Protein AF-A0A523GI78-F1 (afdb_monomer_lite)

Structure (mmCIF, N/CA/C/O backbone):
data_AF-A0A523GI78-F1
#
_entry.id   AF-A0A523GI78-F1
#
loop_
_atom_site.group_PDB
_atom_site.id
_atom_site.type_symbol
_atom_site.label_atom_id
_atom_site.label_alt_id
_atom_site.label_comp_id
_atom_site.label_asym_id
_atom_site.label_entity_id
_atom_site.label_seq_id
_atom_site.pdbx_PDB_ins_code
_atom_site.Cartn_x
_atom_site.Cartn_y
_atom_site.Cartn_z
_atom_site.occupancy
_atom_site.B_iso_or_equiv
_atom_site.auth_seq_id
_atom_site.auth_comp_id
_atom_site.auth_asym_id
_atom_site.auth_atom_id
_atom_site.pdbx_PDB_model_num
ATOM 1 N N . MET A 1 1 ? -17.997 -66.707 36.524 1.00 44.81 1 MET A N 1
ATOM 2 C CA . MET A 1 1 ? -17.685 -65.385 35.944 1.00 44.81 1 MET A CA 1
ATOM 3 C C . MET A 1 1 ? -18.972 -64.822 35.332 1.00 44.81 1 MET A C 1
ATOM 5 O O . MET A 1 1 ? -19.252 -65.157 34.199 1.00 44.81 1 MET A O 1
ATOM 9 N N . ARG A 1 2 ? -19.934 -64.128 35.955 1.00 40.59 2 ARG A N 1
ATOM 10 C CA . ARG A 1 2 ? -20.090 -63.363 37.210 1.00 40.59 2 ARG A CA 1
ATOM 11 C C . ARG A 1 2 ? -18.991 -62.325 37.454 1.00 40.59 2 ARG A C 1
ATOM 13 O O . ARG A 1 2 ? -17.869 -62.726 37.727 1.00 40.59 2 ARG A O 1
ATOM 20 N N . PHE A 1 3 ? -19.411 -61.054 37.401 1.00 43.75 3 PHE A N 1
ATOM 21 C CA . PHE A 1 3 ? -18.682 -59.789 37.583 1.00 43.75 3 PHE A CA 1
ATOM 22 C C . PHE A 1 3 ? -17.819 -59.353 36.397 1.00 43.75 3 PHE A C 1
ATOM 24 O O . PHE A 1 3 ? -16.749 -59.907 36.231 1.00 43.75 3 PHE A O 1
ATOM 31 N N . PHE A 1 4 ? -18.309 -58.393 35.592 1.00 39.00 4 PHE A N 1
ATOM 32 C CA . PHE A 1 4 ? -17.558 -57.305 34.915 1.00 39.00 4 PHE A CA 1
ATOM 33 C C . PHE A 1 4 ? -18.403 -56.637 33.804 1.00 39.00 4 PHE A C 1
ATOM 35 O O . PHE A 1 4 ? -17.992 -56.598 32.654 1.00 39.00 4 PHE A O 1
ATOM 42 N N . LEU A 1 5 ? -19.623 -56.151 34.088 1.00 38.34 5 LEU A N 1
ATOM 43 C CA . LEU A 1 5 ? -20.382 -55.399 33.064 1.00 38.34 5 LEU A CA 1
ATOM 44 C C . LEU A 1 5 ? -21.508 -54.463 33.569 1.00 38.34 5 LEU A C 1
ATOM 46 O O . LEU A 1 5 ? -22.561 -54.400 32.942 1.00 38.34 5 LEU A O 1
ATOM 50 N N . PRO A 1 6 ? -21.312 -53.694 34.665 1.00 38.44 6 PRO A N 1
ATOM 51 C CA . PRO A 1 6 ? -22.093 -52.462 34.816 1.00 38.44 6 PRO A CA 1
ATOM 52 C C . PRO A 1 6 ? -21.267 -51.260 35.318 1.00 38.44 6 PRO A C 1
ATOM 54 O O . PRO A 1 6 ? -21.732 -50.520 36.175 1.00 38.44 6 PRO A O 1
ATOM 57 N N . LEU A 1 7 ? -20.041 -51.050 34.815 1.00 36.94 7 LEU A N 1
ATOM 58 C CA . LEU A 1 7 ? -19.234 -49.857 35.160 1.00 36.94 7 LEU A CA 1
ATOM 59 C C . LEU A 1 7 ? -19.016 -48.877 33.989 1.00 36.94 7 LEU A C 1
ATOM 61 O O . LEU A 1 7 ? -18.412 -47.829 34.170 1.00 36.94 7 LEU A O 1
ATOM 65 N N . LEU A 1 8 ? -19.521 -49.189 32.791 1.00 36.12 8 LEU A N 1
ATOM 66 C CA . LEU A 1 8 ? -19.275 -48.392 31.578 1.00 36.12 8 LEU A CA 1
ATOM 67 C C . LEU A 1 8 ? -20.441 -47.472 31.181 1.00 36.12 8 LEU A C 1
ATOM 69 O O . LEU A 1 8 ? -20.324 -46.738 30.213 1.00 36.12 8 LEU A O 1
ATOM 73 N N . PHE A 1 9 ? -21.542 -47.470 31.942 1.00 38.50 9 PHE A N 1
ATOM 74 C CA . PHE A 1 9 ? -22.717 -46.632 31.651 1.00 38.50 9 PHE A CA 1
ATOM 75 C C . PHE A 1 9 ? -22.879 -45.423 32.593 1.00 38.50 9 PHE A C 1
ATOM 77 O O . PHE A 1 9 ? -23.734 -44.578 32.365 1.00 38.50 9 PHE A O 1
ATOM 84 N N . VAL A 1 10 ? -22.046 -45.310 33.638 1.00 35.81 10 VAL A N 1
ATOM 85 C CA . VAL A 1 10 ? -22.112 -44.210 34.630 1.00 35.81 10 VAL A CA 1
ATOM 86 C C . VAL A 1 10 ? -20.963 -43.198 34.467 1.00 35.81 10 VAL A C 1
ATOM 88 O O . VAL A 1 10 ? -20.995 -42.125 35.055 1.00 35.81 10 VAL A O 1
ATOM 91 N N . LEU A 1 11 ? -19.987 -43.468 33.592 1.00 35.06 11 LEU A N 1
ATOM 92 C CA . LEU A 1 11 ? -18.878 -42.546 33.290 1.00 35.06 11 LEU A CA 1
ATOM 93 C C . LEU A 1 11 ? -19.104 -41.668 32.044 1.00 35.06 11 LEU A C 1
ATOM 95 O O . LEU A 1 11 ? -18.220 -40.906 31.671 1.00 35.06 11 LEU A O 1
ATOM 99 N N . SER A 1 12 ? -20.285 -41.725 31.420 1.00 34.88 12 SER A N 1
ATOM 100 C CA . SER A 1 12 ? -20.592 -40.981 30.183 1.00 34.88 12 SER A CA 1
ATOM 101 C C . SER A 1 12 ? -21.489 -39.750 30.381 1.00 34.88 12 SER A C 1
ATOM 103 O O . SER A 1 12 ? -21.911 -39.158 29.395 1.00 34.88 12 SER A O 1
ATOM 105 N N . ILE A 1 13 ? -21.799 -39.357 31.625 1.00 40.59 13 ILE A N 1
ATOM 106 C CA . ILE A 1 13 ? -22.697 -38.216 31.920 1.00 40.59 13 ILE A CA 1
ATOM 107 C C . ILE A 1 13 ? -21.968 -37.042 32.613 1.00 40.59 13 ILE A C 1
ATOM 109 O O . ILE A 1 13 ? -22.532 -35.966 32.773 1.00 40.59 13 ILE A O 1
ATOM 113 N N . SER A 1 14 ? -20.674 -37.166 32.923 1.00 35.59 14 SER A N 1
ATOM 114 C CA . SER A 1 14 ? -19.927 -36.131 33.663 1.00 35.59 14 SER A CA 1
ATOM 115 C C . SER A 1 14 ? -18.814 -35.483 32.841 1.00 35.59 14 SER A C 1
ATOM 117 O O . SER A 1 14 ? -17.670 -35.406 33.275 1.00 35.59 14 SER A O 1
ATOM 119 N N . SER A 1 15 ? -19.141 -35.013 31.641 1.00 35.00 15 SER A N 1
ATOM 120 C CA . SER A 1 15 ? -18.298 -34.067 30.896 1.00 35.00 15 SER A CA 1
ATOM 121 C C . SER A 1 15 ? -19.130 -33.124 30.024 1.00 35.00 15 SER A C 1
ATOM 123 O O . SER A 1 15 ? -18.682 -32.662 28.979 1.00 35.00 15 SER A O 1
ATOM 125 N N . ALA A 1 16 ? -20.324 -32.750 30.495 1.00 35.12 16 ALA A N 1
ATOM 126 C CA . ALA A 1 16 ? -20.854 -31.431 30.176 1.00 35.12 16 ALA A CA 1
ATOM 127 C C . ALA A 1 16 ? -19.979 -30.421 30.928 1.00 35.12 16 ALA A C 1
ATOM 129 O O . ALA A 1 16 ? -20.274 -30.017 32.052 1.00 35.12 16 ALA A O 1
ATOM 130 N N . SER A 1 17 ? -18.829 -30.100 30.339 1.00 34.69 17 SER A N 1
ATOM 131 C CA . SER A 1 17 ? -18.061 -28.932 30.729 1.00 34.69 17 SER A CA 1
ATOM 132 C C . SER A 1 17 ? -18.999 -27.749 30.540 1.00 34.69 17 SER A C 1
ATOM 134 O O . SER A 1 17 ? -19.301 -27.335 29.423 1.00 34.69 17 SER A O 1
ATOM 136 N N . VAL A 1 18 ? -19.517 -27.241 31.655 1.00 35.16 18 VAL A N 1
ATOM 137 C CA . VAL A 1 18 ? -20.047 -25.889 31.732 1.00 35.16 18 VAL A CA 1
ATOM 138 C C . VAL A 1 18 ? -18.864 -25.001 31.360 1.00 35.16 18 VAL A C 1
ATOM 140 O O . VAL A 1 18 ? -18.043 -24.664 32.209 1.00 35.16 18 VAL A O 1
ATOM 143 N N . ARG A 1 19 ? -18.709 -24.697 30.064 1.00 38.50 19 ARG A N 1
ATOM 144 C CA . ARG A 1 19 ? -17.926 -23.545 29.627 1.00 38.50 19 ARG A CA 1
ATOM 145 C C . ARG A 1 19 ? -18.644 -22.362 30.253 1.00 38.50 19 ARG A C 1
ATOM 147 O O . ARG A 1 19 ? -19.675 -21.924 29.748 1.00 38.50 19 ARG A O 1
ATOM 154 N N . ALA A 1 20 ? -18.150 -21.924 31.411 1.00 36.72 20 ALA A N 1
ATOM 155 C CA . ALA A 1 20 ? -18.443 -20.600 31.922 1.00 36.72 20 ALA A CA 1
ATOM 156 C C . ALA A 1 20 ? -18.299 -19.647 30.734 1.00 36.72 20 ALA A C 1
ATOM 158 O O . ALA A 1 20 ? -17.332 -19.774 29.979 1.00 36.72 20 ALA A O 1
ATOM 159 N N . SER A 1 21 ? -19.301 -18.798 30.500 1.00 42.34 21 SER A N 1
ATOM 160 C CA . SER A 1 21 ? -19.266 -17.837 29.407 1.00 42.34 21 SER A CA 1
ATOM 161 C C . SER A 1 21 ? -18.081 -16.911 29.651 1.00 42.34 21 SER A C 1
ATOM 163 O O . SER A 1 21 ? -18.180 -15.943 30.400 1.00 42.34 21 SER A O 1
ATOM 165 N N . GLN A 1 22 ? -16.937 -17.267 29.077 1.00 50.84 22 GLN A N 1
ATOM 166 C CA . GLN A 1 22 ? -15.801 -16.383 28.936 1.00 50.84 22 GLN A CA 1
ATOM 167 C C . GLN A 1 22 ? -16.364 -15.158 28.224 1.00 50.84 22 GLN A C 1
ATOM 169 O O . GLN A 1 22 ? -16.941 -15.289 27.141 1.00 50.84 22 GLN A O 1
ATOM 174 N N . GLU A 1 23 ? -16.340 -14.013 28.897 1.00 57.25 23 GLU A N 1
ATOM 175 C CA . GLU A 1 23 ? -16.845 -12.766 28.344 1.00 57.25 23 GLU A CA 1
ATOM 176 C C . GLU A 1 23 ? -16.012 -12.465 27.099 1.00 57.25 23 GLU A C 1
ATOM 178 O O . GLU A 1 23 ? -14.815 -12.193 27.171 1.00 57.25 23 GLU A O 1
ATOM 183 N N . LYS A 1 24 ? -16.612 -12.681 25.926 1.00 71.06 24 LYS A N 1
ATOM 184 C CA . LYS A 1 24 ? -15.896 -12.568 24.662 1.00 71.06 24 LYS A CA 1
ATOM 185 C C . LYS A 1 24 ? -15.783 -11.086 24.325 1.00 71.06 24 LYS A C 1
ATOM 187 O O . LYS A 1 24 ? -16.755 -10.485 23.872 1.00 71.06 24 LYS A O 1
ATOM 192 N N . ASN A 1 25 ? -14.594 -10.518 24.514 1.00 87.81 25 ASN A N 1
ATOM 193 C CA . ASN A 1 25 ? -14.293 -9.107 24.260 1.00 87.81 25 ASN A CA 1
ATOM 194 C C . ASN A 1 25 ? -14.161 -8.788 22.760 1.00 87.81 25 ASN A C 1
ATOM 196 O O . ASN A 1 25 ? -13.132 -8.307 22.290 1.00 87.81 25 ASN A O 1
ATOM 200 N N . ILE A 1 26 ? -15.201 -9.094 21.983 1.00 91.94 26 ILE A N 1
ATOM 201 C CA . ILE A 1 26 ? -15.212 -8.940 20.527 1.00 91.94 26 ILE A CA 1
ATOM 202 C C . ILE A 1 26 ? -16.069 -7.738 20.152 1.00 91.94 26 ILE A C 1
ATOM 204 O O . ILE A 1 26 ? -17.243 -7.633 20.515 1.00 91.94 26 ILE A O 1
ATOM 208 N N . GLY A 1 27 ? -15.466 -6.841 19.388 1.00 95.25 27 GLY A N 1
ATOM 209 C CA . GLY A 1 27 ? -16.078 -5.643 18.864 1.00 95.25 27 GLY A CA 1
ATOM 210 C C . GLY A 1 27 ? -16.025 -5.547 17.350 1.00 95.25 27 GLY A C 1
ATOM 211 O O . GLY A 1 27 ? -15.476 -6.396 16.645 1.00 95.25 27 GLY A O 1
ATOM 212 N N . VAL A 1 28 ? -16.577 -4.452 16.845 1.00 96.25 28 VAL A N 1
ATOM 213 C CA . VAL A 1 28 ? -16.511 -4.092 15.427 1.00 96.25 28 VAL A CA 1
ATOM 214 C C . VAL A 1 28 ? -16.015 -2.664 15.260 1.00 96.25 28 VAL A C 1
ATOM 216 O O . VAL A 1 28 ? -16.305 -1.786 16.078 1.00 96.25 28 VAL A O 1
ATOM 219 N N . VAL A 1 29 ? -15.272 -2.422 14.184 1.00 95.12 29 VAL A N 1
ATOM 220 C CA . VAL A 1 29 ? -14.935 -1.065 13.757 1.00 95.12 29 VAL A CA 1
ATOM 221 C C . VAL A 1 29 ? -16.131 -0.476 13.019 1.00 95.12 29 VAL A C 1
ATOM 223 O O . VAL A 1 29 ? -16.594 -1.017 12.011 1.00 95.12 29 VAL A O 1
ATOM 226 N N . TRP A 1 30 ? -16.633 0.639 13.532 1.00 93.25 30 TRP A N 1
ATOM 227 C CA . TRP A 1 30 ? -17.797 1.341 13.011 1.00 93.25 30 TRP A CA 1
ATOM 228 C C . TRP A 1 30 ? -17.452 2.805 12.757 1.00 93.25 30 TRP A C 1
ATOM 230 O O . TRP A 1 30 ? -16.646 3.414 13.461 1.00 93.25 30 TRP A O 1
ATOM 240 N N . GLU A 1 31 ? -18.057 3.355 11.717 1.00 88.06 31 GLU A N 1
ATOM 241 C CA . GLU A 1 31 ? -17.937 4.753 11.337 1.00 88.06 31 GLU A CA 1
ATOM 242 C C . GLU A 1 31 ? -19.339 5.339 11.401 1.00 88.06 31 GLU A C 1
ATOM 244 O O . GLU A 1 31 ? -20.256 4.819 10.763 1.00 88.06 31 GLU A O 1
ATOM 249 N N . SER A 1 32 ? -19.517 6.349 12.253 1.00 86.25 32 SER A N 1
ATOM 250 C CA . SER A 1 32 ? -20.837 6.926 12.474 1.00 86.25 32 SER A CA 1
ATOM 251 C C . SER A 1 32 ? -21.282 7.664 11.216 1.00 86.25 32 SER A C 1
ATOM 253 O O . SER A 1 32 ? -20.597 8.605 10.814 1.00 86.25 32 SER A O 1
ATOM 255 N N . PRO A 1 33 ? -22.436 7.313 10.625 1.00 84.88 33 PRO A N 1
ATOM 256 C CA . PRO A 1 33 ? -22.991 8.102 9.540 1.00 84.88 33 PRO A CA 1
ATOM 257 C C . PRO A 1 33 ? -23.367 9.500 10.050 1.00 84.88 33 PRO A C 1
ATOM 259 O O . PRO A 1 33 ? -23.686 9.679 11.227 1.00 84.88 33 PRO A O 1
ATOM 262 N N . GLU A 1 34 ? -23.400 10.485 9.148 1.00 81.88 34 GLU A N 1
ATOM 263 C CA . GLU A 1 34 ? -23.801 11.864 9.481 1.00 81.88 34 GLU A CA 1
ATOM 264 C C . GLU A 1 34 ? -25.236 11.945 10.036 1.00 81.88 34 GLU A C 1
ATOM 266 O O . GLU A 1 34 ? -25.563 12.818 10.837 1.00 81.88 34 GLU A O 1
ATOM 271 N N . SER A 1 35 ? -26.110 11.022 9.622 1.00 87.31 35 SER A N 1
ATOM 272 C CA . SER A 1 35 ? -27.487 10.946 10.107 1.00 87.31 35 SER A CA 1
ATOM 273 C C . SER A 1 35 ? -27.575 10.142 11.400 1.00 87.31 35 SER A C 1
ATOM 275 O O . SER A 1 35 ? -27.384 8.924 11.391 1.00 87.31 35 SER A O 1
ATOM 277 N N . SER A 1 36 ? -27.989 10.794 12.490 1.00 85.94 36 SER A N 1
ATOM 278 C CA . SER A 1 36 ? -28.202 10.142 13.789 1.00 85.94 36 SER A CA 1
ATOM 279 C C . SER A 1 36 ? -29.201 8.983 13.724 1.00 85.94 36 SER A C 1
ATOM 281 O O . SER A 1 36 ? -29.031 7.996 14.427 1.00 85.94 36 SER A O 1
ATOM 283 N N . ILE A 1 37 ? -30.215 9.053 12.853 1.00 89.06 37 ILE A N 1
ATOM 284 C CA . ILE A 1 37 ? -31.192 7.962 12.674 1.00 89.06 37 ILE A CA 1
ATOM 285 C C . ILE A 1 37 ? -30.506 6.724 12.088 1.00 89.06 37 ILE A C 1
ATOM 287 O O . ILE A 1 37 ? -30.742 5.602 12.534 1.00 89.06 37 ILE A O 1
ATOM 291 N N . LEU A 1 38 ? -29.636 6.923 11.092 1.00 90.38 38 LEU A N 1
ATOM 292 C CA . LEU A 1 38 ? -28.863 5.825 10.516 1.00 90.38 38 LEU A CA 1
ATOM 293 C C . LEU A 1 38 ? -27.849 5.283 11.523 1.00 90.38 38 LEU A C 1
ATOM 295 O O . LEU A 1 38 ? -27.657 4.073 11.561 1.00 90.38 38 LEU A O 1
ATOM 299 N N . ALA A 1 39 ? -27.255 6.154 12.343 1.00 91.81 39 ALA A N 1
ATOM 300 C CA . ALA A 1 39 ? -26.304 5.759 13.373 1.00 91.81 39 ALA A CA 1
ATOM 301 C C . ALA A 1 39 ? -26.965 4.880 14.441 1.00 91.81 39 ALA A C 1
ATOM 303 O O . ALA A 1 39 ? -26.448 3.816 14.764 1.00 91.81 39 ALA A O 1
ATOM 304 N N . VAL A 1 40 ? -28.144 5.279 14.926 1.00 92.94 40 V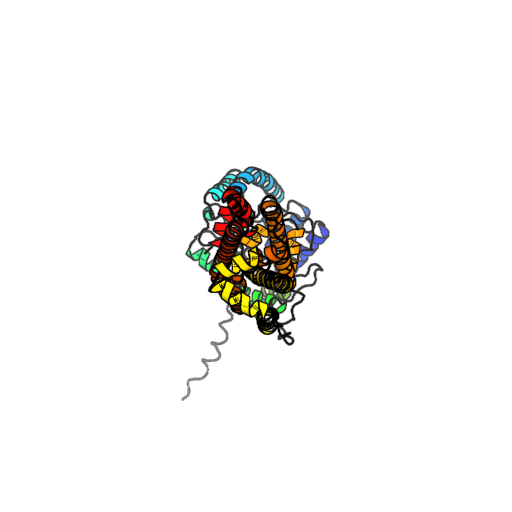AL A N 1
ATOM 305 C CA . VAL A 1 40 ? -28.948 4.492 15.872 1.00 92.94 40 VAL A CA 1
ATOM 306 C C . VAL A 1 40 ? -29.311 3.131 15.279 1.00 92.94 40 VAL A C 1
ATOM 308 O O . VAL A 1 40 ? -29.062 2.109 15.911 1.00 92.94 40 VAL A O 1
ATOM 311 N N . SER A 1 41 ? -29.820 3.101 14.044 1.00 94.19 41 SER A N 1
ATOM 312 C CA . SER A 1 41 ? -30.175 1.846 13.367 1.00 94.19 41 SER A CA 1
ATOM 313 C C . SER A 1 41 ? -28.971 0.911 13.191 1.00 94.19 41 SER A C 1
ATOM 315 O O . SER A 1 41 ? -29.105 -0.305 13.344 1.00 94.19 41 SER A O 1
ATOM 317 N N . ASP A 1 42 ? -27.789 1.461 12.898 1.00 94.69 42 ASP A N 1
ATOM 318 C CA . ASP A 1 42 ? -26.560 0.675 12.818 1.00 94.69 42 ASP A CA 1
ATOM 319 C C . ASP A 1 42 ? -26.183 0.106 14.203 1.00 94.69 42 ASP A C 1
ATOM 321 O O . ASP A 1 42 ? -25.888 -1.085 14.295 1.00 94.69 42 ASP A O 1
ATOM 325 N N . LEU A 1 43 ? -26.253 0.898 15.284 1.00 96.75 43 LEU A N 1
ATOM 326 C CA . LEU A 1 43 ? -25.958 0.440 16.654 1.00 96.75 43 LEU A CA 1
ATOM 327 C C . LEU A 1 43 ? -26.923 -0.652 17.138 1.00 96.75 43 LEU A C 1
ATOM 329 O O . LEU A 1 43 ? -26.480 -1.647 17.717 1.00 96.75 43 LEU A O 1
ATOM 333 N N . GLU A 1 44 ? -28.220 -0.514 16.862 1.00 96.62 44 GLU A N 1
ATOM 334 C CA . GLU A 1 44 ? -29.221 -1.549 17.149 1.00 96.62 44 GLU A CA 1
ATOM 335 C C . GLU A 1 44 ? -28.872 -2.859 16.434 1.00 96.62 44 GLU A C 1
ATOM 337 O O . GLU A 1 44 ? -28.885 -3.932 17.041 1.00 96.62 44 GLU A O 1
ATOM 342 N N . SER A 1 45 ? -28.494 -2.782 15.154 1.00 96.00 45 SER A N 1
ATOM 343 C CA . SER A 1 45 ? -28.120 -3.957 14.365 1.00 96.00 45 SER A CA 1
ATOM 344 C C . SER A 1 45 ? -26.792 -4.582 14.812 1.00 96.00 45 SER A C 1
ATOM 346 O O . SER A 1 45 ? -26.639 -5.809 14.755 1.00 96.00 45 SER A O 1
ATOM 348 N N . ILE A 1 46 ? -25.833 -3.768 15.265 1.00 96.69 46 ILE A N 1
ATOM 349 C CA . ILE A 1 46 ? -24.579 -4.233 15.872 1.00 96.69 46 ILE A CA 1
ATOM 350 C C . ILE A 1 46 ? -24.900 -5.019 17.144 1.00 96.69 46 ILE A C 1
ATOM 352 O O . ILE A 1 46 ? -24.485 -6.175 17.277 1.00 96.69 46 ILE A O 1
ATOM 356 N N . ARG A 1 47 ? -25.711 -4.447 18.042 1.00 96.38 47 ARG A N 1
ATOM 357 C CA . ARG A 1 47 ? -26.112 -5.110 19.288 1.00 96.38 47 ARG A CA 1
ATOM 358 C C . ARG A 1 47 ? -26.898 -6.392 19.026 1.00 96.38 47 ARG A C 1
ATOM 360 O O . ARG A 1 47 ? -26.618 -7.419 19.644 1.00 96.38 47 ARG A O 1
ATOM 367 N N . ALA A 1 48 ? -27.821 -6.368 18.065 1.00 95.50 48 ALA A N 1
ATOM 368 C CA . ALA A 1 48 ? -28.590 -7.537 17.643 1.00 95.50 48 ALA A CA 1
ATOM 369 C C . ALA A 1 48 ? -27.710 -8.663 17.076 1.00 95.50 48 ALA A C 1
ATOM 371 O O . ALA A 1 48 ? -28.126 -9.817 17.084 1.00 95.50 48 ALA A O 1
ATOM 372 N N . SER A 1 49 ? -26.486 -8.363 16.629 1.00 94.94 49 SER A N 1
ATOM 373 C CA . SER A 1 49 ? -25.499 -9.362 16.194 1.00 94.94 49 SER A CA 1
ATOM 374 C C . SER A 1 49 ? -24.705 -9.974 17.358 1.00 94.94 49 SER A C 1
ATOM 376 O O . SER A 1 49 ? -23.830 -10.801 17.125 1.00 94.94 49 SER A O 1
ATOM 378 N N . GLY A 1 50 ? -25.007 -9.604 18.608 1.00 94.06 50 GLY A N 1
ATOM 379 C CA . GLY A 1 50 ? -24.312 -10.080 19.808 1.00 94.06 50 GLY A CA 1
ATOM 380 C C . GLY A 1 50 ? -23.040 -9.301 20.153 1.00 94.06 50 GLY A C 1
ATOM 381 O O . GLY A 1 50 ? -22.345 -9.675 21.092 1.00 94.06 50 GLY A O 1
ATOM 382 N N . ILE A 1 51 ? -22.733 -8.224 19.424 1.00 95.50 51 ILE A N 1
ATOM 383 C CA . ILE A 1 51 ? -21.552 -7.387 19.661 1.00 95.50 51 ILE A CA 1
ATOM 384 C C . ILE A 1 51 ? -21.827 -6.431 20.832 1.00 95.50 51 ILE A C 1
ATOM 386 O O . ILE A 1 51 ? -22.931 -5.895 20.966 1.00 95.50 51 ILE A O 1
ATOM 390 N N . THR A 1 52 ? -20.824 -6.223 21.684 1.00 94.31 52 THR A N 1
ATOM 391 C CA . THR A 1 52 ? -20.871 -5.312 22.846 1.00 94.31 52 THR A CA 1
ATOM 392 C C . THR A 1 52 ? -19.902 -4.140 22.723 1.00 94.31 52 THR A C 1
ATOM 394 O O . THR A 1 52 ? -20.155 -3.077 23.281 1.00 94.31 52 THR A O 1
ATOM 397 N N . TYR A 1 53 ? -18.819 -4.298 21.960 1.00 96.31 53 TYR A N 1
ATOM 398 C CA . TYR A 1 53 ? -17.773 -3.289 21.817 1.00 96.31 53 TYR A CA 1
ATOM 399 C C . TYR A 1 53 ? -17.794 -2.656 20.426 1.00 96.31 53 TYR A C 1
ATOM 401 O O . TYR A 1 53 ? -17.862 -3.347 19.407 1.00 96.31 53 TYR A O 1
ATOM 409 N N . VAL A 1 54 ? -17.698 -1.330 20.360 1.00 96.94 54 VAL A N 1
ATOM 410 C CA . VAL A 1 54 ? -17.721 -0.594 19.091 1.00 96.94 54 VAL A CA 1
ATOM 411 C C . VAL A 1 54 ? -16.572 0.395 19.053 1.00 96.94 54 VAL A C 1
ATOM 413 O O . VAL A 1 54 ? -16.526 1.321 19.858 1.00 96.94 54 VAL A O 1
ATOM 416 N N . ARG A 1 55 ? -15.658 0.239 18.093 1.00 96.00 55 ARG A N 1
ATOM 417 C CA . ARG A 1 55 ? -14.560 1.189 17.899 1.00 96.00 55 ARG A CA 1
ATOM 418 C C . ARG A 1 55 ? -14.915 2.222 16.847 1.00 96.00 55 ARG A C 1
ATOM 420 O O . ARG A 1 55 ? -15.079 1.902 15.670 1.00 96.00 55 ARG A O 1
ATOM 427 N N . THR A 1 56 ? -14.988 3.478 17.260 1.00 94.00 56 THR A N 1
ATOM 428 C CA . THR A 1 56 ? -15.538 4.595 16.482 1.00 94.00 56 THR A CA 1
ATOM 429 C C . THR A 1 56 ? -14.668 5.843 16.603 1.00 94.00 56 THR A C 1
ATOM 431 O O . THR A 1 56 ? -13.784 5.896 17.458 1.00 94.00 56 THR A O 1
ATOM 434 N N . GLY A 1 57 ? -14.834 6.798 15.689 1.00 90.88 57 GLY A N 1
ATOM 435 C CA . GLY A 1 57 ? -14.125 8.074 15.763 1.00 90.88 57 GLY A CA 1
ATOM 436 C C . GLY A 1 57 ? -14.549 8.883 16.993 1.00 90.88 57 GLY A C 1
ATOM 437 O O . GLY A 1 57 ? -15.178 8.373 17.924 1.00 90.88 57 GLY A O 1
ATOM 438 N N . ALA A 1 58 ? -14.239 10.173 16.992 1.00 90.69 58 ALA A N 1
ATOM 439 C CA . ALA A 1 58 ? -14.670 11.066 18.056 1.00 90.69 58 ALA A CA 1
ATOM 440 C C . ALA A 1 58 ? -16.209 11.194 18.064 1.00 90.69 58 ALA A C 1
ATOM 442 O O . ALA A 1 58 ? -16.794 11.857 17.208 1.00 90.69 58 ALA A O 1
ATOM 443 N N . ILE A 1 59 ? -16.874 10.549 19.029 1.00 91.31 59 ILE A N 1
ATOM 444 C CA . ILE A 1 59 ? -18.316 10.694 19.271 1.00 91.31 59 ILE A CA 1
ATOM 445 C C . ILE A 1 59 ? -18.524 11.615 20.469 1.00 91.31 59 ILE A C 1
ATOM 447 O O . ILE A 1 59 ? -18.232 11.247 21.608 1.00 91.31 59 ILE A O 1
ATOM 451 N N . VAL A 1 60 ? -19.071 12.797 20.183 1.00 92.88 60 VAL A N 1
ATOM 452 C CA . VAL A 1 60 ? -19.494 13.803 21.176 1.00 92.88 60 VAL A CA 1
ATOM 453 C C . VAL A 1 60 ? -21.020 13.950 21.256 1.00 92.88 60 VAL A C 1
ATOM 455 O O . VAL A 1 60 ? -21.545 14.623 22.139 1.00 92.88 60 VAL A O 1
ATOM 458 N N . SER A 1 61 ? -21.755 13.322 20.331 1.00 92.56 61 SER A N 1
ATOM 459 C CA . SER A 1 61 ? -23.216 13.405 20.279 1.00 92.56 61 SER A CA 1
ATOM 460 C C . SER A 1 61 ? -23.852 12.656 21.450 1.00 92.56 61 SER A C 1
ATOM 462 O O . SER A 1 61 ? -23.766 11.431 21.522 1.00 92.56 61 SER A O 1
ATOM 464 N N . GLN A 1 62 ? -24.550 13.394 22.315 1.00 93.62 62 GLN A N 1
ATOM 465 C CA . GLN A 1 62 ? -25.265 12.841 23.470 1.00 93.62 62 GLN A CA 1
ATOM 466 C C . GLN A 1 62 ? -26.302 11.791 23.049 1.00 93.62 62 GLN A C 1
ATOM 468 O O . GLN A 1 62 ? -26.343 10.719 23.625 1.00 93.62 62 GLN A O 1
ATOM 473 N N . ALA A 1 63 ? -27.036 12.019 21.953 1.00 93.00 63 ALA A N 1
ATOM 474 C CA . ALA A 1 63 ? -28.037 11.066 21.466 1.00 93.00 63 ALA A CA 1
ATOM 475 C C . ALA A 1 63 ? -27.445 9.694 21.080 1.00 93.00 63 ALA A C 1
ATOM 477 O O . ALA A 1 63 ? -28.104 8.667 21.233 1.00 93.00 63 ALA A O 1
ATOM 478 N N . ILE A 1 64 ? -26.210 9.668 20.562 1.00 94.81 64 ILE A N 1
ATOM 479 C CA . ILE A 1 64 ? -25.516 8.415 20.228 1.00 94.81 64 ILE A CA 1
ATOM 480 C C . ILE A 1 64 ? -25.034 7.722 21.509 1.00 94.81 64 ILE A C 1
ATOM 482 O O . ILE A 1 64 ? -25.128 6.500 21.602 1.00 94.81 64 ILE A O 1
ATOM 486 N N . LEU A 1 65 ? -24.551 8.488 22.491 1.00 96.19 65 LEU A N 1
ATOM 487 C CA . LEU A 1 65 ? -24.118 7.968 23.791 1.00 96.19 65 LEU A CA 1
ATOM 488 C C . LEU A 1 65 ? -25.299 7.418 24.607 1.00 96.19 65 LEU A C 1
ATOM 490 O O . LEU A 1 65 ? -25.227 6.287 25.073 1.00 96.19 65 LEU A O 1
ATOM 494 N N . ASP A 1 66 ? -26.419 8.141 24.673 1.00 96.75 66 ASP A N 1
ATOM 495 C CA . ASP A 1 66 ? -27.675 7.684 25.286 1.00 96.75 66 ASP A CA 1
ATOM 496 C C . ASP A 1 66 ? -28.153 6.365 24.664 1.00 96.75 66 ASP A C 1
ATOM 498 O O . ASP A 1 66 ? -28.560 5.427 25.356 1.00 96.75 66 ASP A O 1
ATOM 502 N N . MET A 1 67 ? -28.089 6.271 23.330 1.00 96.94 67 MET A N 1
ATOM 503 C CA . MET A 1 67 ? -28.453 5.047 22.624 1.00 96.94 67 MET A CA 1
ATOM 504 C C . MET A 1 67 ? -27.494 3.905 22.971 1.00 96.94 67 MET A C 1
ATOM 506 O O . MET A 1 67 ? -27.946 2.802 23.282 1.00 96.94 67 MET A O 1
ATOM 510 N N . ALA A 1 68 ? -26.184 4.155 22.957 1.00 97.44 68 ALA A N 1
ATOM 511 C CA . ALA A 1 68 ? -25.187 3.157 23.321 1.00 97.44 68 ALA A CA 1
ATOM 512 C C . ALA A 1 68 ? -25.363 2.671 24.772 1.00 97.44 68 ALA A C 1
ATOM 514 O O . ALA A 1 68 ? -25.307 1.462 25.002 1.00 97.44 68 ALA A O 1
ATOM 515 N N . ASP A 1 69 ? -25.677 3.566 25.714 1.00 98.00 69 ASP A N 1
ATOM 516 C CA . ASP A 1 69 ? -26.016 3.219 27.099 1.00 98.00 69 ASP A CA 1
ATOM 517 C C . ASP A 1 69 ? -27.236 2.295 27.157 1.00 98.00 69 ASP A C 1
ATOM 519 O O . ASP A 1 69 ? -27.195 1.243 27.798 1.00 98.00 69 ASP A O 1
ATOM 523 N N . SER A 1 70 ? -28.309 2.648 26.441 1.00 97.75 70 SER A N 1
ATOM 524 C CA . SER A 1 70 ? -29.549 1.862 26.424 1.00 97.75 70 SER A CA 1
ATOM 525 C C . SER A 1 70 ? -29.362 0.454 25.845 1.00 97.75 70 SER A C 1
ATOM 527 O O . SER A 1 70 ? -30.027 -0.492 26.271 1.00 97.75 70 SER A O 1
ATOM 529 N N . LEU A 1 71 ? -28.428 0.302 24.902 1.00 97.44 71 LEU A N 1
ATOM 530 C CA . LEU A 1 71 ? -28.093 -0.968 24.261 1.00 97.44 71 LEU A CA 1
ATOM 531 C C . LEU A 1 71 ? -27.052 -1.781 25.049 1.00 97.44 71 LEU A C 1
ATOM 533 O O . LEU A 1 71 ? -26.841 -2.960 24.738 1.00 97.44 71 LEU A O 1
ATOM 537 N N . GLY A 1 72 ? -26.412 -1.179 26.058 1.00 96.44 72 GLY A N 1
ATOM 538 C CA . GLY A 1 72 ? -25.290 -1.771 26.785 1.00 96.44 72 GLY A CA 1
ATOM 539 C C . GLY A 1 72 ? -24.053 -1.954 25.903 1.00 96.44 72 GLY A C 1
ATOM 540 O O . GLY A 1 72 ? -23.382 -2.982 25.992 1.00 96.44 72 GLY A O 1
ATOM 541 N N . LEU A 1 73 ? -23.800 -1.004 24.999 1.00 97.00 73 LEU A N 1
ATOM 542 C CA . LEU A 1 73 ? -22.610 -0.970 24.153 1.00 97.00 73 LEU A CA 1
ATOM 543 C C . LEU A 1 73 ? -21.511 -0.138 24.817 1.00 97.00 73 LEU A C 1
ATOM 545 O O . LEU A 1 73 ? -21.785 0.899 25.411 1.00 97.00 73 LEU A O 1
ATOM 549 N N . THR A 1 74 ? -20.256 -0.541 24.642 1.00 97.00 74 THR A N 1
ATOM 550 C CA . THR A 1 74 ? -19.090 0.260 25.033 1.00 97.00 74 THR A CA 1
ATOM 551 C C . THR A 1 74 ? -18.408 0.817 23.789 1.00 97.00 74 THR A C 1
ATOM 553 O O . THR A 1 74 ? -17.939 0.071 22.924 1.00 97.00 74 THR A O 1
ATOM 556 N N . LEU A 1 75 ? -18.339 2.144 23.704 1.00 97.12 75 LEU A N 1
ATOM 557 C CA . LEU A 1 75 ? -17.738 2.876 22.598 1.00 97.12 75 LEU A CA 1
ATOM 558 C C . LEU A 1 75 ? -16.263 3.171 22.885 1.00 97.12 75 LEU A C 1
ATOM 560 O O . LEU A 1 75 ? -15.927 3.911 23.807 1.00 97.12 75 LEU A O 1
ATOM 564 N N . TYR A 1 76 ? -15.388 2.631 22.045 1.00 97.12 76 TYR A N 1
ATOM 565 C CA . TYR A 1 76 ? -13.964 2.941 22.009 1.00 97.12 76 TYR A CA 1
ATOM 566 C C . TYR A 1 76 ? -13.783 4.117 21.054 1.00 97.12 76 TYR A C 1
ATOM 568 O O . TYR A 1 76 ? -13.876 3.947 19.835 1.00 97.12 76 TYR A O 1
ATOM 576 N N . ARG A 1 77 ? -13.594 5.314 21.608 1.00 95.19 77 ARG A N 1
ATOM 577 C CA . ARG A 1 77 ? -13.637 6.585 20.866 1.00 95.19 77 ARG A CA 1
ATOM 578 C C . ARG A 1 77 ? -12.220 7.034 20.537 1.00 95.19 77 ARG A C 1
ATOM 580 O O . ARG A 1 77 ? -11.399 7.142 21.436 1.00 95.19 77 ARG A O 1
ATOM 587 N N . GLU A 1 78 ? -11.910 7.283 19.273 1.00 94.56 78 GLU A N 1
ATOM 588 C CA . GLU A 1 78 ? -10.547 7.637 18.851 1.00 94.56 78 GLU A CA 1
ATOM 589 C C . GLU A 1 78 ? -10.417 9.113 18.467 1.00 94.56 78 GLU A C 1
ATOM 591 O O . GLU A 1 78 ? -11.268 9.662 17.760 1.00 94.56 78 GLU A O 1
ATOM 596 N N . LEU A 1 79 ? -9.308 9.732 18.882 1.00 94.56 79 LEU A N 1
ATOM 597 C CA . LEU A 1 79 ? -8.863 11.015 18.352 1.00 94.56 79 LEU A CA 1
ATOM 598 C C . LEU A 1 79 ? -8.492 10.855 16.867 1.00 94.56 79 LEU A C 1
ATOM 600 O O . LEU A 1 79 ? -7.949 9.819 16.472 1.00 94.56 79 LEU A O 1
ATOM 604 N N . PRO A 1 80 ? -8.734 11.870 16.020 1.00 91.75 80 PRO A N 1
ATOM 605 C CA . PRO A 1 80 ? -8.492 11.801 14.595 1.00 91.75 80 PRO A CA 1
ATOM 606 C C . PRO A 1 80 ? -7.010 12.051 14.254 1.00 91.75 80 PRO A C 1
ATOM 608 O O . PRO A 1 80 ? -6.683 12.926 13.450 1.00 91.75 80 PRO A O 1
ATOM 611 N N . ILE A 1 81 ? -6.114 11.305 14.900 1.00 92.62 81 ILE A N 1
ATOM 612 C CA . ILE A 1 81 ? -4.659 11.409 14.781 1.00 92.62 81 ILE A CA 1
ATOM 613 C C . ILE A 1 81 ? -4.152 10.110 14.164 1.00 92.62 81 ILE A C 1
ATOM 615 O O . ILE A 1 81 ? -4.100 9.074 14.827 1.00 92.62 81 ILE A O 1
ATOM 619 N N . PHE A 1 82 ? -3.795 10.167 12.882 1.00 89.56 82 PHE A N 1
ATOM 620 C CA . PHE A 1 82 ? -3.498 8.981 12.088 1.00 89.56 82 PHE A CA 1
ATOM 621 C C . PHE A 1 82 ? -2.182 9.117 11.331 1.00 89.56 82 PHE A C 1
ATOM 623 O O . PHE A 1 82 ? -1.955 10.149 10.700 1.00 89.56 82 PHE A O 1
ATOM 630 N N . HIS A 1 83 ? -1.369 8.058 11.323 1.00 88.56 83 HIS A N 1
ATOM 631 C CA . HIS A 1 83 ? -0.175 7.951 10.473 1.00 88.56 83 HIS A CA 1
ATOM 632 C C . HIS A 1 83 ? 0.775 9.147 10.543 1.00 88.56 83 HIS A C 1
ATOM 634 O O . HIS A 1 83 ? 1.344 9.567 9.533 1.00 88.56 83 HIS A O 1
ATOM 640 N N . LEU A 1 84 ? 0.975 9.696 11.736 1.00 93.31 84 LEU A N 1
ATOM 641 C CA . LEU A 1 84 ? 1.931 10.778 11.905 1.00 93.31 84 LEU A CA 1
ATOM 642 C C . LEU A 1 84 ? 3.328 10.216 12.198 1.00 93.31 84 LEU A C 1
ATOM 644 O O . LEU A 1 84 ? 3.456 9.333 13.052 1.00 93.31 84 LEU A O 1
ATOM 648 N N . PRO A 1 85 ? 4.380 10.736 11.537 1.00 95.75 85 PRO A N 1
ATOM 649 C CA . PRO A 1 85 ? 5.747 10.594 12.024 1.00 95.75 85 PRO A CA 1
ATOM 650 C C . PRO A 1 85 ? 5.869 11.121 13.459 1.00 95.75 85 PRO A C 1
ATOM 652 O O . PRO A 1 85 ? 5.140 12.036 13.848 1.00 95.75 85 PRO A O 1
ATOM 655 N N . ALA A 1 86 ? 6.828 10.608 14.227 1.00 96.44 86 ALA A N 1
ATOM 656 C CA . ALA A 1 86 ? 6.941 10.865 15.664 1.00 96.44 86 ALA A CA 1
ATOM 657 C C . ALA A 1 86 ? 6.977 12.357 16.049 1.00 96.44 86 ALA A C 1
ATOM 659 O O . ALA A 1 86 ? 6.313 12.772 16.998 1.00 96.44 86 ALA A O 1
ATOM 660 N N . ARG A 1 87 ? 7.691 13.192 15.282 1.00 96.06 87 ARG A N 1
ATOM 661 C CA . ARG A 1 87 ? 7.735 14.648 15.515 1.00 96.06 87 ARG A CA 1
ATOM 662 C C . ARG A 1 87 ? 6.405 15.339 15.237 1.00 96.06 87 ARG A C 1
ATOM 664 O O . ARG A 1 87 ? 5.956 16.133 16.049 1.00 96.06 87 ARG A O 1
ATOM 671 N N . GLN A 1 88 ? 5.742 14.995 14.134 1.00 95.88 88 GLN A N 1
ATOM 672 C CA . GLN A 1 88 ? 4.427 15.559 13.811 1.00 95.88 88 GLN A CA 1
ATOM 673 C C . GLN A 1 88 ? 3.359 15.104 14.809 1.00 95.88 88 GLN A C 1
ATOM 675 O O . GLN A 1 88 ? 2.441 15.862 15.119 1.00 95.88 88 GLN A O 1
ATOM 680 N N . LEU A 1 89 ? 3.488 13.882 15.336 1.00 96.75 89 LEU A N 1
ATOM 681 C CA . LEU A 1 89 ? 2.657 13.407 16.434 1.00 96.75 89 LEU A CA 1
ATOM 682 C C . LEU A 1 89 ? 2.855 14.290 17.672 1.00 96.75 89 LEU A C 1
ATOM 684 O O . LEU A 1 89 ? 1.875 14.787 18.220 1.00 96.75 89 LEU A O 1
ATOM 688 N N . LEU A 1 90 ? 4.102 14.565 18.058 1.00 96.69 90 LEU A N 1
ATOM 689 C CA . LEU A 1 90 ? 4.411 15.467 19.167 1.00 96.69 90 LEU A CA 1
ATOM 690 C C . LEU A 1 90 ? 3.860 16.886 18.947 1.00 96.69 90 LEU A C 1
ATOM 692 O O . LEU A 1 90 ? 3.222 17.439 19.843 1.00 96.69 90 LEU A O 1
ATOM 696 N N . ASP A 1 91 ? 4.006 17.444 17.747 1.00 96.62 91 ASP A N 1
ATOM 697 C CA . ASP A 1 91 ? 3.467 18.766 17.400 1.00 96.62 91 ASP A CA 1
ATOM 698 C C . ASP A 1 91 ? 1.928 18.819 17.486 1.00 96.62 91 ASP A C 1
ATOM 700 O O . ASP A 1 91 ? 1.340 19.883 17.696 1.00 96.62 91 ASP A O 1
ATOM 704 N N . SER A 1 92 ? 1.256 17.666 17.383 1.00 96.12 92 SER A N 1
ATOM 705 C CA . SER A 1 92 ? -0.203 17.551 17.495 1.00 96.12 92 SER A CA 1
ATOM 706 C C . SER A 1 92 ? -0.733 17.527 18.937 1.00 96.12 92 SER A C 1
ATOM 708 O O . SER A 1 92 ? -1.949 17.518 19.130 1.00 96.12 92 SER A O 1
ATOM 710 N N . THR A 1 93 ? 0.137 17.580 19.956 1.00 97.00 93 THR A N 1
ATOM 711 C CA . THR A 1 93 ? -0.244 17.475 21.383 1.00 97.00 93 THR A CA 1
ATOM 712 C C . THR A 1 93 ? -1.335 18.470 21.781 1.00 97.00 93 THR A C 1
ATOM 714 O O . THR A 1 93 ? -2.342 18.077 22.361 1.00 97.00 93 THR A O 1
ATOM 717 N N . ALA A 1 94 ? -1.190 19.754 21.435 1.00 95.56 94 ALA A N 1
ATOM 718 C CA . ALA A 1 94 ? -2.174 20.776 21.813 1.00 95.56 94 ALA A CA 1
ATOM 719 C C . ALA A 1 94 ? -3.555 20.523 21.183 1.00 95.56 94 ALA A C 1
ATOM 721 O O . ALA A 1 94 ? -4.585 20.722 21.822 1.00 95.56 94 ALA A O 1
ATOM 722 N N . TYR A 1 95 ? -3.576 20.048 19.935 1.00 95.19 95 TYR A N 1
ATOM 723 C CA . TYR A 1 95 ? -4.809 19.657 19.258 1.00 95.19 95 TYR A CA 1
ATOM 724 C C . TYR A 1 95 ? -5.452 18.432 19.924 1.00 95.19 95 TYR A C 1
ATOM 726 O O . TYR A 1 95 ? -6.661 18.425 20.158 1.00 95.19 95 TYR A O 1
ATOM 734 N N . ALA A 1 96 ? -4.641 17.428 20.272 1.00 96.25 96 ALA A N 1
ATOM 735 C CA . ALA A 1 96 ? -5.093 16.218 20.948 1.00 96.25 96 ALA A CA 1
ATOM 736 C C . ALA A 1 96 ? -5.728 16.522 22.310 1.00 96.25 96 ALA A C 1
ATOM 738 O O . ALA A 1 96 ? -6.804 16.006 22.597 1.00 96.25 96 ALA A O 1
ATOM 739 N N . VAL A 1 97 ? -5.096 17.384 23.113 1.00 95.75 97 VAL A N 1
ATOM 740 C CA . VAL A 1 97 ? -5.588 17.783 24.442 1.00 95.75 97 VAL A CA 1
ATOM 741 C C . VAL A 1 97 ? -6.957 18.456 24.345 1.00 95.75 97 VAL A C 1
ATOM 743 O O . VAL A 1 97 ? -7.881 18.026 25.027 1.00 95.75 97 VAL A O 1
ATOM 746 N N . ASN A 1 98 ? -7.127 19.432 23.447 1.00 94.50 98 ASN A N 1
ATOM 747 C CA . ASN A 1 98 ? -8.407 20.133 23.294 1.00 94.50 98 ASN A CA 1
ATOM 748 C C . ASN A 1 98 ? -9.551 19.171 22.934 1.00 94.50 98 ASN A C 1
ATOM 750 O O . ASN A 1 98 ? -10.621 19.209 23.534 1.00 94.50 98 ASN A O 1
ATOM 754 N N . LEU A 1 99 ? -9.324 18.275 21.969 1.00 94.44 99 LEU A N 1
ATOM 755 C CA . LEU A 1 99 ? -10.356 17.324 21.559 1.00 94.44 99 LEU A CA 1
ATOM 756 C C . LEU A 1 99 ? -10.615 16.253 22.627 1.00 94.44 99 LEU A C 1
ATOM 758 O O . LEU A 1 99 ? -11.728 15.742 22.760 1.00 94.44 99 LEU A O 1
ATOM 762 N N . LEU A 1 100 ? -9.587 15.902 23.394 1.00 95.69 100 LEU A N 1
ATOM 763 C CA . LEU A 1 100 ? -9.719 14.974 24.499 1.00 95.69 100 LEU A CA 1
ATOM 764 C C . LEU A 1 100 ? -10.592 15.550 25.618 1.00 95.69 100 LEU A C 1
ATOM 766 O O . LEU A 1 100 ? -11.441 14.828 26.135 1.00 95.69 100 LEU A O 1
ATOM 770 N N . GLU A 1 101 ? -10.445 16.833 25.947 1.00 94.25 101 GLU A N 1
ATOM 771 C CA . GLU A 1 101 ? -11.332 17.521 26.893 1.00 94.25 101 GLU A CA 1
ATOM 772 C C . GLU A 1 101 ? -12.797 17.463 26.436 1.00 94.25 101 GLU A C 1
ATOM 774 O O . GLU A 1 101 ? -13.674 17.114 27.228 1.00 94.25 101 GLU A O 1
ATOM 779 N N . GLU A 1 102 ? -13.063 17.702 25.147 1.00 94.50 102 GLU A N 1
ATOM 780 C CA . GLU A 1 102 ? -14.411 17.583 24.576 1.00 94.50 102 GLU A CA 1
ATOM 781 C C . GLU A 1 102 ? -14.975 16.157 24.703 1.00 94.50 102 GLU A C 1
ATOM 783 O O . GLU A 1 102 ? -16.136 15.975 25.081 1.00 94.50 102 GLU A O 1
ATOM 788 N N . LEU A 1 103 ? -14.165 15.127 24.429 1.00 94.81 103 LEU A N 1
ATOM 789 C CA . LEU A 1 103 ? -14.584 13.726 24.555 1.00 94.81 103 LEU A CA 1
ATOM 790 C C . LEU A 1 103 ? -14.819 13.302 26.007 1.00 94.81 103 LEU A C 1
ATOM 792 O O . LEU A 1 103 ? -15.741 12.519 26.274 1.00 94.81 103 LEU A O 1
ATOM 796 N N . LEU A 1 104 ? -13.987 13.777 26.933 1.00 94.94 104 LEU A N 1
ATOM 797 C CA . LEU A 1 104 ? -14.129 13.508 28.361 1.00 94.94 104 LEU A CA 1
ATOM 798 C C . LEU A 1 104 ? -15.406 14.148 28.905 1.00 94.94 104 LEU A C 1
ATOM 800 O O . LEU A 1 104 ? -16.193 13.462 29.557 1.00 94.94 104 LEU A O 1
ATOM 804 N N . GLU A 1 105 ? -15.656 15.419 28.585 1.00 94.50 105 GLU A N 1
ATOM 805 C CA . GLU A 1 105 ? -16.866 16.111 29.035 1.00 94.50 105 GLU A CA 1
ATOM 806 C C . GLU A 1 105 ? -18.122 15.473 28.433 1.00 94.50 105 GLU A C 1
ATOM 808 O O . GLU A 1 105 ? -19.067 15.171 29.162 1.00 94.50 105 GLU A O 1
ATOM 813 N N . ALA A 1 106 ? -18.106 15.156 27.132 1.00 94.56 106 ALA A N 1
ATOM 814 C CA . ALA A 1 106 ? -19.223 14.476 26.483 1.00 94.56 106 ALA A CA 1
ATOM 815 C C . ALA A 1 106 ? -19.508 13.088 27.083 1.00 94.56 106 ALA A C 1
ATOM 817 O O . ALA A 1 106 ? -20.655 12.657 27.065 1.00 94.56 106 ALA A O 1
ATOM 818 N N . GLY A 1 107 ? -18.490 12.388 27.599 1.00 94.75 107 GLY A N 1
ATOM 819 C CA . GLY A 1 107 ? -18.611 11.034 28.150 1.00 94.75 107 GLY A CA 1
ATOM 820 C C . GLY A 1 107 ? -18.875 10.953 29.656 1.00 94.75 107 GLY A C 1
ATOM 821 O O . GLY A 1 107 ? -19.149 9.865 30.151 1.00 94.75 107 GLY A O 1
ATOM 822 N N . ARG A 1 108 ? -18.810 12.068 30.395 1.00 92.25 108 ARG A N 1
ATOM 823 C CA . ARG A 1 108 ? -18.747 12.093 31.872 1.00 92.25 108 ARG A CA 1
ATOM 824 C C . ARG A 1 108 ? -19.840 11.291 32.588 1.00 92.25 108 ARG A C 1
ATOM 826 O O . ARG A 1 108 ? -19.581 10.739 33.652 1.00 92.25 108 ARG A O 1
ATOM 833 N N . ASN A 1 109 ? -21.044 11.239 32.020 1.00 93.12 109 ASN A N 1
ATOM 834 C CA . ASN A 1 109 ? -22.207 10.576 32.618 1.00 93.12 109 ASN A CA 1
ATOM 835 C C . ASN A 1 109 ? -22.670 9.332 31.843 1.00 93.12 109 ASN A C 1
ATOM 837 O O . ASN A 1 109 ? -23.751 8.820 32.124 1.00 93.12 109 ASN A O 1
ATOM 841 N N . HIS A 1 110 ? -21.871 8.850 30.890 1.00 96.12 110 HIS A N 1
ATOM 842 C CA . HIS A 1 110 ? -22.248 7.750 30.008 1.00 96.12 110 HIS A CA 1
ATOM 843 C C . HIS A 1 110 ? -21.393 6.512 30.289 1.00 96.12 110 HIS A C 1
ATOM 845 O O . HIS A 1 110 ? -20.202 6.521 29.978 1.00 96.12 110 HIS A O 1
ATOM 851 N N . PRO A 1 111 ? -21.949 5.415 30.834 1.00 94.56 111 PRO A N 1
ATOM 852 C CA . PRO A 1 111 ? -21.206 4.162 30.989 1.00 94.56 111 PRO A CA 1
ATOM 853 C C . PRO A 1 111 ? -20.749 3.558 29.649 1.00 94.56 111 PRO A C 1
ATOM 855 O O . PRO A 1 111 ? -19.774 2.807 29.616 1.00 94.56 111 PRO A O 1
ATOM 858 N N . SER A 1 112 ? -21.411 3.892 28.538 1.00 96.19 112 SER A N 1
ATOM 859 C CA . SER A 1 112 ? -20.976 3.526 27.187 1.00 96.19 112 SER A CA 1
ATOM 860 C C . SER A 1 112 ? -19.736 4.282 26.717 1.00 96.19 112 SER A C 1
ATOM 862 O O . SER A 1 112 ? -19.098 3.841 25.758 1.00 96.19 112 SER A O 1
ATOM 864 N N . ALA A 1 113 ? -19.361 5.394 27.359 1.00 96.25 113 ALA A N 1
ATOM 865 C CA . ALA A 1 113 ? -18.161 6.155 27.035 1.00 96.25 113 ALA A CA 1
ATOM 866 C C . ALA A 1 113 ? -16.910 5.403 27.520 1.00 96.25 113 ALA A C 1
ATOM 868 O O . ALA A 1 113 ? -16.362 5.664 28.587 1.00 96.25 113 ALA A O 1
ATOM 869 N N . GLY A 1 114 ? -16.478 4.437 26.713 1.00 95.00 114 GLY A N 1
ATOM 870 C CA . GLY A 1 114 ? -15.358 3.554 27.001 1.00 95.00 114 GLY A CA 1
ATOM 871 C C . GLY A 1 114 ? -13.980 4.191 26.783 1.00 95.00 114 GLY A C 1
ATOM 872 O O . GLY A 1 114 ? -13.837 5.420 26.772 1.00 95.00 114 GLY A O 1
ATOM 873 N N . PRO A 1 115 ? -12.940 3.353 26.605 1.00 96.31 115 PRO A N 1
ATOM 874 C CA . PRO A 1 115 ? -11.563 3.798 26.406 1.00 96.31 115 PRO A CA 1
ATOM 875 C C . PRO A 1 115 ? -11.391 4.786 25.243 1.00 96.31 115 PRO A C 1
ATOM 877 O O . PRO A 1 115 ? -12.097 4.704 24.231 1.00 96.31 115 PRO A O 1
ATOM 880 N N . ILE A 1 116 ? -10.408 5.685 25.364 1.00 97.31 116 ILE A N 1
ATOM 881 C CA . ILE A 1 116 ? -10.092 6.689 24.342 1.00 97.31 116 ILE A CA 1
ATOM 882 C C . ILE A 1 116 ? -8.784 6.332 23.633 1.00 97.31 116 ILE A C 1
ATOM 884 O O . ILE A 1 116 ? -7.744 6.160 24.267 1.00 97.31 116 ILE A O 1
ATOM 888 N N . GLY A 1 117 ? -8.837 6.234 22.307 1.00 97.00 117 GLY A N 1
ATOM 889 C CA . GLY A 1 117 ? -7.658 6.014 21.476 1.00 97.00 117 GLY A CA 1
ATOM 890 C C . GLY A 1 117 ? -6.976 7.338 21.156 1.00 97.00 117 GLY A C 1
ATOM 891 O O . GLY A 1 117 ? -7.605 8.232 20.595 1.00 97.00 117 GLY A O 1
ATOM 892 N N . LEU A 1 118 ? -5.702 7.471 21.512 1.00 97.44 118 LEU A N 1
ATOM 893 C CA . LEU A 1 118 ? -4.950 8.722 21.400 1.00 97.44 118 LEU A CA 1
ATOM 894 C C . LEU A 1 118 ? -4.324 8.926 20.016 1.00 97.44 118 LEU A C 1
ATOM 896 O O . LEU A 1 118 ? -4.211 10.056 19.550 1.00 97.44 118 LEU A O 1
ATOM 900 N N . ALA A 1 119 ? -3.922 7.841 19.360 1.00 95.81 119 ALA A N 1
ATOM 901 C CA . ALA A 1 119 ? -3.364 7.859 18.015 1.00 95.81 119 ALA A CA 1
ATOM 902 C C . ALA A 1 119 ? -3.575 6.505 17.332 1.00 95.81 119 ALA A C 1
ATOM 904 O O . ALA A 1 119 ? -3.734 5.477 17.997 1.00 95.81 119 ALA A O 1
ATOM 905 N N . VAL A 1 120 ? -3.550 6.504 16.001 1.00 92.94 120 VAL A N 1
ATOM 906 C CA . VAL A 1 120 ? -3.738 5.302 15.190 1.00 92.94 120 VAL A CA 1
ATOM 907 C C . VAL A 1 120 ? -2.644 5.191 14.139 1.00 92.94 120 VAL A C 1
ATOM 909 O O . VAL A 1 120 ? -2.507 6.044 13.261 1.00 92.94 120 VAL A O 1
ATOM 912 N N . ASN A 1 121 ? -1.885 4.100 14.213 1.00 91.94 121 ASN A N 1
ATOM 913 C CA . ASN A 1 121 ? -0.790 3.752 13.317 1.00 91.94 121 ASN A CA 1
ATOM 914 C C . ASN A 1 121 ? 0.169 4.925 13.087 1.00 91.94 121 ASN A C 1
ATOM 916 O O . ASN A 1 121 ? 0.520 5.207 11.943 1.00 91.94 121 ASN A O 1
ATOM 920 N N . SER A 1 122 ? 0.520 5.653 14.144 1.00 94.69 122 SER A N 1
ATOM 921 C CA . SER A 1 122 ? 1.596 6.650 14.127 1.00 94.69 122 SER A CA 1
ATOM 922 C C . SER A 1 122 ? 2.937 5.977 14.426 1.00 94.69 122 SER A C 1
ATOM 924 O O . SER A 1 122 ? 2.967 4.821 14.854 1.00 94.69 122 SER A O 1
ATOM 926 N N . ASP A 1 123 ? 4.043 6.684 14.198 1.00 96.06 123 ASP A N 1
ATOM 927 C CA . ASP A 1 123 ? 5.387 6.151 14.432 1.00 96.06 123 ASP A CA 1
ATOM 928 C C . ASP A 1 123 ? 5.705 6.037 15.932 1.00 96.06 123 ASP A C 1
ATOM 930 O O . ASP A 1 123 ? 6.343 6.906 16.519 1.00 96.06 123 ASP A O 1
ATOM 934 N N . VAL A 1 124 ? 5.217 4.966 16.557 1.00 96.69 124 VAL A N 1
ATOM 935 C CA . VAL A 1 124 ? 5.476 4.628 17.965 1.00 96.69 124 VAL A CA 1
ATOM 936 C C . VAL A 1 124 ? 6.782 3.861 18.159 1.00 96.69 124 VAL A C 1
ATOM 938 O O . VAL A 1 124 ? 7.091 3.488 19.286 1.00 96.69 124 VAL A O 1
ATOM 941 N N . SER A 1 125 ? 7.541 3.617 17.086 1.00 96.44 125 SER A N 1
ATOM 942 C CA . SER A 1 125 ? 8.863 2.987 17.171 1.00 96.44 125 SER A CA 1
ATOM 943 C C . SER A 1 125 ? 9.969 3.975 17.555 1.00 96.44 125 SER A C 1
ATOM 945 O O . SER A 1 125 ? 10.995 3.595 18.115 1.00 96.44 125 SER A O 1
ATOM 947 N N . ASP A 1 126 ? 9.743 5.272 17.327 1.00 96.38 126 ASP A N 1
ATOM 948 C CA . ASP A 1 126 ? 10.633 6.338 17.782 1.00 96.38 126 ASP A CA 1
ATOM 949 C C . ASP A 1 126 ? 10.268 6.770 19.221 1.00 96.38 126 ASP A C 1
ATOM 951 O O . ASP A 1 126 ? 9.147 7.235 19.459 1.00 96.38 126 ASP A O 1
ATOM 955 N N . PRO A 1 127 ? 11.206 6.717 20.188 1.00 96.06 127 PRO A N 1
ATOM 956 C CA . PRO A 1 127 ? 10.966 7.145 21.570 1.00 96.06 127 PRO A CA 1
ATOM 957 C C . PRO A 1 127 ? 10.460 8.589 21.726 1.00 96.06 127 PRO A C 1
ATOM 959 O O . PRO A 1 127 ? 9.825 8.925 22.727 1.00 96.06 127 PRO A O 1
ATOM 962 N N . THR A 1 128 ? 10.712 9.463 20.748 1.00 96.31 128 THR A N 1
ATOM 963 C CA . THR A 1 128 ? 10.200 10.841 20.724 1.00 96.31 128 THR A CA 1
ATOM 964 C C . THR A 1 128 ? 8.673 10.866 20.771 1.00 96.31 128 THR A C 1
ATOM 966 O O . THR A 1 128 ? 8.097 11.699 21.478 1.00 96.31 128 THR A O 1
ATOM 969 N N . ALA A 1 129 ? 8.012 9.920 20.091 1.00 97.19 129 ALA A N 1
ATOM 970 C CA . ALA A 1 129 ? 6.556 9.795 20.071 1.00 97.19 129 ALA A CA 1
ATOM 971 C C . ALA A 1 129 ? 5.969 9.556 21.467 1.00 97.19 129 ALA A C 1
ATOM 973 O O . ALA A 1 129 ? 4.845 9.963 21.745 1.00 97.19 129 ALA A O 1
ATOM 974 N N . CYS A 1 130 ? 6.731 8.963 22.385 1.00 97.62 130 CYS A N 1
ATOM 975 C CA . CYS A 1 130 ? 6.243 8.639 23.721 1.00 97.62 130 CYS A CA 1
ATOM 976 C C . CYS A 1 130 ? 5.955 9.901 24.546 1.00 97.62 130 CYS A C 1
ATOM 978 O O . CYS A 1 130 ? 5.083 9.898 25.416 1.00 97.62 130 CYS A O 1
ATOM 980 N N . THR A 1 131 ? 6.635 11.004 24.220 1.00 97.50 131 THR A N 1
ATOM 981 C CA . THR A 1 131 ? 6.413 12.315 24.844 1.00 97.50 131 THR A CA 1
ATOM 982 C C . THR A 1 131 ? 4.995 12.821 24.583 1.00 97.50 131 THR A C 1
ATOM 984 O O . THR A 1 131 ? 4.367 13.333 25.502 1.00 97.50 131 THR A O 1
ATOM 987 N N . PHE A 1 132 ? 4.447 12.591 23.382 1.00 97.81 132 PHE A N 1
ATOM 988 C CA . PHE A 1 132 ? 3.063 12.947 23.051 1.00 97.81 132 PHE A CA 1
ATOM 989 C C . PHE A 1 132 ? 2.069 12.279 24.010 1.00 97.81 132 PHE A C 1
ATOM 991 O O . PHE A 1 132 ? 1.263 12.961 24.637 1.00 97.81 132 PHE A O 1
ATOM 998 N N . PHE A 1 133 ? 2.145 10.954 24.174 1.00 97.56 133 PHE A N 1
ATOM 999 C CA . PHE A 1 133 ? 1.204 10.220 25.027 1.00 97.56 133 PHE A CA 1
ATOM 1000 C C . PHE A 1 133 ? 1.327 10.629 26.497 1.00 97.56 133 PHE A C 1
ATOM 1002 O O . PHE A 1 133 ? 0.316 10.843 27.168 1.00 97.56 133 PHE A O 1
ATOM 1009 N N . GLN A 1 134 ? 2.561 10.804 26.979 1.00 96.44 134 GLN A N 1
ATOM 1010 C CA . GLN A 1 134 ? 2.821 11.269 28.339 1.00 96.44 134 GLN A CA 1
ATOM 1011 C C . GLN A 1 134 ? 2.265 12.675 28.579 1.00 96.44 134 GLN A C 1
ATOM 1013 O O . GLN A 1 134 ? 1.641 12.912 29.612 1.00 96.44 134 GLN A O 1
ATOM 1018 N N . ASP A 1 135 ? 2.485 13.608 27.653 1.00 96.12 135 ASP A N 1
ATOM 1019 C CA . ASP A 1 135 ? 2.026 14.988 27.796 1.00 96.12 135 ASP A CA 1
ATOM 1020 C C . ASP A 1 135 ? 0.506 15.089 27.719 1.00 96.12 135 ASP A C 1
ATOM 1022 O O . ASP A 1 135 ? -0.087 15.784 28.542 1.00 96.12 135 ASP A O 1
ATOM 1026 N N . VAL A 1 136 ? -0.137 14.341 26.817 1.00 95.44 136 VAL A N 1
ATOM 1027 C CA . VAL A 1 136 ? -1.602 14.268 26.749 1.00 95.44 136 VAL A CA 1
ATOM 1028 C C . VAL A 1 136 ? -2.179 13.737 28.064 1.00 95.44 136 VAL A C 1
ATOM 1030 O O . VAL A 1 136 ? -3.080 14.357 28.623 1.00 95.44 136 VAL A O 1
ATOM 1033 N N . GLN A 1 137 ? -1.640 12.646 28.614 1.00 92.38 137 GLN A N 1
ATOM 1034 C CA . GLN A 1 137 ? -2.139 12.084 29.875 1.00 92.38 137 GLN A CA 1
ATOM 1035 C C . GLN A 1 137 ? -1.875 12.972 31.092 1.00 92.38 137 GLN A C 1
ATOM 1037 O O . GLN A 1 137 ? -2.702 13.019 32.001 1.00 92.38 137 GLN A O 1
ATOM 1042 N N . ARG A 1 138 ? -0.755 13.709 31.127 1.00 92.69 138 ARG A N 1
ATOM 1043 C CA . ARG A 1 138 ? -0.440 14.642 32.226 1.00 92.69 138 ARG A CA 1
ATOM 1044 C C . ARG A 1 138 ? -1.476 15.752 32.384 1.00 92.69 138 ARG A C 1
ATOM 1046 O O . ARG A 1 138 ? -1.614 16.268 33.491 1.00 92.69 138 ARG A O 1
ATOM 1053 N N . GLN A 1 139 ? -2.176 16.117 31.310 1.00 90.75 139 GLN A N 1
ATOM 1054 C CA . GLN A 1 139 ? -3.220 17.145 31.340 1.00 90.75 139 GLN A CA 1
ATOM 1055 C C . GLN A 1 139 ? -4.547 16.633 31.921 1.00 90.75 139 GLN A C 1
ATOM 1057 O O . GLN A 1 139 ? -5.433 17.425 32.232 1.00 90.75 139 GLN A O 1
ATOM 1062 N N . ILE A 1 140 ? -4.696 15.319 32.098 1.00 87.25 140 ILE A N 1
ATOM 1063 C CA . ILE A 1 140 ? -5.951 14.706 32.530 1.00 87.25 140 ILE A CA 1
ATOM 1064 C C . ILE A 1 140 ? -5.938 14.551 34.056 1.00 87.25 140 ILE A C 1
ATOM 1066 O O . ILE A 1 140 ? -4.945 14.081 34.623 1.00 87.25 140 ILE A O 1
ATOM 1070 N N . PRO A 1 141 ? -7.028 14.911 34.761 1.00 83.88 141 PRO A N 1
ATOM 1071 C CA . PRO A 1 141 ? -7.115 14.704 36.200 1.00 83.88 141 PRO A CA 1
ATOM 1072 C C . PRO A 1 141 ? -6.921 13.225 36.554 1.00 83.88 141 PRO A C 1
ATOM 1074 O O . PRO A 1 141 ? -7.641 12.370 36.038 1.00 83.88 141 PRO A O 1
ATOM 1077 N N . LYS A 1 142 ? -5.988 12.935 37.472 1.00 78.06 142 LYS A N 1
ATOM 1078 C CA . LYS A 1 142 ? -5.617 11.565 37.887 1.00 78.06 142 LYS A CA 1
ATOM 1079 C C . LYS A 1 142 ? -6.780 10.726 38.424 1.00 78.06 142 LYS A C 1
ATOM 1081 O O . LYS A 1 142 ? -6.701 9.505 38.397 1.00 78.06 142 LYS A O 1
ATOM 1086 N N . ASP A 1 143 ? -7.837 11.378 38.899 1.00 79.50 143 ASP A N 1
ATOM 1087 C CA . ASP A 1 143 ? -9.020 10.720 39.461 1.00 79.50 143 ASP A CA 1
ATOM 1088 C C . ASP A 1 143 ? -10.061 10.343 38.391 1.00 79.50 143 ASP A C 1
ATOM 1090 O O . ASP A 1 143 ? -11.110 9.785 38.712 1.00 79.50 143 ASP A O 1
ATOM 1094 N N . THR A 1 144 ? -9.802 10.649 37.115 1.00 81.19 144 THR A N 1
ATOM 1095 C CA . THR A 1 144 ? -10.690 10.266 36.013 1.00 81.19 144 THR A CA 1
ATOM 1096 C C . THR A 1 144 ? -10.522 8.767 35.744 1.00 81.19 144 THR A C 1
ATOM 1098 O O . THR A 1 144 ? -9.423 8.356 35.377 1.00 81.19 144 THR A O 1
ATOM 1101 N N . PRO A 1 145 ? -11.573 7.931 35.854 1.00 85.06 145 PRO A N 1
ATOM 1102 C CA . PRO A 1 145 ? -11.487 6.482 35.630 1.00 85.06 145 PRO A CA 1
ATOM 1103 C C . PRO A 1 145 ? -11.388 6.109 34.133 1.00 85.06 145 PRO A C 1
ATOM 1105 O O . PRO A 1 145 ? -11.908 5.081 33.700 1.00 85.06 145 PRO A O 1
ATOM 1108 N N . GLN A 1 146 ? -10.758 6.961 33.323 1.00 92.81 146 GLN A N 1
ATOM 1109 C CA . GLN A 1 146 ? -10.655 6.825 31.877 1.00 92.81 146 GLN A CA 1
ATOM 1110 C C . GLN A 1 146 ? -9.411 6.018 31.504 1.00 92.81 146 GLN A C 1
ATOM 1112 O O . GLN A 1 146 ? -8.319 6.313 31.977 1.00 92.81 146 GLN A O 1
ATOM 1117 N N . GLN A 1 147 ? -9.578 5.047 30.605 1.00 94.81 147 GLN A N 1
ATOM 1118 C CA . GLN A 1 147 ? -8.462 4.319 29.998 1.00 94.81 147 GLN A CA 1
ATOM 1119 C C . GLN A 1 147 ? -8.089 4.908 28.636 1.00 94.81 147 GLN A C 1
ATOM 1121 O O . GLN A 1 147 ? -8.970 5.328 27.870 1.00 94.81 147 GLN A O 1
ATOM 1126 N N . PHE A 1 148 ? -6.800 4.856 28.322 1.00 96.56 148 PHE A N 1
ATOM 1127 C CA . PHE A 1 148 ? -6.187 5.317 27.087 1.00 96.56 148 PHE A CA 1
ATOM 1128 C C . PHE A 1 148 ? -5.470 4.185 26.365 1.00 96.56 148 PHE A C 1
ATOM 1130 O O . PHE A 1 148 ? -4.845 3.323 26.980 1.00 96.56 148 PHE A O 1
ATOM 1137 N N . TYR A 1 149 ? -5.529 4.217 25.040 1.00 97.62 149 TYR A N 1
ATOM 1138 C CA . TYR A 1 149 ? -4.791 3.294 24.186 1.00 97.62 149 TYR A CA 1
ATOM 1139 C C . TYR A 1 149 ? -4.287 4.000 22.932 1.00 97.62 149 TYR A C 1
ATOM 1141 O O . TYR A 1 149 ? -4.672 5.132 22.638 1.00 97.62 149 TYR A O 1
ATOM 1149 N N . TYR A 1 150 ? -3.452 3.322 22.158 1.00 97.69 150 TYR A N 1
ATOM 1150 C CA . TYR A 1 150 ? -3.234 3.654 20.754 1.00 97.69 150 TYR A CA 1
ATOM 1151 C C . TYR A 1 150 ? -3.348 2.397 19.901 1.00 97.69 150 TYR A C 1
ATOM 1153 O O . TYR A 1 150 ? -3.305 1.267 20.399 1.00 97.69 150 TYR A O 1
ATOM 1161 N N . VAL A 1 151 ? -3.524 2.613 18.604 1.00 96.38 151 VAL A N 1
ATOM 1162 C CA . VAL A 1 151 ? -3.448 1.554 17.603 1.00 96.38 151 VAL A CA 1
ATOM 1163 C C . VAL A 1 151 ? -2.074 1.621 16.951 1.00 96.38 151 VAL A C 1
ATOM 1165 O O . VAL A 1 151 ? -1.660 2.707 16.549 1.00 96.38 151 VAL A O 1
ATOM 1168 N N . GLY A 1 152 ? -1.360 0.503 16.856 1.00 94.06 152 GLY A N 1
ATOM 1169 C CA . GLY A 1 152 ? -0.014 0.456 16.284 1.00 94.06 152 GLY A CA 1
ATOM 1170 C C . GLY A 1 152 ? 0.223 -0.799 15.455 1.00 94.06 152 GLY A C 1
ATOM 1171 O O . GLY A 1 152 ? -0.426 -1.819 15.661 1.00 94.06 152 GLY A O 1
ATOM 1172 N N . SER A 1 153 ? 1.172 -0.724 14.525 1.00 91.50 153 SER A N 1
ATOM 1173 C CA . SER A 1 153 ? 1.589 -1.857 13.687 1.00 91.50 153 SER A CA 1
ATOM 1174 C C . SER A 1 153 ? 2.994 -2.373 14.020 1.00 91.50 153 SER A C 1
ATOM 1176 O O . SER A 1 153 ? 3.567 -3.113 13.226 1.00 91.50 153 SER A O 1
ATOM 1178 N N . PHE A 1 154 ? 3.581 -1.915 15.128 1.00 93.56 154 PHE A N 1
ATOM 1179 C CA . PHE A 1 154 ? 4.929 -2.267 15.572 1.00 93.56 154 PHE A CA 1
ATOM 1180 C C . PHE A 1 154 ? 4.818 -3.202 16.772 1.00 93.56 154 PHE A C 1
ATOM 1182 O O . PHE A 1 154 ? 4.222 -2.818 17.773 1.00 93.56 154 PHE A O 1
ATOM 1189 N N . VAL A 1 155 ? 5.362 -4.415 16.672 1.00 93.56 155 VAL A N 1
ATOM 1190 C CA . VAL A 1 155 ? 5.401 -5.368 17.795 1.00 93.56 155 VAL A CA 1
ATOM 1191 C C . VAL A 1 155 ? 6.771 -5.322 18.463 1.00 93.56 155 VAL A C 1
ATOM 1193 O O . VAL A 1 155 ? 6.882 -4.987 19.646 1.00 93.56 155 VAL A O 1
ATOM 1196 N N . GLU A 1 156 ? 7.819 -5.597 17.686 1.00 93.31 156 GLU A N 1
ATOM 1197 C CA . GLU A 1 156 ? 9.196 -5.649 18.180 1.00 93.31 156 GLU A CA 1
ATOM 1198 C C . GLU A 1 156 ? 9.719 -4.254 18.544 1.00 93.31 156 GLU A C 1
ATOM 1200 O O . GLU A 1 156 ? 10.141 -4.035 19.678 1.00 93.31 156 GLU A O 1
ATOM 1205 N N . ASP A 1 157 ? 9.595 -3.287 17.632 1.00 94.62 157 ASP A N 1
ATOM 1206 C CA . ASP A 1 157 ? 10.236 -1.967 17.748 1.00 94.62 157 ASP A CA 1
ATOM 1207 C C . ASP A 1 157 ? 9.427 -0.913 18.519 1.00 94.62 157 ASP A C 1
ATOM 1209 O O . ASP A 1 157 ? 9.833 0.242 18.598 1.00 94.62 157 ASP A O 1
ATOM 1213 N N . ASP A 1 158 ? 8.270 -1.259 19.082 1.00 96.50 158 ASP A N 1
ATOM 1214 C CA . ASP A 1 158 ? 7.435 -0.293 19.800 1.00 96.50 158 ASP A CA 1
ATOM 1215 C C . ASP A 1 158 ? 8.178 0.347 21.001 1.00 96.50 158 ASP A C 1
ATOM 1217 O O . ASP A 1 158 ? 8.769 -0.327 21.844 1.00 96.50 158 ASP A O 1
ATOM 1221 N N . ALA A 1 159 ? 8.175 1.670 21.110 1.00 96.50 159 ALA A N 1
ATOM 1222 C CA . ALA A 1 159 ? 8.860 2.385 22.187 1.00 96.50 159 ALA A CA 1
ATOM 1223 C C . ALA A 1 159 ? 7.897 2.919 23.259 1.00 96.50 159 ALA A C 1
ATOM 1225 O O . ALA A 1 159 ? 8.340 3.307 24.340 1.00 96.50 159 ALA A O 1
ATOM 1226 N N . CYS A 1 160 ? 6.591 2.966 22.973 1.00 97.25 160 CYS A N 1
ATOM 1227 C CA . CYS A 1 160 ? 5.635 3.788 23.722 1.00 97.25 160 CYS A CA 1
ATOM 1228 C C . CYS A 1 160 ? 4.523 3.011 24.429 1.00 97.25 160 CYS A C 1
ATOM 1230 O O . CYS A 1 160 ? 3.686 3.622 25.093 1.00 97.25 160 CYS A O 1
ATOM 1232 N N . SER A 1 161 ? 4.517 1.686 24.354 1.00 96.56 161 SER A N 1
ATOM 1233 C CA . SER A 1 161 ? 3.504 0.830 24.987 1.00 96.56 161 SER A CA 1
ATOM 1234 C C . SER A 1 161 ? 3.319 1.057 26.484 1.00 96.56 161 SER A C 1
ATOM 1236 O O . SER A 1 161 ? 2.201 0.945 26.969 1.00 96.56 161 SER A O 1
ATOM 1238 N N . GLU A 1 162 ? 4.360 1.424 27.229 1.00 95.88 162 GLU A N 1
ATOM 1239 C CA . GLU A 1 162 ? 4.255 1.710 28.672 1.00 95.88 162 GLU A CA 1
ATOM 1240 C C . GLU A 1 162 ? 3.613 3.072 28.987 1.00 95.88 162 GLU A C 1
ATOM 1242 O O . GLU A 1 162 ? 3.332 3.381 30.143 1.00 95.88 162 GLU A O 1
ATOM 1247 N N . THR A 1 163 ? 3.388 3.911 27.973 1.00 96.25 163 THR A N 1
ATOM 1248 C CA . THR A 1 163 ? 2.798 5.246 28.150 1.00 96.25 163 THR A CA 1
ATOM 1249 C C . THR A 1 163 ? 1.276 5.256 28.088 1.00 96.25 163 THR A C 1
ATOM 1251 O O . THR A 1 163 ? 0.689 6.323 28.201 1.00 96.25 163 THR A O 1
ATOM 1254 N N . VAL A 1 164 ? 0.624 4.107 27.902 1.00 95.94 164 VAL A N 1
ATOM 1255 C CA . VAL A 1 164 ? -0.838 3.959 27.810 1.00 95.94 164 VAL A CA 1
ATOM 1256 C C . VAL A 1 164 ? -1.312 2.733 28.594 1.00 95.94 164 VAL A C 1
ATOM 1258 O O . VAL A 1 164 ? -0.508 1.882 28.969 1.00 95.94 164 VAL A O 1
ATOM 1261 N N . ASP A 1 165 ? -2.619 2.616 28.841 1.00 95.56 165 ASP A N 1
ATOM 1262 C CA . ASP A 1 165 ? -3.177 1.504 29.624 1.00 95.56 165 ASP A CA 1
ATOM 1263 C C . ASP A 1 165 ? -3.151 0.167 28.872 1.00 95.56 165 ASP A C 1
ATOM 1265 O O . ASP A 1 165 ? -3.063 -0.902 29.488 1.00 95.56 165 ASP A O 1
ATOM 1269 N N . PHE A 1 166 ? -3.301 0.216 27.546 1.00 96.25 166 PHE A N 1
ATOM 1270 C CA . PHE A 1 166 ? -3.216 -0.938 26.655 1.00 96.25 166 PHE A CA 1
ATOM 1271 C C . PHE A 1 166 ? -2.945 -0.514 25.207 1.00 96.25 166 PHE A C 1
ATOM 1273 O O . PHE A 1 166 ? -3.125 0.646 24.838 1.00 96.25 166 PHE A O 1
ATOM 1280 N N . VAL A 1 167 ? -2.542 -1.468 24.371 1.00 97.19 167 VAL A N 1
ATOM 1281 C CA . VAL A 1 167 ? -2.271 -1.264 22.939 1.00 97.19 167 VAL A CA 1
ATOM 1282 C C . VAL A 1 167 ? -3.212 -2.125 22.106 1.00 97.19 167 VAL A C 1
ATOM 1284 O O . VAL A 1 167 ? -3.546 -3.243 22.493 1.00 97.19 167 VAL A O 1
ATOM 1287 N N . LEU A 1 168 ? -3.653 -1.625 20.953 1.00 96.94 168 LEU A N 1
ATOM 1288 C CA . LEU A 1 168 ? -4.349 -2.439 19.958 1.00 96.94 168 LEU A CA 1
ATOM 1289 C C . LEU A 1 168 ? -3.475 -2.594 18.709 1.00 96.94 168 LEU A C 1
ATOM 1291 O O . LEU A 1 168 ? -3.076 -1.604 18.101 1.00 96.94 168 LEU A O 1
ATOM 1295 N N . LEU A 1 169 ? -3.206 -3.829 18.298 1.00 95.88 169 LEU A N 1
ATOM 1296 C CA . LEU A 1 169 ? -2.371 -4.121 17.136 1.00 95.88 169 LEU A CA 1
ATOM 1297 C C . LEU A 1 169 ? -3.190 -4.101 15.850 1.00 95.88 169 LEU A C 1
ATOM 1299 O O . LEU A 1 169 ? -4.210 -4.789 15.737 1.00 95.88 169 LEU A O 1
ATOM 1303 N N . ASP A 1 170 ? -2.765 -3.293 14.885 1.00 93.81 170 ASP A N 1
ATOM 1304 C CA . ASP A 1 170 ? -3.328 -3.311 13.540 1.00 93.81 170 ASP A CA 1
ATOM 1305 C C . ASP A 1 170 ? -2.764 -4.501 12.758 1.00 93.81 170 ASP A C 1
ATOM 1307 O O . ASP A 1 170 ? -1.577 -4.548 12.441 1.00 93.81 170 ASP A O 1
ATOM 1311 N N . VAL A 1 171 ? -3.645 -5.456 12.469 1.00 92.69 171 VAL A N 1
ATOM 1312 C CA . VAL A 1 171 ? -3.356 -6.735 11.807 1.00 92.69 171 VAL A CA 1
ATOM 1313 C C . VAL A 1 171 ? -4.256 -6.915 10.579 1.00 92.69 171 VAL A C 1
ATOM 1315 O O . VAL A 1 171 ? -4.657 -8.026 10.227 1.00 92.69 171 VAL A O 1
ATOM 1318 N N . LEU A 1 172 ? -4.637 -5.802 9.943 1.00 90.50 172 LEU A N 1
ATOM 1319 C CA . LEU A 1 172 ? -5.467 -5.825 8.744 1.00 90.50 172 LEU A CA 1
ATOM 1320 C C . LEU A 1 172 ? -4.732 -6.544 7.606 1.00 90.50 172 LEU A C 1
ATOM 1322 O O . LEU A 1 172 ? -3.557 -6.278 7.371 1.00 90.50 172 LEU A O 1
ATOM 1326 N N . ASP A 1 173 ? -5.443 -7.400 6.867 1.00 86.56 173 ASP A N 1
ATOM 1327 C CA . ASP A 1 173 ? -4.895 -8.291 5.831 1.00 86.56 173 ASP A CA 1
ATOM 1328 C C . ASP A 1 173 ? -3.942 -9.396 6.346 1.00 86.56 173 ASP A C 1
ATOM 1330 O O . ASP A 1 173 ? -3.469 -10.194 5.536 1.00 86.56 173 ASP A O 1
ATOM 1334 N N . GLU A 1 174 ? -3.685 -9.514 7.656 1.00 88.62 174 GLU A N 1
ATOM 1335 C CA . GLU A 1 174 ? -2.784 -10.551 8.174 1.00 88.62 174 GLU A CA 1
ATOM 1336 C C . GLU A 1 174 ? -3.470 -11.936 8.209 1.00 88.62 174 GLU A C 1
ATOM 1338 O O . GLU A 1 174 ? -4.586 -12.078 8.725 1.00 88.62 174 GLU A O 1
ATOM 1343 N N . PRO A 1 175 ? -2.827 -13.002 7.690 1.00 86.50 175 PRO A N 1
ATOM 1344 C CA . PRO A 1 175 ? -3.428 -14.336 7.626 1.00 86.50 175 PRO A CA 1
ATOM 1345 C C . PRO A 1 175 ? -3.507 -15.021 8.996 1.00 86.50 175 PRO A C 1
ATOM 1347 O O . PRO A 1 175 ? -4.384 -15.856 9.216 1.00 86.50 175 PRO A O 1
ATOM 1350 N N . THR A 1 176 ? -2.614 -14.666 9.925 1.00 90.12 176 THR A N 1
ATOM 1351 C CA . THR A 1 176 ? -2.563 -15.217 11.288 1.00 90.12 176 THR A CA 1
ATOM 1352 C C . THR A 1 176 ? -2.536 -14.097 12.337 1.00 90.12 176 THR A C 1
ATOM 1354 O O . THR A 1 176 ? -1.505 -13.890 12.978 1.00 90.12 176 THR A O 1
ATOM 1357 N N . PRO A 1 177 ? -3.657 -13.377 12.552 1.00 92.44 177 PRO A N 1
ATOM 1358 C CA . PRO A 1 177 ? -3.716 -12.228 13.465 1.00 92.44 177 PRO A CA 1
ATOM 1359 C C . PRO A 1 177 ? -3.320 -12.563 14.907 1.00 92.44 177 PRO A C 1
ATOM 1361 O O . PRO A 1 177 ? -2.745 -11.746 15.614 1.00 92.44 177 PRO A O 1
ATOM 1364 N N . VAL A 1 178 ? -3.623 -13.787 15.340 1.00 91.75 178 VAL A N 1
ATOM 1365 C CA . VAL A 1 178 ? -3.404 -14.257 16.713 1.00 91.75 178 VAL A CA 1
ATOM 1366 C C . VAL A 1 178 ? -1.921 -14.323 17.079 1.00 91.75 178 VAL A C 1
ATOM 1368 O O . VAL A 1 178 ? -1.559 -13.996 18.205 1.00 91.75 178 VAL A O 1
ATOM 1371 N N . ARG A 1 179 ? -1.051 -14.629 16.110 1.00 92.94 179 ARG A N 1
ATOM 1372 C CA . ARG A 1 179 ? 0.400 -14.673 16.319 1.00 92.94 179 ARG A CA 1
ATOM 1373 C C . ARG A 1 179 ? 0.952 -13.337 16.836 1.00 92.94 179 ARG A C 1
ATOM 1375 O O . ARG A 1 179 ? 1.820 -13.327 17.694 1.00 92.94 179 ARG A O 1
ATOM 1382 N N . TYR A 1 180 ? 0.391 -12.212 16.391 1.00 93.19 180 TYR A N 1
ATOM 1383 C CA . TYR A 1 180 ? 0.806 -10.884 16.854 1.00 93.19 180 TYR A CA 1
ATOM 1384 C C . TYR A 1 180 ? 0.547 -10.669 18.351 1.00 93.19 180 TYR A C 1
ATOM 1386 O O . TYR A 1 180 ? 1.284 -9.936 19.006 1.00 93.19 180 TYR A O 1
ATOM 1394 N N . LEU A 1 181 ? -0.483 -11.314 18.910 1.00 92.88 181 LEU A N 1
ATOM 1395 C CA . LEU A 1 181 ? -0.744 -11.286 20.350 1.00 92.88 181 LEU A CA 1
ATOM 1396 C C . LEU A 1 181 ? 0.296 -12.107 21.114 1.00 92.88 181 LEU A C 1
ATOM 1398 O O . LEU A 1 181 ? 0.788 -11.653 22.144 1.00 92.88 181 LEU A O 1
ATOM 1402 N N . GLU A 1 182 ? 0.626 -13.299 20.611 1.00 92.19 182 GLU A N 1
ATOM 1403 C CA . GLU A 1 182 ? 1.656 -14.172 21.188 1.00 92.19 182 GLU A CA 1
ATOM 1404 C C . GLU A 1 182 ? 3.021 -13.478 21.190 1.00 92.19 182 GLU A C 1
ATOM 1406 O O . GLU A 1 182 ? 3.671 -13.388 22.236 1.00 92.19 182 GLU A O 1
ATOM 1411 N N . ASP A 1 183 ? 3.406 -12.918 20.042 1.00 93.44 183 ASP A N 1
ATOM 1412 C CA . ASP A 1 183 ? 4.662 -12.197 19.860 1.00 93.44 183 ASP A CA 1
ATOM 1413 C C . ASP A 1 183 ? 4.718 -10.987 20.811 1.00 93.44 183 ASP A C 1
ATOM 1415 O O . ASP A 1 183 ? 5.700 -10.818 21.538 1.00 93.44 183 ASP A O 1
ATOM 1419 N N . TRP A 1 184 ? 3.631 -10.213 20.928 1.00 94.06 184 TRP A N 1
ATOM 1420 C CA . TRP A 1 184 ? 3.560 -9.090 21.869 1.00 94.06 184 TRP A CA 1
ATOM 1421 C C . TRP A 1 184 ? 3.730 -9.517 23.326 1.00 94.06 184 TRP A C 1
ATOM 1423 O O . TRP A 1 184 ? 4.563 -8.951 24.030 1.00 94.06 184 TRP A O 1
ATOM 1433 N N . VAL A 1 185 ? 2.969 -10.512 23.790 1.00 92.19 185 VAL A N 1
ATOM 1434 C CA . VAL A 1 185 ? 3.025 -10.986 25.186 1.00 92.19 185 VAL A CA 1
ATOM 1435 C C . VAL A 1 185 ? 4.389 -11.601 25.516 1.00 92.19 185 VAL A C 1
ATOM 1437 O O . VAL A 1 185 ? 4.825 -11.555 26.666 1.00 92.19 185 VAL A O 1
ATOM 1440 N N . SER A 1 186 ? 5.096 -12.142 24.519 1.00 93.12 186 SER A N 1
ATOM 1441 C CA . SER A 1 186 ? 6.448 -12.676 24.706 1.00 93.12 186 SER A CA 1
ATOM 1442 C C . SER A 1 186 ? 7.509 -11.591 24.938 1.00 93.12 186 SER A C 1
ATOM 1444 O O . SER A 1 186 ? 8.520 -11.856 25.591 1.00 93.12 186 SER A O 1
ATOM 1446 N N . ILE A 1 187 ? 7.270 -10.371 24.443 1.00 94.31 187 ILE A N 1
ATOM 1447 C CA . ILE A 1 187 ? 8.227 -9.255 24.483 1.00 94.31 187 ILE A CA 1
ATOM 1448 C C . ILE A 1 187 ? 7.821 -8.205 25.531 1.00 94.31 187 ILE A C 1
ATOM 1450 O O . ILE A 1 187 ? 8.684 -7.540 26.106 1.00 94.31 187 ILE A O 1
ATOM 1454 N N . ARG A 1 188 ? 6.518 -8.039 25.799 1.00 92.94 188 ARG A N 1
ATOM 1455 C CA . ARG A 1 188 ? 5.958 -6.901 26.544 1.00 92.94 188 ARG A CA 1
ATOM 1456 C C . ARG A 1 188 ? 4.927 -7.327 27.580 1.00 92.94 188 ARG A C 1
ATOM 1458 O O . ARG A 1 188 ? 4.180 -8.282 27.404 1.00 92.94 188 ARG A O 1
ATOM 1465 N N . SER A 1 189 ? 4.851 -6.547 28.657 1.00 90.62 189 SER A N 1
ATOM 1466 C CA . SER A 1 189 ? 3.896 -6.746 29.754 1.00 90.62 189 SER A CA 1
ATOM 1467 C C . SER A 1 189 ? 2.617 -5.913 29.618 1.00 90.62 189 SER A C 1
ATOM 1469 O O . SER A 1 189 ? 1.632 -6.199 30.302 1.00 90.62 189 SER A O 1
ATOM 1471 N N . THR A 1 190 ? 2.602 -4.889 28.755 1.00 94.31 190 THR A N 1
ATOM 1472 C CA . THR A 1 190 ? 1.411 -4.061 28.539 1.00 94.31 190 THR A CA 1
ATOM 1473 C C . THR A 1 190 ? 0.290 -4.881 27.911 1.00 94.31 190 THR A C 1
ATOM 1475 O O . THR A 1 190 ? 0.510 -5.644 26.969 1.00 94.31 190 THR A O 1
ATOM 1478 N N . ARG A 1 191 ? -0.936 -4.685 28.409 1.00 94.31 191 ARG A N 1
ATOM 1479 C CA . ARG A 1 191 ? -2.147 -5.323 27.883 1.00 94.31 191 ARG A CA 1
ATOM 1480 C C . ARG A 1 191 ? -2.302 -5.020 26.391 1.00 94.31 191 ARG A C 1
ATOM 1482 O O . ARG A 1 191 ? -2.113 -3.881 25.965 1.00 94.31 191 ARG A O 1
ATOM 1489 N N . VAL A 1 192 ? -2.698 -6.029 25.622 1.00 94.88 192 VAL A N 1
ATOM 1490 C CA . VAL A 1 192 ? -2.806 -5.943 24.164 1.00 94.88 192 VAL A CA 1
ATOM 1491 C C . VAL A 1 192 ? -4.140 -6.476 23.651 1.00 94.88 192 VAL A C 1
ATOM 1493 O O . VAL A 1 192 ? -4.748 -7.369 24.246 1.00 94.88 192 VAL A O 1
ATOM 1496 N N . GLY A 1 193 ? -4.601 -5.906 22.544 1.00 95.44 193 GLY A N 1
ATOM 1497 C CA . GLY A 1 193 ? -5.741 -6.366 21.761 1.00 95.44 193 GLY A CA 1
ATOM 1498 C C . GLY A 1 193 ? -5.476 -6.256 20.262 1.00 95.44 193 GLY A C 1
ATOM 1499 O O . GLY A 1 193 ? -4.400 -5.838 19.845 1.00 95.44 193 GLY A O 1
ATOM 1500 N N . LEU A 1 194 ? -6.468 -6.599 19.443 1.00 95.81 194 LEU A N 1
ATOM 1501 C CA . LEU A 1 194 ? -6.405 -6.469 17.986 1.00 95.81 194 LEU A CA 1
ATOM 1502 C C . LEU A 1 194 ? -7.340 -5.356 17.517 1.00 95.81 194 LEU A C 1
ATOM 1504 O O . LEU A 1 194 ? -8.533 -5.345 17.820 1.00 95.81 194 LEU A O 1
ATOM 1508 N N . ALA A 1 195 ? -6.784 -4.414 16.767 1.00 94.88 195 ALA A N 1
ATOM 1509 C CA . ALA A 1 195 ? -7.447 -3.201 16.314 1.00 94.88 195 ALA A CA 1
ATOM 1510 C C . ALA A 1 195 ? -8.259 -3.396 15.030 1.00 94.88 195 ALA A C 1
ATOM 1512 O O . ALA A 1 195 ? -9.350 -2.846 14.894 1.00 94.88 195 ALA A O 1
ATOM 1513 N N . ASN A 1 196 ? -7.695 -4.114 14.063 1.00 93.31 196 ASN A N 1
ATOM 1514 C CA . ASN A 1 196 ? -8.294 -4.317 12.750 1.00 93.31 196 ASN A CA 1
ATOM 1515 C C . ASN A 1 196 ? -8.051 -5.756 12.314 1.00 93.31 196 ASN A C 1
ATOM 1517 O O . ASN A 1 196 ? -6.994 -6.070 11.784 1.00 93.31 196 ASN A O 1
ATOM 1521 N N . VAL A 1 197 ? -9.030 -6.629 12.527 1.00 94.31 197 VAL A N 1
ATOM 1522 C CA . VAL A 1 197 ? -9.013 -7.989 11.978 1.00 94.31 197 VAL A CA 1
ATOM 1523 C C . VAL A 1 197 ? -9.972 -8.036 10.800 1.00 94.31 197 VAL A C 1
ATOM 1525 O O . VAL A 1 197 ? -11.177 -7.849 10.979 1.00 94.31 197 VAL A O 1
ATOM 1528 N N . GLY A 1 198 ? -9.464 -8.266 9.594 1.00 92.44 198 GLY A N 1
ATOM 1529 C CA . GLY A 1 198 ? -10.311 -8.301 8.409 1.00 92.44 198 GLY A CA 1
ATOM 1530 C C . GLY A 1 198 ? -9.586 -8.770 7.158 1.00 92.44 198 GLY A C 1
ATOM 1531 O O . GLY A 1 198 ? -8.380 -8.586 7.016 1.00 92.44 198 GLY A O 1
ATOM 1532 N N . TRP A 1 199 ? -10.370 -9.335 6.241 1.00 91.62 199 TRP A N 1
ATOM 1533 C CA . TRP A 1 199 ? -9.933 -9.782 4.919 1.00 91.62 199 TRP A CA 1
ATOM 1534 C C . TRP A 1 199 ? -10.765 -9.092 3.849 1.00 91.62 199 TRP A C 1
ATOM 1536 O O . TRP A 1 199 ? -11.969 -8.863 4.028 1.00 91.62 199 TRP A O 1
ATOM 1546 N N . MET A 1 200 ? -10.110 -8.744 2.748 1.00 90.12 200 MET A N 1
ATOM 1547 C CA . MET A 1 200 ? -10.743 -8.061 1.630 1.00 90.12 200 MET A CA 1
ATOM 1548 C C . MET A 1 200 ? -11.718 -8.985 0.899 1.00 90.12 200 MET A C 1
ATOM 1550 O O . MET A 1 200 ? -11.462 -10.173 0.726 1.00 90.12 200 MET A O 1
ATOM 1554 N N . VAL A 1 201 ? -12.806 -8.406 0.394 1.00 90.25 201 VAL A N 1
ATOM 1555 C CA . VAL A 1 201 ? -13.658 -9.038 -0.613 1.00 90.25 201 VAL A CA 1
ATOM 1556 C C . VAL A 1 201 ? -13.597 -8.253 -1.917 1.00 90.25 201 VAL A C 1
ATOM 1558 O O . VAL A 1 201 ? -13.913 -7.062 -1.956 1.00 90.25 201 VAL A O 1
ATOM 1561 N N . ASP A 1 202 ? -13.252 -8.938 -2.998 1.00 86.56 202 ASP A N 1
ATOM 1562 C CA . ASP A 1 202 ? -13.345 -8.432 -4.358 1.00 86.56 202 ASP A CA 1
ATOM 1563 C C . ASP A 1 202 ? -14.677 -8.903 -4.974 1.00 86.56 202 ASP A C 1
ATOM 1565 O O . ASP A 1 202 ? -14.861 -10.095 -5.235 1.00 86.56 202 ASP A O 1
ATOM 1569 N N . PRO A 1 203 ? -15.632 -7.989 -5.232 1.00 81.38 203 PRO A N 1
ATOM 1570 C CA . PRO A 1 203 ? -16.939 -8.345 -5.785 1.00 81.38 203 PRO A CA 1
ATOM 1571 C C . PRO A 1 203 ? -16.861 -8.882 -7.224 1.00 81.38 203 PRO A C 1
ATOM 1573 O O . PRO A 1 203 ? -17.857 -9.394 -7.731 1.00 81.38 203 PRO A O 1
ATOM 1576 N N . THR A 1 204 ? -15.724 -8.714 -7.907 1.00 80.25 204 THR A N 1
ATOM 1577 C CA . THR A 1 204 ? -15.516 -9.164 -9.289 1.00 80.25 204 THR A CA 1
ATOM 1578 C C . THR A 1 204 ? -14.991 -10.598 -9.375 1.00 80.25 204 THR A C 1
ATOM 1580 O O . THR A 1 204 ? -15.058 -11.213 -10.446 1.00 80.25 204 THR A O 1
ATOM 1583 N N . LYS A 1 205 ? -14.486 -11.146 -8.261 1.00 77.50 205 LYS A N 1
ATOM 1584 C CA . LYS A 1 205 ? -13.980 -12.519 -8.175 1.00 77.50 205 LYS A CA 1
ATOM 1585 C C . LYS A 1 205 ? -15.121 -13.530 -8.106 1.00 77.50 205 LYS A C 1
ATOM 1587 O O . LYS A 1 205 ? -16.266 -13.215 -7.785 1.00 77.50 205 LYS A O 1
ATOM 1592 N N . ASN A 1 206 ? -14.792 -14.779 -8.431 1.00 78.75 206 ASN A N 1
ATOM 1593 C CA . ASN A 1 206 ? -15.735 -15.886 -8.316 1.00 78.75 206 ASN A CA 1
ATOM 1594 C C . ASN A 1 206 ? -16.139 -16.092 -6.846 1.00 78.75 206 ASN A C 1
ATOM 1596 O O . ASN A 1 206 ? -15.355 -15.833 -5.933 1.00 78.75 206 ASN A O 1
ATOM 1600 N N . GLN A 1 207 ? -17.346 -16.606 -6.628 1.00 83.25 207 GLN A N 1
ATOM 1601 C CA . GLN A 1 207 ? -17.816 -17.001 -5.299 1.00 83.25 207 GLN A CA 1
ATOM 1602 C C . GLN A 1 207 ? -17.272 -18.382 -4.900 1.00 83.25 207 GLN A C 1
ATOM 1604 O O . GLN A 1 207 ? -16.974 -19.226 -5.758 1.00 83.25 207 GLN A O 1
ATOM 1609 N N . GLY A 1 208 ? -17.205 -18.625 -3.592 1.00 83.19 208 GLY A N 1
ATOM 1610 C CA . GLY A 1 208 ? -16.835 -19.911 -3.006 1.00 83.19 208 GLY A CA 1
ATOM 1611 C C . GLY A 1 208 ? -15.426 -19.955 -2.412 1.00 83.19 208 GLY A C 1
ATOM 1612 O O . GLY A 1 208 ? -14.533 -19.197 -2.776 1.00 83.19 208 GLY A O 1
ATOM 1613 N N . LEU A 1 209 ? -15.226 -20.912 -1.506 1.00 83.69 209 LEU A N 1
ATOM 1614 C CA . LEU A 1 209 ? -14.140 -20.914 -0.515 1.00 83.69 209 LEU A CA 1
ATOM 1615 C C . LEU A 1 209 ? -12.699 -20.964 -1.057 1.00 83.69 209 LEU A C 1
ATOM 1617 O O . LEU A 1 209 ? -11.777 -20.558 -0.368 1.00 83.69 209 LEU A O 1
ATOM 1621 N N . GLY A 1 210 ? -12.483 -21.477 -2.265 1.00 77.69 210 GLY A N 1
ATOM 1622 C CA . GLY A 1 210 ? -11.161 -21.499 -2.914 1.00 77.69 210 GLY A CA 1
ATOM 1623 C C . GLY A 1 210 ? -10.954 -20.385 -3.945 1.00 77.69 210 GLY A C 1
ATOM 1624 O O . GLY A 1 210 ? -10.008 -20.453 -4.726 1.00 77.69 210 GLY A O 1
ATOM 1625 N N . SER A 1 211 ? -11.856 -19.403 -4.002 1.00 81.81 211 SER A N 1
ATOM 1626 C CA . SER A 1 211 ? -11.655 -18.165 -4.751 1.00 81.81 211 SER A CA 1
ATOM 1627 C C . SER A 1 211 ? -11.125 -17.106 -3.792 1.00 81.81 211 SER A C 1
ATOM 1629 O O . SER A 1 211 ? -11.820 -16.736 -2.842 1.00 81.81 211 SER A O 1
ATOM 1631 N N . SER A 1 212 ? -9.900 -16.645 -4.047 1.00 83.88 212 SER A N 1
ATOM 1632 C CA . SER A 1 212 ? -9.261 -15.623 -3.221 1.00 83.88 212 SER A CA 1
ATOM 1633 C C . SER A 1 212 ? -10.045 -14.303 -3.264 1.00 83.88 212 SER A C 1
ATOM 1635 O O . SER A 1 212 ? -10.539 -13.901 -4.323 1.00 83.88 212 SER A O 1
ATOM 1637 N 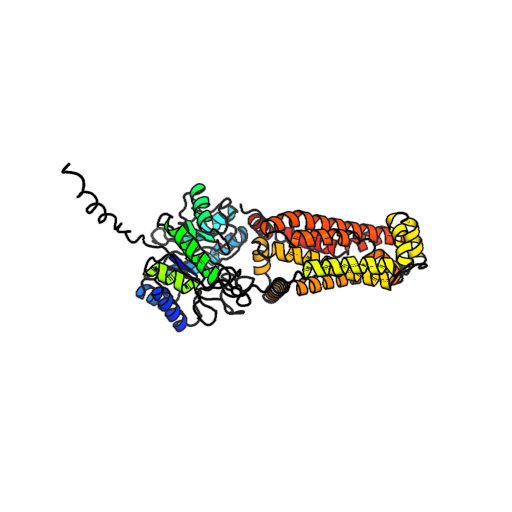N . ASN A 1 213 ? -10.143 -13.634 -2.118 1.00 87.56 213 ASN A N 1
ATOM 1638 C CA . ASN A 1 213 ? -10.933 -12.443 -1.830 1.00 87.56 213 ASN A CA 1
ATOM 1639 C C . ASN A 1 213 ? -12.438 -12.627 -2.094 1.00 87.56 213 ASN A C 1
ATOM 1641 O O . ASN A 1 213 ? -13.125 -11.684 -2.483 1.00 87.56 213 ASN A O 1
ATOM 1645 N N . SER A 1 214 ? -12.982 -13.833 -1.910 1.00 90.69 214 SER A N 1
ATOM 1646 C CA . SER A 1 214 ? -14.434 -14.066 -1.968 1.00 90.69 214 SER A CA 1
ATOM 1647 C C . SER A 1 214 ? -15.112 -13.806 -0.619 1.00 90.69 214 SER A C 1
ATOM 1649 O O . SER A 1 214 ? -14.476 -13.797 0.436 1.00 90.69 214 SER A O 1
ATOM 1651 N N . SER A 1 215 ? -16.440 -13.631 -0.625 1.00 92.12 215 SER A N 1
ATOM 1652 C CA . SER A 1 215 ? -17.197 -13.492 0.627 1.00 92.12 215 SER A CA 1
ATOM 1653 C C . SER A 1 215 ? -17.121 -14.755 1.493 1.00 92.12 215 SER A C 1
ATOM 1655 O O . SER A 1 215 ? -17.178 -14.649 2.718 1.00 92.12 215 SER A O 1
ATOM 1657 N N . GLU A 1 216 ? -17.034 -15.938 0.884 1.00 92.19 216 GLU A N 1
ATOM 1658 C CA . GLU A 1 216 ? -16.918 -17.215 1.589 1.00 92.19 216 GLU A CA 1
ATOM 1659 C C . GLU A 1 216 ? -15.523 -17.426 2.177 1.00 92.19 216 GLU A C 1
ATOM 1661 O O . GLU A 1 216 ? -15.409 -17.940 3.289 1.00 92.19 216 GLU A O 1
ATOM 1666 N N . GLU A 1 217 ? -14.466 -17.013 1.471 1.00 91.56 217 GLU A N 1
ATOM 1667 C CA . GLU A 1 217 ? -13.110 -17.032 2.023 1.00 91.56 217 GLU A CA 1
ATOM 1668 C C . GLU A 1 217 ? -12.989 -16.049 3.193 1.00 91.56 217 GLU A C 1
ATOM 1670 O O . GLU A 1 217 ? -12.511 -16.441 4.254 1.00 91.56 217 GLU A O 1
ATOM 1675 N N . GLN A 1 218 ? -13.527 -14.827 3.069 1.00 94.44 218 GLN A N 1
ATOM 1676 C CA . GLN A 1 218 ? -13.591 -13.876 4.187 1.00 94.44 218 GLN A CA 1
ATOM 1677 C C . GLN A 1 218 ? -14.277 -14.501 5.415 1.00 94.44 218 GLN A C 1
ATOM 1679 O O . GLN A 1 218 ? -13.791 -14.377 6.540 1.00 94.44 218 GLN A O 1
ATOM 1684 N N . ALA A 1 219 ? -15.406 -15.185 5.205 1.00 94.44 219 ALA A N 1
ATOM 1685 C CA . ALA A 1 219 ? -16.151 -15.848 6.270 1.00 94.44 219 ALA A CA 1
ATOM 1686 C C . ALA A 1 219 ? -15.360 -17.003 6.910 1.00 94.44 219 ALA A C 1
ATOM 1688 O O . ALA A 1 219 ? -15.351 -17.127 8.135 1.00 94.44 219 ALA A O 1
ATOM 1689 N N . ARG A 1 220 ? -14.657 -17.807 6.102 1.00 94.44 220 ARG A N 1
ATOM 1690 C CA . ARG A 1 220 ? -13.796 -18.899 6.577 1.00 94.44 220 ARG A CA 1
ATOM 1691 C C . ARG A 1 220 ? -12.586 -18.385 7.360 1.00 94.44 220 ARG A C 1
ATOM 1693 O O . ARG A 1 220 ? -12.256 -18.949 8.398 1.00 94.44 220 ARG A O 1
ATOM 1700 N N . SER A 1 221 ? -11.934 -17.325 6.895 1.00 93.94 221 SER A N 1
ATOM 1701 C CA . SER A 1 221 ? -10.796 -16.724 7.599 1.00 93.94 221 SER A CA 1
ATOM 1702 C C . SER A 1 221 ? -11.218 -16.130 8.943 1.00 93.94 221 SER A C 1
ATOM 1704 O O . SER A 1 221 ? -10.521 -16.305 9.946 1.00 93.94 221 SER A O 1
ATOM 1706 N N . LEU A 1 222 ? -12.409 -15.520 8.996 1.00 94.38 222 LEU A N 1
ATOM 1707 C CA . LEU A 1 222 ? -13.000 -15.047 10.244 1.00 94.38 222 LEU A CA 1
ATOM 1708 C C . LEU A 1 222 ? -13.326 -16.206 11.195 1.00 94.38 222 LEU A C 1
ATOM 1710 O O . LEU A 1 222 ? -12.939 -16.140 12.355 1.00 94.38 222 LEU A O 1
ATOM 1714 N N . GLU A 1 223 ? -13.971 -17.277 10.721 1.00 94.00 223 GLU A N 1
ATOM 1715 C CA . GLU A 1 223 ? -14.230 -18.499 11.506 1.00 94.00 223 GLU A CA 1
ATOM 1716 C C . GLU A 1 223 ? -12.941 -19.039 12.140 1.00 94.00 223 GLU A C 1
ATOM 1718 O O . GLU A 1 223 ? -12.876 -19.210 13.358 1.00 94.00 223 GLU A O 1
ATOM 1723 N N . ASN A 1 224 ? -11.896 -19.236 11.331 1.00 93.19 224 ASN A N 1
ATOM 1724 C CA . ASN A 1 224 ? -10.609 -19.758 11.791 1.00 93.19 224 ASN A CA 1
ATOM 1725 C C . ASN A 1 224 ? -9.970 -18.849 12.851 1.00 93.19 224 ASN A C 1
ATOM 1727 O O . ASN A 1 224 ? -9.472 -19.330 13.868 1.00 93.19 224 ASN A O 1
ATOM 1731 N N . THR A 1 225 ? -10.023 -17.534 12.637 1.00 92.56 225 THR A N 1
ATOM 1732 C CA . THR A 1 225 ? -9.479 -16.558 13.587 1.00 92.56 225 THR A CA 1
ATOM 1733 C C . THR A 1 225 ? -10.269 -16.551 14.888 1.00 92.56 225 THR A C 1
ATOM 1735 O O . THR A 1 225 ? -9.678 -16.498 15.961 1.00 92.56 225 THR A O 1
ATOM 1738 N N . MET A 1 226 ? -11.598 -16.674 14.824 1.00 90.69 226 MET A N 1
ATOM 1739 C CA . MET A 1 226 ? -12.423 -16.729 16.027 1.00 90.69 226 MET A CA 1
ATOM 1740 C C . MET A 1 226 ? -12.191 -17.993 16.851 1.00 90.69 226 MET A C 1
ATOM 1742 O O . MET A 1 226 ? -12.243 -17.927 18.080 1.00 90.69 226 MET A O 1
ATOM 1746 N N . VAL A 1 227 ? -11.930 -19.123 16.189 1.00 90.19 227 VAL A N 1
ATOM 1747 C CA . VAL A 1 227 ? -11.524 -20.368 16.851 1.00 90.19 227 VAL A CA 1
ATOM 1748 C C . VAL A 1 227 ? -10.180 -20.182 17.546 1.00 90.19 227 VAL A C 1
ATOM 1750 O O . VAL A 1 227 ? -10.088 -20.464 18.734 1.00 90.19 227 VAL A O 1
ATOM 1753 N N . ALA A 1 228 ? -9.179 -19.645 16.847 1.00 90.00 228 ALA A N 1
ATOM 1754 C CA . ALA A 1 228 ? -7.854 -19.418 17.421 1.00 90.00 228 ALA A CA 1
ATOM 1755 C C . ALA A 1 228 ? -7.889 -18.439 18.612 1.00 90.00 228 ALA A C 1
ATOM 1757 O O . ALA A 1 228 ? -7.216 -18.651 19.615 1.00 90.00 228 ALA A O 1
ATOM 1758 N N . LEU A 1 229 ? -8.727 -17.400 18.550 1.00 87.94 229 LEU A N 1
ATOM 1759 C CA . LEU A 1 229 ? -8.908 -16.449 19.650 1.00 87.94 229 LEU A CA 1
ATOM 1760 C C . LEU A 1 229 ? -9.617 -17.044 20.873 1.00 87.94 229 LEU A C 1
ATOM 1762 O O . LEU A 1 229 ? -9.443 -16.525 21.969 1.00 87.94 229 LEU A O 1
ATOM 1766 N N . ALA A 1 230 ? -10.423 -18.099 20.714 1.00 84.56 230 ALA A N 1
ATOM 1767 C CA . ALA A 1 230 ? -11.079 -18.752 21.849 1.00 84.56 230 ALA A CA 1
ATOM 1768 C C . ALA A 1 230 ? -10.091 -19.477 22.771 1.00 84.56 230 ALA A C 1
ATOM 1770 O O . ALA A 1 230 ? -10.402 -19.683 23.943 1.00 84.56 230 ALA A O 1
ATOM 1771 N N . ASP A 1 231 ? -8.930 -19.862 22.239 1.00 78.25 231 ASP A N 1
ATOM 1772 C CA . ASP A 1 231 ? -7.872 -20.533 22.991 1.00 78.25 231 ASP A CA 1
ATOM 1773 C C . ASP A 1 231 ? -6.940 -19.532 23.706 1.00 78.25 231 ASP A C 1
ATOM 1775 O O . ASP A 1 231 ? -6.151 -19.931 24.561 1.00 78.25 231 ASP A O 1
ATOM 1779 N N . HIS A 1 232 ? -7.064 -18.231 23.411 1.00 77.81 232 HIS A N 1
ATOM 1780 C CA . HIS A 1 232 ? -6.353 -17.159 24.107 1.00 77.81 232 HIS A CA 1
ATOM 1781 C C . HIS A 1 232 ? -7.087 -16.691 25.369 1.00 77.81 232 HIS A C 1
ATOM 1783 O O . HIS A 1 232 ? -8.318 -16.647 25.425 1.00 77.81 232 HIS A O 1
ATOM 1789 N N . ASP A 1 233 ? -6.317 -16.304 26.392 1.00 65.19 233 ASP A N 1
ATOM 1790 C CA . ASP A 1 233 ? -6.851 -15.803 27.660 1.00 65.19 233 ASP A CA 1
ATOM 1791 C C . ASP A 1 233 ? -7.822 -14.628 27.445 1.00 65.19 233 ASP A C 1
ATOM 1793 O O . ASP A 1 233 ? -7.549 -13.668 26.726 1.00 65.19 233 ASP A O 1
ATOM 1797 N N . GLY A 1 234 ? -8.979 -14.696 28.110 1.00 56.56 234 GLY A N 1
ATOM 1798 C CA . GLY A 1 234 ? -10.169 -13.878 27.827 1.00 56.56 234 GLY A CA 1
ATOM 1799 C C . GLY A 1 234 ? -10.073 -12.372 28.118 1.00 56.56 234 GLY A C 1
ATOM 1800 O O . GLY A 1 234 ? -11.103 -11.708 28.167 1.00 56.56 234 GLY A O 1
ATOM 1801 N N . SER A 1 235 ? -8.883 -11.810 28.334 1.00 64.31 235 SER A N 1
ATOM 1802 C CA . SER A 1 235 ? -8.682 -10.369 28.561 1.00 64.31 235 SER A CA 1
ATOM 1803 C C . SER A 1 235 ? -8.371 -9.578 27.281 1.00 64.31 235 SER A C 1
ATOM 1805 O O . SER A 1 235 ? -8.336 -8.346 27.318 1.00 64.31 235 SER A O 1
ATOM 1807 N N . THR A 1 236 ? -8.186 -10.253 26.143 1.00 84.62 236 THR A N 1
ATOM 1808 C CA . THR A 1 236 ? -7.861 -9.619 24.859 1.00 84.62 236 THR A CA 1
ATOM 1809 C C . THR A 1 236 ? -9.103 -9.057 24.169 1.00 84.62 236 THR A C 1
ATOM 1811 O O . THR A 1 236 ? -10.047 -9.786 23.872 1.00 84.62 236 THR A O 1
ATOM 1814 N N . ILE A 1 237 ? -9.081 -7.759 23.857 1.00 92.12 237 ILE A N 1
ATOM 1815 C CA . ILE A 1 237 ? -10.129 -7.093 23.070 1.00 92.12 237 ILE A CA 1
ATOM 1816 C C . ILE A 1 237 ? -9.803 -7.224 21.579 1.00 92.12 237 ILE A C 1
ATOM 1818 O O . ILE A 1 237 ? -8.679 -6.941 21.171 1.00 92.12 237 ILE A O 1
ATOM 1822 N N . VAL A 1 238 ? -10.774 -7.615 20.754 1.00 94.81 238 VAL A N 1
ATOM 1823 C CA . VAL A 1 238 ? -10.585 -7.816 19.308 1.00 94.81 238 VAL A CA 1
ATOM 1824 C C . VAL A 1 238 ? -11.644 -7.066 18.519 1.00 94.81 238 VAL A C 1
ATOM 1826 O O . VAL A 1 238 ? -12.832 -7.293 18.714 1.00 94.81 238 VAL A O 1
ATOM 1829 N N . PHE A 1 239 ? -11.227 -6.223 17.578 1.00 96.75 239 PHE A N 1
ATOM 1830 C CA . PHE A 1 239 ? -12.126 -5.489 16.693 1.00 96.75 239 PHE A CA 1
ATOM 1831 C C . PHE A 1 239 ? -12.068 -6.017 15.260 1.00 96.75 239 PHE A C 1
ATOM 1833 O O . PHE A 1 239 ? -11.030 -5.983 14.596 1.00 96.75 239 PHE A O 1
ATOM 1840 N N . ILE A 1 240 ? -13.222 -6.458 14.757 1.00 96.19 240 ILE A N 1
ATOM 1841 C CA . ILE A 1 240 ? -13.381 -6.860 13.359 1.00 96.19 240 ILE A CA 1
ATOM 1842 C C . ILE A 1 240 ? -13.516 -5.608 12.485 1.00 96.19 240 ILE A C 1
ATOM 1844 O O . ILE A 1 240 ? -14.396 -4.768 12.708 1.00 96.19 240 ILE A O 1
ATOM 1848 N N . TYR A 1 241 ? -12.654 -5.478 11.479 1.00 92.88 241 TYR A N 1
ATOM 1849 C CA . TYR A 1 241 ? -12.704 -4.412 10.483 1.00 92.88 241 TYR A CA 1
ATOM 1850 C C . TYR A 1 241 ? -13.502 -4.911 9.273 1.00 92.88 241 TYR A C 1
ATOM 1852 O O . TYR A 1 241 ? -13.057 -5.804 8.562 1.00 92.88 241 TYR A O 1
ATOM 1860 N N . ARG A 1 242 ? -14.706 -4.407 8.993 1.00 91.81 242 ARG A N 1
ATOM 1861 C CA . ARG A 1 242 ? -15.480 -3.326 9.647 1.00 91.81 242 ARG A CA 1
ATOM 1862 C C . ARG A 1 242 ? -16.982 -3.602 9.516 1.00 91.81 242 ARG A C 1
ATOM 1864 O O . ARG A 1 242 ? -17.373 -4.510 8.791 1.00 91.81 242 ARG A O 1
ATOM 1871 N N . TRP A 1 243 ? -17.851 -2.822 10.162 1.00 94.50 243 TRP A N 1
ATOM 1872 C CA . TRP A 1 243 ? -19.306 -3.063 10.127 1.00 94.50 243 TRP A CA 1
ATOM 1873 C C . TRP A 1 243 ? -19.896 -3.030 8.707 1.00 94.50 243 TRP A C 1
ATOM 1875 O O . TRP A 1 243 ? -20.699 -3.888 8.336 1.00 94.50 243 TRP A O 1
ATOM 1885 N N . LYS A 1 244 ? -19.469 -2.055 7.902 1.00 91.31 244 LYS A N 1
ATOM 1886 C CA . LYS A 1 244 ? -20.009 -1.761 6.571 1.00 91.31 244 LYS A CA 1
ATOM 1887 C C . LYS A 1 244 ? -18.924 -1.177 5.671 1.00 91.31 244 LYS A C 1
ATOM 1889 O O . LYS A 1 244 ? -18.141 -0.372 6.165 1.00 91.31 244 LYS A O 1
ATOM 1894 N N . ASP A 1 245 ? -18.883 -1.535 4.389 1.00 89.06 245 ASP A N 1
ATOM 1895 C CA . ASP A 1 245 ? -17.960 -0.919 3.419 1.00 89.06 245 ASP A CA 1
ATOM 1896 C C . ASP A 1 245 ? -18.147 0.606 3.305 1.00 89.06 245 ASP A C 1
ATOM 1898 O O . ASP A 1 245 ? -19.267 1.115 3.410 1.00 89.06 245 ASP A O 1
ATOM 1902 N N . GLN A 1 246 ? -17.050 1.321 3.031 1.00 79.06 246 GLN A N 1
ATOM 1903 C CA . GLN A 1 246 ? -17.076 2.753 2.720 1.00 79.06 246 GLN A CA 1
ATOM 1904 C C . GLN A 1 246 ? -17.711 3.026 1.354 1.00 79.06 246 GLN A C 1
ATOM 1906 O O . GLN A 1 246 ? -17.549 2.261 0.399 1.00 79.06 246 GLN A O 1
ATOM 1911 N N . ILE A 1 247 ? -18.426 4.150 1.258 1.00 71.00 247 ILE A N 1
ATOM 1912 C CA . ILE A 1 247 ? -18.920 4.663 -0.020 1.00 71.00 247 ILE A CA 1
ATOM 1913 C C . ILE A 1 247 ? -17.753 5.389 -0.708 1.00 71.00 247 ILE A C 1
ATOM 1915 O O . ILE A 1 247 ? -17.161 6.288 -0.105 1.00 71.00 247 ILE A O 1
ATOM 1919 N N . PRO A 1 248 ? -17.417 5.054 -1.969 1.00 62.50 248 PRO A N 1
ATOM 1920 C CA . PRO A 1 248 ? -16.345 5.734 -2.682 1.00 62.50 248 PRO A CA 1
ATOM 1921 C C . PRO A 1 248 ? -16.600 7.248 -2.737 1.00 62.50 248 PRO A C 1
ATOM 1923 O O . PRO A 1 248 ? -17.573 7.700 -3.335 1.00 62.50 248 PRO A O 1
ATOM 1926 N N . GLY A 1 249 ? -15.710 8.038 -2.130 1.00 54.78 249 GLY A N 1
ATOM 1927 C CA . GLY A 1 249 ? -15.777 9.502 -2.198 1.00 54.78 249 GLY A CA 1
ATOM 1928 C C . GLY A 1 249 ? -16.576 10.194 -1.091 1.00 54.78 249 GLY A C 1
ATOM 1929 O O . GLY A 1 249 ? -16.771 11.403 -1.207 1.00 54.78 249 GLY A O 1
ATOM 1930 N N . SER A 1 250 ? -16.987 9.494 -0.024 1.00 56.03 250 SER A N 1
ATOM 1931 C CA . SER A 1 250 ? -17.491 10.168 1.180 1.00 56.03 250 SER A CA 1
ATOM 1932 C C . SER A 1 250 ? -16.419 11.099 1.770 1.00 56.03 250 SER A C 1
ATOM 1934 O O . SER A 1 250 ? -15.228 10.776 1.820 1.00 56.03 250 SER A O 1
ATOM 1936 N N . SER A 1 251 ? -16.842 12.295 2.175 1.00 45.53 251 SER A N 1
ATOM 1937 C CA . SER A 1 251 ? -16.039 13.332 2.832 1.00 45.53 251 SER A CA 1
ATOM 1938 C C . SER A 1 251 ? -15.909 13.071 4.337 1.00 45.53 251 SER A C 1
ATOM 1940 O O . SER A 1 251 ? -16.092 13.975 5.146 1.00 45.53 251 SER A O 1
ATOM 1942 N N . GLU A 1 252 ? -15.647 11.823 4.720 1.00 49.66 252 GLU A N 1
ATOM 1943 C CA . GLU A 1 252 ? -15.586 11.423 6.127 1.00 49.66 252 GLU A CA 1
ATOM 1944 C C . GLU A 1 252 ? -14.231 11.779 6.771 1.00 49.66 252 GLU A C 1
ATOM 1946 O O . GLU A 1 252 ? -13.191 11.819 6.095 1.00 49.66 252 GLU A O 1
ATOM 1951 N N . PRO A 1 253 ? -14.220 12.097 8.081 1.00 46.12 253 PRO A N 1
ATOM 1952 C CA . PRO A 1 253 ? -13.029 12.558 8.778 1.00 46.12 253 PRO A CA 1
ATOM 1953 C C . PRO A 1 253 ? -11.997 11.434 8.924 1.00 46.12 253 PRO A C 1
ATOM 1955 O O . PRO A 1 253 ? -12.061 10.645 9.855 1.00 46.12 253 PRO A O 1
ATOM 1958 N N . ARG A 1 254 ? -11.022 11.422 8.005 1.00 51.84 254 ARG A N 1
ATOM 1959 C CA . ARG A 1 254 ? -9.600 11.014 8.108 1.00 51.84 254 ARG A CA 1
ATOM 1960 C C . ARG A 1 254 ? -9.168 9.788 8.939 1.00 51.84 254 ARG A C 1
ATOM 1962 O O . ARG A 1 254 ? -7.964 9.559 8.963 1.00 51.84 254 ARG A O 1
ATOM 1969 N N . ARG A 1 255 ? -10.038 8.940 9.506 1.00 55.06 255 ARG A N 1
ATOM 1970 C CA . ARG A 1 255 ? -9.694 7.526 9.752 1.00 55.06 255 ARG A CA 1
ATOM 1971 C C . ARG A 1 255 ? -9.358 6.982 8.386 1.00 55.06 255 ARG A C 1
ATOM 1973 O O . ARG A 1 255 ? -10.283 6.889 7.585 1.00 55.06 255 ARG A O 1
ATOM 1980 N N . LEU A 1 256 ? -8.066 6.818 8.081 1.00 50.16 256 LEU A N 1
ATOM 1981 C CA . LEU A 1 256 ? -7.613 6.814 6.695 1.00 50.16 256 LEU A CA 1
ATOM 1982 C C . LEU A 1 256 ? -8.554 6.016 5.826 1.00 50.16 256 LEU A C 1
ATOM 1984 O O . LEU A 1 256 ? -8.745 4.818 6.033 1.00 50.16 256 LEU A O 1
ATOM 1988 N N . LYS A 1 257 ? -9.145 6.745 4.878 1.00 53.84 257 LYS A N 1
ATOM 1989 C CA . LYS A 1 257 ? -9.736 6.171 3.692 1.00 53.84 257 LYS A CA 1
ATOM 1990 C C . LYS A 1 257 ? -8.750 5.111 3.249 1.00 53.84 257 LYS A C 1
ATOM 1992 O O . LYS A 1 257 ? -7.604 5.446 2.943 1.00 53.84 257 LYS A O 1
ATOM 1997 N N . GLU A 1 258 ? -9.168 3.857 3.359 1.00 63.94 258 GLU A N 1
ATOM 1998 C CA . GLU A 1 258 ? -8.346 2.744 2.932 1.00 63.94 258 GLU A CA 1
ATOM 1999 C C . GLU A 1 258 ? -7.880 3.119 1.513 1.00 63.94 258 GLU A C 1
ATOM 2001 O O . GLU A 1 258 ? -8.731 3.473 0.684 1.00 63.94 258 GLU A O 1
ATOM 2006 N N . PRO A 1 259 ? -6.559 3.237 1.266 1.00 59.44 259 PRO A N 1
ATOM 2007 C CA . PRO A 1 259 ? -6.045 3.971 0.105 1.00 59.44 259 PRO A CA 1
ATOM 2008 C C . PRO A 1 259 ? -6.508 3.356 -1.219 1.00 59.44 259 PRO A C 1
ATOM 2010 O O . PRO A 1 259 ? -6.498 4.017 -2.261 1.00 59.44 259 PRO A O 1
ATOM 2013 N N . TYR A 1 260 ? -6.973 2.111 -1.158 1.00 67.19 260 TYR A N 1
ATOM 2014 C CA . TYR A 1 260 ? -7.446 1.324 -2.272 1.00 67.19 260 TYR A CA 1
ATOM 2015 C C . TYR A 1 260 ? -8.974 1.193 -2.348 1.00 67.19 260 TYR A C 1
ATOM 2017 O O . TYR A 1 260 ? -9.494 0.562 -3.266 1.00 67.19 260 TYR A O 1
ATOM 2025 N N . ASN A 1 261 ? -9.713 1.815 -1.424 1.00 71.69 261 ASN A N 1
ATOM 2026 C CA . ASN A 1 261 ? -11.158 1.663 -1.266 1.00 71.69 261 ASN A CA 1
ATOM 2027 C C . ASN A 1 261 ? -11.599 0.180 -1.259 1.00 71.69 261 ASN A C 1
ATOM 2029 O O . ASN A 1 261 ? -12.629 -0.202 -1.830 1.00 71.69 261 ASN A O 1
ATOM 2033 N N . ARG A 1 262 ? -10.781 -0.667 -0.634 1.00 79.06 262 ARG A N 1
ATOM 2034 C CA . ARG A 1 262 ? -11.005 -2.102 -0.475 1.00 79.06 262 ARG A CA 1
ATOM 2035 C C . ARG A 1 262 ? -12.189 -2.376 0.436 1.00 79.06 262 ARG A C 1
ATOM 2037 O O . ARG A 1 262 ? -12.534 -1.600 1.328 1.00 79.06 262 ARG A O 1
ATOM 2044 N N . ARG A 1 263 ? -12.823 -3.523 0.202 1.00 89.38 263 ARG A N 1
ATOM 2045 C CA . ARG A 1 263 ? -14.111 -3.851 0.809 1.00 89.38 263 ARG A CA 1
ATOM 2046 C C . ARG A 1 263 ? -13.985 -4.915 1.891 1.00 89.38 263 ARG A C 1
ATOM 2048 O O . ARG A 1 263 ? -14.034 -6.110 1.604 1.00 89.38 263 ARG A O 1
ATOM 2055 N N . TYR A 1 264 ? -13.883 -4.476 3.136 1.00 91.31 264 TYR A N 1
ATOM 2056 C CA . TYR A 1 264 ? -13.729 -5.336 4.316 1.00 91.31 264 TYR A CA 1
ATOM 2057 C C . TYR A 1 264 ? -15.025 -5.567 5.096 1.00 91.31 264 TYR A C 1
ATOM 2059 O O . TYR A 1 264 ? -15.070 -6.396 6.000 1.00 91.31 264 TYR A O 1
ATOM 2067 N N . GLY A 1 265 ? -16.081 -4.827 4.771 1.00 93.19 265 GLY A N 1
ATOM 2068 C CA . GLY A 1 265 ? -17.310 -4.776 5.540 1.00 93.19 265 GLY A CA 1
ATOM 2069 C C . GLY A 1 265 ? -17.952 -6.143 5.760 1.00 93.19 265 GLY A C 1
ATOM 2070 O O . GLY A 1 265 ? -18.034 -6.956 4.841 1.00 93.19 265 GLY A O 1
ATOM 2071 N N . LEU A 1 266 ? -18.487 -6.358 6.962 1.00 95.69 266 LEU A N 1
ATOM 2072 C CA . LEU A 1 266 ? -19.479 -7.402 7.237 1.00 95.69 266 LEU A CA 1
ATOM 2073 C C . LEU A 1 266 ? -20.764 -7.166 6.424 1.00 95.69 266 LEU A C 1
ATOM 2075 O O . LEU A 1 266 ? -21.491 -8.105 6.104 1.00 95.69 266 LEU A O 1
ATOM 2079 N N . HIS A 1 267 ? -21.007 -5.907 6.053 1.00 94.44 267 HIS A N 1
ATOM 2080 C CA . HIS A 1 267 ? -22.019 -5.489 5.094 1.00 94.44 267 HIS A CA 1
ATOM 2081 C C . HIS A 1 267 ? -21.388 -4.755 3.912 1.00 94.44 267 HIS A C 1
ATOM 2083 O O . HIS A 1 267 ? -20.397 -4.035 4.058 1.00 94.44 267 HIS A O 1
ATOM 2089 N N . THR A 1 268 ? -22.027 -4.861 2.750 1.00 92.12 268 THR A N 1
ATOM 2090 C CA . THR A 1 268 ? -21.729 -3.987 1.611 1.00 92.12 268 THR A CA 1
ATOM 2091 C C . THR A 1 268 ? -22.099 -2.530 1.910 1.00 92.12 268 THR A C 1
ATOM 2093 O O . THR A 1 268 ? -22.834 -2.229 2.857 1.00 92.12 268 THR A O 1
ATOM 2096 N N . SER A 1 269 ? -21.664 -1.602 1.054 1.00 87.94 269 SER A N 1
ATOM 2097 C CA . SER A 1 269 ? -22.059 -0.185 1.114 1.00 87.94 269 SER A CA 1
ATOM 2098 C C . SER A 1 269 ? -23.582 0.025 1.049 1.00 87.94 269 SER A C 1
ATOM 2100 O O . SER A 1 269 ? -24.090 1.030 1.546 1.00 87.94 269 SER A O 1
ATOM 2102 N N . ASP A 1 270 ? -24.321 -0.951 0.519 1.00 89.00 270 ASP A N 1
ATOM 2103 C CA . ASP A 1 270 ? -25.786 -0.949 0.411 1.00 89.00 270 ASP A CA 1
ATOM 2104 C C . ASP A 1 270 ? -26.474 -1.674 1.579 1.00 89.00 270 ASP A C 1
ATOM 2106 O O . ASP A 1 270 ? -27.672 -1.938 1.529 1.00 89.00 270 ASP A O 1
ATOM 2110 N N . ARG A 1 271 ? -25.726 -1.987 2.650 1.00 88.94 271 ARG A N 1
ATOM 2111 C CA . ARG A 1 271 ? -26.201 -2.704 3.850 1.00 88.94 271 ARG A CA 1
ATOM 2112 C C . ARG A 1 271 ? -26.635 -4.149 3.590 1.00 88.94 271 ARG A C 1
ATOM 2114 O O . ARG A 1 271 ? -27.377 -4.721 4.382 1.00 88.94 271 ARG A O 1
ATOM 2121 N N . ILE A 1 272 ? -26.150 -4.764 2.516 1.00 92.88 272 ILE A N 1
ATOM 2122 C CA . ILE A 1 272 ? -26.391 -6.187 2.268 1.00 92.88 272 ILE A CA 1
ATOM 2123 C C . ILE A 1 272 ? -25.404 -6.982 3.135 1.00 92.88 272 ILE A C 1
ATOM 2125 O O . ILE A 1 272 ? -24.197 -6.748 3.011 1.00 92.88 272 ILE A O 1
ATOM 2129 N N . PRO A 1 273 ? -25.871 -7.883 4.020 1.00 93.94 273 PRO A N 1
ATOM 2130 C CA . PRO A 1 273 ? -24.986 -8.683 4.859 1.00 93.94 273 PRO A CA 1
ATOM 2131 C C . PRO A 1 273 ? -24.186 -9.680 4.017 1.00 93.94 273 PRO A C 1
ATOM 2133 O O . PRO A 1 273 ? -24.690 -10.242 3.043 1.00 93.94 273 PRO A O 1
ATOM 2136 N N . ARG A 1 274 ? -22.934 -9.908 4.410 1.00 93.81 274 ARG A N 1
ATOM 2137 C CA . ARG A 1 274 ? -22.065 -10.953 3.861 1.00 93.81 274 ARG A CA 1
ATOM 2138 C C . ARG A 1 274 ? -22.081 -12.192 4.748 1.00 93.81 274 ARG A C 1
ATOM 2140 O O . ARG A 1 274 ? -22.430 -12.114 5.924 1.00 93.81 274 ARG A O 1
ATOM 2147 N N . ALA A 1 275 ? -21.604 -13.318 4.216 1.00 93.44 275 ALA A N 1
ATOM 2148 C CA . ALA A 1 275 ? -21.500 -14.573 4.968 1.00 93.44 275 ALA A CA 1
ATOM 2149 C C . ALA A 1 275 ? -20.698 -14.424 6.281 1.00 93.44 275 ALA A C 1
ATOM 2151 O O . ALA A 1 275 ? -21.019 -15.052 7.287 1.00 93.44 275 ALA A O 1
ATOM 2152 N N . SER A 1 276 ? -19.698 -13.538 6.303 1.00 94.94 276 SER A N 1
ATOM 2153 C CA . SER A 1 276 ? -18.889 -13.222 7.488 1.00 94.94 276 SER A CA 1
ATOM 2154 C C . SER A 1 276 ? -19.707 -12.632 8.645 1.00 94.94 276 SER A C 1
ATOM 2156 O O . SER A 1 276 ? -19.425 -12.931 9.807 1.00 94.94 276 SER A O 1
ATOM 2158 N N . LYS A 1 277 ? -20.764 -11.858 8.363 1.00 95.94 277 LYS A N 1
ATOM 2159 C CA . LYS A 1 277 ? -21.675 -11.333 9.394 1.00 95.94 277 LYS A CA 1
ATOM 2160 C C . LYS A 1 277 ? -22.432 -12.460 10.096 1.00 95.94 277 LYS A C 1
ATOM 2162 O O . LYS A 1 277 ? -22.609 -12.427 11.316 1.00 95.94 277 LYS A O 1
ATOM 2167 N N . ASP A 1 278 ? -22.886 -13.453 9.339 1.00 94.25 278 ASP A N 1
ATOM 2168 C CA . ASP A 1 278 ? -23.638 -14.578 9.895 1.00 94.25 278 ASP A CA 1
ATOM 2169 C C . ASP A 1 278 ? -22.728 -15.506 10.704 1.00 94.25 278 ASP A C 1
ATOM 2171 O O . ASP A 1 278 ? -23.118 -15.926 11.793 1.00 94.25 278 ASP A O 1
ATOM 2175 N N . VAL A 1 279 ? -21.485 -15.722 10.258 1.00 95.06 279 VAL A N 1
ATOM 2176 C CA . VAL A 1 279 ? -20.449 -16.414 11.046 1.00 95.06 279 VAL A CA 1
ATOM 2177 C C . VAL A 1 279 ? -20.229 -15.721 12.389 1.00 95.06 279 VAL A C 1
ATOM 2179 O O . VAL A 1 279 ? -20.348 -16.359 13.435 1.00 95.06 279 VAL A O 1
ATOM 2182 N N . LEU A 1 280 ? -19.960 -14.411 12.373 1.00 95.00 280 LEU A N 1
ATOM 2183 C CA . LEU A 1 280 ? -19.674 -13.652 13.591 1.00 95.00 280 LEU A CA 1
ATOM 2184 C C . LEU A 1 280 ? -20.862 -13.658 14.557 1.00 95.00 280 LEU A C 1
ATOM 2186 O O . LEU A 1 280 ? -20.704 -13.984 15.731 1.00 95.00 280 LEU A O 1
ATOM 2190 N N . SER A 1 281 ? -22.056 -13.328 14.062 1.00 94.81 281 SER A N 1
ATOM 2191 C CA . SER A 1 281 ? -23.255 -13.259 14.905 1.00 94.81 281 SER A CA 1
ATOM 2192 C C . SER A 1 281 ? -23.625 -14.617 15.498 1.00 94.81 281 SER A C 1
ATOM 2194 O O . SER A 1 281 ? -23.896 -14.713 16.695 1.00 94.81 281 SER A O 1
ATOM 2196 N N . THR A 1 282 ? -23.545 -15.689 14.707 1.00 93.94 282 THR A N 1
ATOM 2197 C CA . THR A 1 282 ? -23.816 -17.048 15.191 1.00 93.94 282 THR A CA 1
ATOM 2198 C C . THR A 1 282 ? -22.776 -17.477 16.229 1.00 93.94 282 THR A C 1
ATOM 2200 O O . THR A 1 282 ? -23.144 -18.033 17.266 1.00 93.94 282 THR A O 1
ATOM 2203 N N . TYR A 1 283 ? -21.493 -17.169 16.014 1.00 93.12 283 TYR A N 1
ATOM 2204 C CA . TYR A 1 283 ? -20.421 -17.463 16.970 1.00 93.12 283 TYR A CA 1
ATOM 2205 C C . TYR A 1 283 ? -20.602 -16.742 18.316 1.00 93.12 283 TYR A C 1
ATOM 2207 O O . TYR A 1 283 ? -20.375 -17.335 19.378 1.00 93.12 283 TYR A O 1
ATOM 2215 N N . LEU A 1 284 ? -21.019 -15.473 18.288 1.00 92.19 284 LEU A N 1
ATOM 2216 C CA . LEU A 1 284 ? -21.251 -14.674 19.494 1.00 92.19 284 LEU A CA 1
ATOM 2217 C C . LEU A 1 284 ? -22.496 -15.131 20.261 1.00 92.19 284 LEU A C 1
ATOM 2219 O O . LEU A 1 284 ? -22.451 -15.233 21.482 1.00 92.19 284 LEU A O 1
ATOM 2223 N N . GLN A 1 285 ? -23.585 -15.444 19.558 1.00 91.00 285 GLN A N 1
ATOM 2224 C CA . GLN A 1 285 ? -24.866 -15.780 20.188 1.00 91.00 285 GLN A CA 1
ATOM 2225 C C . GLN A 1 285 ? -24.968 -17.240 20.634 1.00 91.00 285 GLN A C 1
ATOM 2227 O O . GLN A 1 285 ? -25.541 -17.527 21.681 1.00 91.00 285 GLN A O 1
ATOM 2232 N N . THR A 1 286 ? -24.447 -18.169 19.831 1.00 90.25 286 THR A N 1
ATOM 2233 C CA . THR A 1 286 ? -24.643 -19.616 20.043 1.00 90.25 286 THR A CA 1
ATOM 2234 C C . THR A 1 286 ? -23.361 -20.347 20.428 1.00 90.25 286 THR A C 1
ATOM 2236 O O . THR A 1 286 ? -23.417 -21.469 20.925 1.00 90.25 286 THR A O 1
ATOM 2239 N N . GLY A 1 287 ? -22.195 -19.741 20.184 1.00 86.81 287 GLY A N 1
ATOM 2240 C CA . GLY A 1 287 ? -20.903 -20.405 20.344 1.00 86.81 287 GLY A CA 1
ATOM 2241 C C . GLY A 1 287 ? -20.559 -21.404 19.234 1.00 86.81 287 GLY A C 1
ATOM 2242 O O . GLY A 1 287 ? -19.509 -22.040 19.326 1.00 86.81 287 GLY A O 1
ATOM 2243 N N . GLN A 1 288 ? -21.389 -21.546 18.193 1.00 89.88 288 GLN A N 1
ATOM 2244 C CA . GLN A 1 288 ? -21.062 -22.366 17.027 1.00 89.88 288 GLN A CA 1
ATOM 2245 C C . GLN A 1 288 ? -19.811 -21.825 16.331 1.00 89.88 288 GLN A C 1
ATOM 2247 O O . GLN A 1 288 ? -19.712 -20.637 16.030 1.00 89.88 288 GLN A O 1
ATOM 2252 N N . ASN A 1 289 ? -18.870 -22.719 16.052 1.00 88.69 289 ASN A N 1
ATOM 2253 C CA . ASN A 1 289 ? -17.554 -22.390 15.513 1.00 88.69 289 ASN A CA 1
ATOM 2254 C C . ASN A 1 289 ? -17.206 -23.165 14.232 1.00 88.69 289 ASN A C 1
ATOM 2256 O O . ASN A 1 289 ? -16.062 -23.121 13.800 1.00 88.69 289 ASN A O 1
ATOM 2260 N N . VAL A 1 290 ? -18.174 -23.882 13.650 1.00 89.56 290 VAL A N 1
ATOM 2261 C CA . VAL A 1 290 ? -18.006 -24.631 12.399 1.00 89.56 290 VAL A CA 1
ATOM 2262 C C . VAL A 1 290 ? -19.113 -24.254 11.424 1.00 89.56 290 VAL A C 1
ATOM 2264 O O . VAL A 1 290 ? -20.297 -24.376 11.756 1.00 89.56 290 VAL A O 1
ATOM 2267 N N . PHE A 1 291 ? -18.732 -23.835 10.217 1.00 91.44 291 PHE A N 1
ATOM 2268 C CA . PHE A 1 291 ? -19.660 -23.405 9.167 1.00 91.44 291 PHE A CA 1
ATOM 2269 C C . PHE A 1 291 ? -19.415 -24.140 7.842 1.00 91.44 291 PHE A C 1
ATOM 2271 O O . PHE A 1 291 ? -18.298 -24.555 7.518 1.00 91.44 291 PHE A O 1
ATOM 2278 N N . ALA A 1 292 ? -20.482 -24.313 7.059 1.00 89.19 292 ALA A N 1
ATOM 2279 C CA . ALA A 1 292 ? -20.423 -24.884 5.718 1.00 89.19 292 ALA A CA 1
ATOM 2280 C C . ALA A 1 292 ? -20.541 -23.766 4.676 1.00 89.19 292 ALA A C 1
ATOM 2282 O O . ALA A 1 292 ? -21.466 -22.958 4.738 1.00 89.19 292 ALA A O 1
ATOM 2283 N N . PHE A 1 293 ? -19.631 -23.750 3.703 1.00 88.38 293 PHE A N 1
ATOM 2284 C CA . PHE A 1 293 ? -19.636 -22.786 2.601 1.00 88.38 293 PHE A CA 1
ATOM 2285 C C . PHE A 1 293 ? -19.690 -23.517 1.261 1.00 88.38 293 PHE A C 1
ATOM 2287 O O . PHE A 1 293 ? -19.183 -24.641 1.160 1.00 88.38 293 PHE A O 1
ATOM 2294 N N . PRO A 1 294 ? -20.286 -22.905 0.225 1.00 82.38 294 PRO A N 1
ATOM 2295 C CA . PRO A 1 294 ? -20.301 -23.497 -1.100 1.00 82.38 294 PRO A CA 1
ATOM 2296 C C . PRO A 1 294 ? -18.866 -23.686 -1.634 1.00 82.38 294 PRO A C 1
ATOM 2298 O O . PRO A 1 294 ? -17.999 -22.825 -1.427 1.00 82.38 294 PRO A O 1
ATOM 2301 N N . PRO A 1 295 ? -18.593 -24.807 -2.328 1.00 78.19 295 PRO A N 1
ATOM 2302 C CA . PRO A 1 295 ? -17.319 -25.009 -3.006 1.00 78.19 295 PRO A CA 1
ATOM 2303 C C . PRO A 1 295 ? -17.150 -24.005 -4.156 1.00 78.19 295 PRO A C 1
ATOM 2305 O O . PRO A 1 295 ? -18.120 -23.411 -4.628 1.00 78.19 295 PRO A O 1
ATOM 2308 N N . VAL A 1 296 ? -15.909 -23.834 -4.625 1.00 75.44 296 VAL A N 1
ATOM 2309 C CA . VAL A 1 296 ? -15.570 -22.923 -5.734 1.00 75.44 296 VAL A CA 1
ATOM 2310 C C . VAL A 1 296 ? -16.418 -23.224 -6.961 1.00 75.44 296 VAL A C 1
ATOM 2312 O O . VAL A 1 296 ? -16.377 -24.335 -7.496 1.00 75.44 296 VAL A O 1
ATOM 2315 N N . GLN A 1 297 ? -17.130 -22.215 -7.460 1.00 67.38 297 GLN A N 1
ATOM 2316 C CA . GLN A 1 297 ? -17.671 -22.277 -8.813 1.00 67.38 297 GLN A CA 1
ATOM 2317 C C . GLN A 1 297 ? -16.504 -22.128 -9.797 1.00 67.38 297 GLN A C 1
ATOM 2319 O O . GLN A 1 297 ? -15.744 -21.165 -9.700 1.00 67.38 297 GLN A O 1
ATOM 2324 N N . SER A 1 298 ? -16.346 -23.126 -10.680 1.00 58.34 298 SER A N 1
ATOM 2325 C CA . SER A 1 298 ? -15.264 -23.316 -11.666 1.00 58.34 298 SER A CA 1
ATOM 2326 C C . SER A 1 298 ? -14.380 -22.085 -11.897 1.00 58.34 298 SER A C 1
ATOM 2328 O O . SER A 1 298 ? -14.856 -21.060 -12.399 1.00 58.34 298 SER A O 1
ATOM 2330 N N . SER A 1 299 ? -13.095 -22.197 -11.551 1.00 57.78 299 SER A N 1
ATOM 2331 C CA . SER A 1 299 ? -12.117 -21.125 -11.728 1.00 57.78 299 SER A CA 1
ATOM 2332 C C . SER A 1 299 ? -12.095 -20.657 -13.184 1.00 57.78 299 SER A C 1
ATOM 2334 O O . SER A 1 299 ? -11.958 -21.450 -14.119 1.00 57.78 299 SER A O 1
ATOM 2336 N N . ARG A 1 300 ? -12.228 -19.343 -13.400 1.00 56.00 300 ARG A N 1
ATOM 2337 C CA . ARG A 1 300 ? -11.760 -18.763 -14.660 1.00 56.00 300 ARG A CA 1
ATOM 2338 C C . ARG A 1 300 ? -10.249 -18.976 -14.671 1.00 56.00 300 ARG A C 1
ATOM 2340 O O . ARG A 1 300 ? -9.580 -18.581 -13.726 1.00 56.00 300 ARG A O 1
ATOM 2347 N N . PHE A 1 301 ? -9.729 -19.652 -15.692 1.00 59.25 301 PHE A N 1
ATOM 2348 C CA . PHE A 1 301 ? -8.286 -19.752 -15.896 1.00 59.25 301 PHE A CA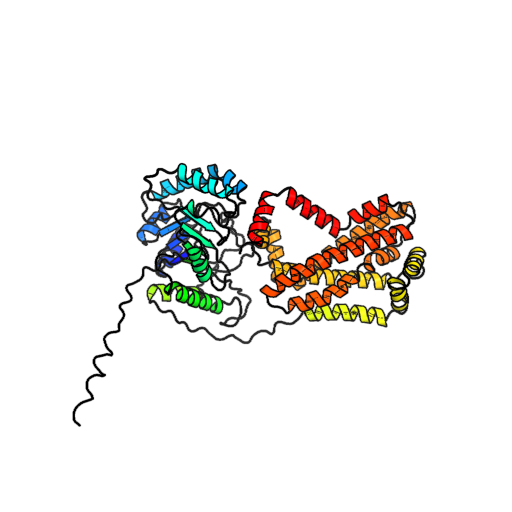 1
ATOM 2349 C C . PHE A 1 301 ? -7.696 -18.338 -15.949 1.00 59.25 301 PHE A C 1
ATOM 2351 O O . PHE A 1 301 ? -8.100 -17.545 -16.803 1.00 59.25 301 PHE A O 1
ATOM 2358 N N . ASP A 1 302 ? -6.738 -18.038 -15.071 1.00 70.88 302 ASP A N 1
ATOM 2359 C CA . ASP A 1 302 ? -5.965 -16.804 -15.162 1.00 70.88 302 ASP A CA 1
ATOM 2360 C C . ASP A 1 302 ? -5.116 -16.867 -16.437 1.00 70.88 302 ASP A C 1
ATOM 2362 O O . ASP A 1 302 ? -4.179 -17.658 -16.569 1.00 70.88 302 ASP A O 1
ATOM 2366 N N . PHE A 1 303 ? -5.500 -16.077 -17.438 1.00 82.19 303 PHE A N 1
ATOM 2367 C CA . PHE A 1 303 ? -4.805 -16.026 -18.718 1.00 82.19 303 PHE A CA 1
ATOM 2368 C C . PHE A 1 303 ? -3.383 -15.468 -18.499 1.00 82.19 303 PHE A C 1
ATOM 2370 O O . PHE A 1 303 ? -3.262 -14.350 -17.992 1.00 82.19 303 PHE A O 1
ATOM 2377 N N . PRO A 1 304 ? -2.301 -16.183 -18.889 1.00 89.00 304 PRO A N 1
ATOM 2378 C CA . PRO A 1 304 ? -0.912 -15.816 -18.578 1.00 89.00 304 PRO A CA 1
ATOM 2379 C C . PRO A 1 304 ? -0.393 -14.681 -19.481 1.00 89.00 304 PRO A C 1
ATOM 2381 O O . PRO A 1 304 ? 0.641 -14.790 -20.147 1.00 89.00 304 PRO A O 1
ATOM 2384 N N . TRP A 1 305 ? -1.131 -13.573 -19.529 1.00 90.94 305 TRP A N 1
ATOM 2385 C CA . TRP A 1 305 ? -0.913 -12.453 -20.440 1.00 90.94 305 TRP A CA 1
ATOM 2386 C C . TRP A 1 305 ? 0.481 -11.838 -20.286 1.00 90.94 305 TRP A C 1
ATOM 2388 O O . TRP A 1 305 ? 1.088 -11.476 -21.291 1.00 90.94 305 TRP A O 1
ATOM 2398 N N . PHE A 1 306 ? 1.011 -11.756 -19.058 1.00 92.94 306 PHE A N 1
ATOM 2399 C CA . PHE A 1 306 ? 2.307 -11.131 -18.779 1.00 92.94 306 PHE A CA 1
ATOM 2400 C C . PHE A 1 306 ? 3.447 -11.908 -19.447 1.00 92.94 306 PHE A C 1
ATOM 2402 O O . PHE A 1 306 ? 4.282 -11.342 -20.152 1.00 92.94 306 PHE A O 1
ATOM 2409 N N . VAL A 1 307 ? 3.437 -13.235 -19.295 1.00 93.62 307 VAL A N 1
ATOM 2410 C CA . VAL A 1 307 ? 4.434 -14.129 -19.898 1.00 93.62 307 VAL A CA 1
ATOM 2411 C C . VAL A 1 307 ? 4.303 -14.136 -21.423 1.00 93.62 307 VAL A C 1
ATOM 2413 O O . VAL A 1 307 ? 5.308 -14.055 -22.131 1.00 93.62 307 VAL A O 1
ATOM 2416 N N . LEU A 1 308 ? 3.073 -14.171 -21.946 1.00 95.19 308 LEU A N 1
ATOM 2417 C CA . LEU A 1 308 ? 2.819 -14.124 -23.389 1.00 95.19 308 LEU A CA 1
ATOM 2418 C C . LEU A 1 308 ? 3.282 -12.804 -24.018 1.00 95.19 308 LEU A C 1
ATOM 2420 O O . LEU A 1 308 ? 3.904 -12.820 -25.081 1.00 95.19 308 LEU A O 1
ATOM 2424 N N . LEU A 1 309 ? 3.038 -11.672 -23.352 1.00 96.00 309 LEU A N 1
ATOM 2425 C CA . LEU A 1 309 ? 3.503 -10.362 -23.802 1.00 96.00 309 LEU A CA 1
ATOM 2426 C C . LEU A 1 309 ? 5.036 -10.303 -23.837 1.00 96.00 309 LEU A C 1
ATOM 2428 O O . LEU A 1 309 ? 5.609 -9.825 -24.815 1.00 96.00 309 LEU A O 1
ATOM 2432 N N . GLY A 1 310 ? 5.709 -10.851 -22.823 1.00 95.62 310 GLY A N 1
ATOM 2433 C CA . GLY A 1 310 ? 7.169 -10.925 -22.796 1.00 95.62 310 GLY A CA 1
ATOM 2434 C C . GLY A 1 310 ? 7.745 -11.741 -23.959 1.00 95.62 310 GLY A C 1
ATOM 2435 O O . GLY A 1 310 ? 8.641 -11.275 -24.668 1.00 95.62 310 GLY A O 1
ATOM 2436 N N . TRP A 1 311 ? 7.174 -12.917 -24.235 1.00 96.81 311 TRP A N 1
ATOM 2437 C CA . TRP A 1 311 ? 7.558 -13.731 -25.394 1.00 96.81 311 TRP A CA 1
ATOM 2438 C C . TRP A 1 311 ? 7.266 -13.051 -26.731 1.00 96.81 311 TRP A C 1
ATOM 2440 O O . TRP A 1 311 ? 8.074 -13.168 -27.657 1.00 96.81 311 TRP A O 1
ATOM 2450 N N . LEU A 1 312 ? 6.161 -12.309 -26.837 1.00 97.38 312 LEU A N 1
ATOM 2451 C CA . LEU A 1 312 ? 5.844 -11.516 -28.023 1.00 97.38 312 LEU A CA 1
ATOM 2452 C C . LEU A 1 312 ? 6.936 -10.471 -28.296 1.00 97.38 312 LEU A C 1
ATOM 2454 O O . LEU A 1 312 ? 7.395 -10.358 -29.434 1.00 97.38 312 LEU A O 1
ATOM 2458 N N . LEU A 1 313 ? 7.404 -9.756 -27.266 1.00 97.06 313 LEU A N 1
ATOM 2459 C CA . LEU A 1 313 ? 8.484 -8.771 -27.398 1.00 97.06 313 LEU A CA 1
ATOM 2460 C C . LEU A 1 313 ? 9.805 -9.415 -27.839 1.00 97.06 313 LEU A C 1
ATOM 2462 O O . LEU A 1 313 ? 10.446 -8.918 -28.767 1.00 97.06 313 LEU A O 1
ATOM 2466 N N . ILE A 1 314 ? 10.196 -10.536 -27.225 1.00 95.69 314 ILE A N 1
ATOM 2467 C CA . ILE A 1 314 ? 11.413 -11.283 -27.595 1.00 95.69 314 ILE A CA 1
ATOM 2468 C C . ILE A 1 314 ? 11.322 -1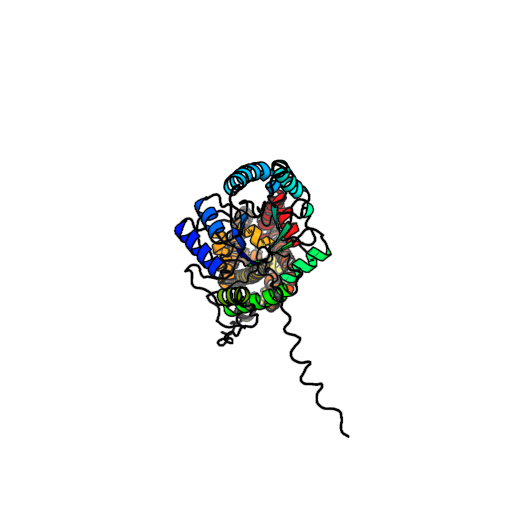1.769 -29.048 1.00 95.69 314 ILE A C 1
ATOM 2470 O O . ILE A 1 314 ? 12.262 -11.603 -29.831 1.00 95.69 314 ILE A O 1
ATOM 2474 N N . THR A 1 315 ? 10.165 -12.309 -29.435 1.00 97.38 315 THR A N 1
ATOM 2475 C CA . THR A 1 315 ? 9.903 -12.776 -30.802 1.00 97.38 315 THR A CA 1
ATOM 2476 C C . THR A 1 315 ? 9.981 -11.625 -31.799 1.00 97.38 315 THR A C 1
ATOM 2478 O O . THR A 1 315 ? 10.585 -11.776 -32.859 1.00 97.38 315 THR A O 1
ATOM 2481 N N . LEU A 1 316 ? 9.451 -10.446 -31.461 1.00 97.38 316 LEU A N 1
ATOM 2482 C CA . LEU A 1 316 ? 9.523 -9.271 -32.327 1.00 97.38 316 LEU A CA 1
ATOM 2483 C C . LEU A 1 316 ? 10.976 -8.832 -32.572 1.00 97.38 316 LEU A C 1
ATOM 2485 O O . LEU A 1 316 ? 11.332 -8.520 -33.708 1.00 97.38 316 LEU A O 1
ATOM 2489 N N . VAL A 1 317 ? 11.844 -8.878 -31.555 1.00 96.06 317 VAL A N 1
ATOM 2490 C CA . VAL A 1 317 ? 13.288 -8.617 -31.724 1.00 96.06 317 VAL A CA 1
ATOM 2491 C C . VAL A 1 317 ? 13.931 -9.650 -32.655 1.00 96.06 317 VAL A C 1
ATOM 2493 O O . VAL A 1 317 ? 14.690 -9.275 -33.554 1.00 96.06 317 VAL A O 1
ATOM 2496 N N . ALA A 1 318 ? 13.602 -10.934 -32.492 1.00 96.31 318 ALA A N 1
ATOM 2497 C CA . ALA A 1 318 ? 14.102 -12.000 -33.359 1.00 96.31 318 ALA A CA 1
ATOM 2498 C C . ALA A 1 318 ? 13.634 -11.829 -34.817 1.00 96.31 318 ALA A C 1
ATOM 2500 O O . ALA A 1 318 ? 14.432 -11.977 -35.744 1.00 96.31 318 ALA A O 1
ATOM 2501 N N . VAL A 1 319 ? 12.375 -11.438 -35.034 1.00 97.44 319 VAL A N 1
ATOM 2502 C CA . VAL A 1 319 ? 11.824 -11.134 -36.364 1.00 97.44 319 VAL A CA 1
ATOM 2503 C C . VAL A 1 319 ? 12.511 -9.915 -36.978 1.00 97.44 319 VAL A C 1
ATOM 2505 O O . VAL A 1 319 ? 12.879 -9.960 -38.153 1.00 97.44 319 VAL A O 1
ATOM 2508 N N . LEU A 1 320 ? 12.754 -8.843 -36.215 1.00 95.69 320 LEU A N 1
ATOM 2509 C CA . LEU A 1 320 ? 13.521 -7.684 -36.691 1.00 95.69 320 LEU A CA 1
ATOM 2510 C C . LEU A 1 320 ? 14.939 -8.091 -37.114 1.00 95.69 320 LEU A C 1
ATOM 2512 O O . LEU A 1 320 ? 15.424 -7.640 -38.154 1.00 95.69 320 LEU A O 1
ATOM 2516 N N . TYR A 1 321 ? 15.591 -8.968 -36.344 1.00 95.50 321 TYR A N 1
ATOM 2517 C CA . TYR A 1 321 ? 16.900 -9.531 -36.681 1.00 95.50 321 TYR A CA 1
ATOM 2518 C C . TYR A 1 321 ? 16.856 -10.364 -37.965 1.00 95.50 321 TYR A C 1
ATOM 2520 O O . TYR A 1 321 ? 17.658 -10.136 -38.867 1.00 95.50 321 TYR A O 1
ATOM 2528 N N . ALA A 1 322 ? 15.901 -11.282 -38.098 1.00 96.50 322 ALA A N 1
ATOM 2529 C CA . ALA A 1 322 ? 15.785 -12.133 -39.279 1.00 96.50 322 ALA A CA 1
ATOM 2530 C C . ALA A 1 322 ? 15.434 -11.338 -40.553 1.00 96.50 322 ALA A C 1
ATOM 2532 O O . ALA A 1 322 ? 16.010 -11.580 -41.616 1.00 96.50 322 ALA A O 1
ATOM 2533 N N . SER A 1 323 ? 14.526 -10.364 -40.443 1.00 95.25 323 SER A N 1
ATOM 2534 C CA . SER A 1 323 ? 13.972 -9.618 -41.582 1.00 95.25 323 SER A CA 1
ATOM 2535 C C . SER A 1 323 ? 14.856 -8.475 -42.088 1.00 95.25 323 SER A C 1
ATOM 2537 O O . SER A 1 323 ? 14.736 -8.093 -43.250 1.00 95.25 323 SER A O 1
ATOM 2539 N N . SER A 1 324 ? 15.760 -7.929 -41.265 1.00 95.56 324 SER A N 1
ATOM 2540 C CA . SER A 1 324 ? 16.573 -6.762 -41.631 1.00 95.56 324 SER A CA 1
ATOM 2541 C C . SER A 1 324 ? 18.059 -7.115 -41.786 1.00 95.56 324 SER A C 1
ATOM 2543 O O . SER A 1 324 ? 18.789 -7.192 -40.794 1.00 95.56 324 SER A O 1
ATOM 2545 N N . PRO A 1 325 ? 18.579 -7.266 -43.026 1.00 93.38 325 PRO A N 1
ATOM 2546 C CA . PRO A 1 325 ? 20.008 -7.475 -43.272 1.00 93.38 325 PRO A CA 1
ATOM 2547 C C . PRO A 1 325 ? 20.884 -6.398 -42.629 1.00 93.38 325 PRO A C 1
ATOM 2549 O O . PRO A 1 325 ? 21.920 -6.710 -42.053 1.00 93.38 325 PRO A O 1
ATOM 2552 N N . ARG A 1 326 ? 20.433 -5.138 -42.660 1.00 91.31 326 ARG A N 1
ATOM 2553 C CA . ARG A 1 326 ? 21.166 -4.016 -42.062 1.00 91.31 326 ARG A CA 1
ATOM 2554 C C . ARG A 1 326 ? 21.217 -4.092 -40.536 1.00 91.31 326 ARG A C 1
ATOM 2556 O O . ARG A 1 326 ? 22.213 -3.699 -39.939 1.00 91.31 326 ARG A O 1
ATOM 2563 N N . PHE A 1 327 ? 20.168 -4.604 -39.890 1.00 93.25 327 PHE A N 1
ATOM 2564 C CA . PHE A 1 327 ? 20.201 -4.824 -38.445 1.00 93.25 327 PHE A CA 1
ATOM 2565 C C . PHE A 1 327 ? 21.190 -5.940 -38.086 1.00 93.25 327 PHE A C 1
ATOM 2567 O O . PHE A 1 327 ? 21.998 -5.765 -37.174 1.00 93.25 327 PHE A O 1
ATOM 2574 N N . ARG A 1 328 ? 21.227 -7.026 -38.875 1.00 93.69 328 ARG A N 1
ATOM 2575 C CA . ARG A 1 328 ? 22.216 -8.110 -38.721 1.00 93.69 328 ARG A CA 1
ATOM 2576 C C . ARG A 1 328 ? 23.657 -7.640 -38.890 1.00 93.69 328 ARG A C 1
ATOM 2578 O O . ARG A 1 328 ? 24.523 -8.143 -38.187 1.00 93.69 328 ARG A O 1
ATOM 2585 N N . THR A 1 329 ? 23.928 -6.682 -39.777 1.00 92.00 329 THR A N 1
ATOM 2586 C CA . THR A 1 329 ? 25.281 -6.120 -39.942 1.00 92.00 329 THR A CA 1
ATOM 2587 C C . THR A 1 329 ? 25.635 -5.110 -38.855 1.00 92.00 329 THR A C 1
ATOM 2589 O O . THR A 1 329 ? 26.795 -5.030 -38.450 1.00 92.00 329 THR A O 1
ATOM 2592 N N . MET A 1 330 ? 24.659 -4.348 -38.357 1.00 93.06 330 MET A N 1
ATOM 2593 C CA . MET A 1 330 ? 24.892 -3.355 -37.309 1.00 93.06 330 MET A CA 1
ATOM 2594 C C . MET A 1 330 ? 25.048 -3.962 -35.912 1.00 93.06 330 MET A C 1
ATOM 2596 O O . MET A 1 330 ? 25.806 -3.422 -35.109 1.00 93.06 330 MET A O 1
ATOM 2600 N N . LEU A 1 331 ? 24.400 -5.091 -35.612 1.00 93.00 331 LEU A N 1
ATOM 2601 C CA . LEU A 1 331 ? 24.459 -5.714 -34.286 1.00 93.00 331 LEU A CA 1
ATOM 2602 C C . LEU A 1 331 ? 25.897 -6.121 -33.876 1.00 93.00 331 LEU A C 1
ATOM 2604 O O . LEU A 1 331 ? 26.352 -5.670 -32.822 1.00 93.00 331 LEU A O 1
ATOM 2608 N N . PRO A 1 332 ? 26.687 -6.849 -34.697 1.00 94.00 332 PRO A N 1
ATOM 2609 C CA . PRO A 1 332 ? 28.086 -7.140 -34.379 1.00 94.00 332 PRO A CA 1
ATOM 2610 C C . PRO A 1 332 ? 28.945 -5.877 -34.303 1.00 94.00 332 PRO A C 1
ATOM 2612 O O . PRO A 1 332 ? 29.839 -5.794 -33.467 1.00 94.00 332 PRO A O 1
ATOM 2615 N N . ARG A 1 333 ? 28.666 -4.856 -35.128 1.00 93.38 333 ARG A N 1
ATOM 2616 C CA . ARG A 1 333 ? 29.377 -3.571 -35.045 1.00 93.38 333 ARG A CA 1
ATOM 2617 C C . ARG A 1 333 ? 29.107 -2.875 -33.720 1.00 93.38 333 ARG A C 1
ATOM 2619 O O . ARG A 1 333 ? 30.023 -2.313 -33.138 1.00 93.38 333 ARG A O 1
ATOM 2626 N N . TYR A 1 334 ? 27.881 -2.934 -33.217 1.00 93.44 334 TYR A N 1
ATOM 2627 C CA . TYR A 1 334 ? 27.542 -2.337 -31.936 1.00 93.44 334 TYR A CA 1
ATOM 2628 C C . TYR A 1 334 ? 28.270 -3.017 -30.764 1.00 93.44 334 TYR A C 1
ATOM 2630 O O . TYR A 1 334 ? 28.844 -2.316 -29.926 1.00 93.44 334 TYR A O 1
ATOM 2638 N N . PHE A 1 335 ? 28.276 -4.355 -30.723 1.00 93.56 335 PHE A N 1
ATOM 2639 C CA . PHE A 1 335 ? 28.837 -5.127 -29.607 1.00 93.56 335 PHE A CA 1
ATOM 2640 C C . PHE A 1 335 ? 30.347 -5.362 -29.696 1.00 93.56 335 PHE A C 1
ATOM 2642 O O . PHE A 1 335 ? 31.037 -5.216 -28.694 1.00 93.56 335 PHE A O 1
ATOM 2649 N N . MET A 1 336 ? 30.858 -5.694 -30.881 1.00 94.69 336 MET A N 1
ATOM 2650 C CA . MET A 1 336 ? 32.244 -6.140 -31.076 1.00 94.69 336 MET A CA 1
ATOM 2651 C C . MET A 1 336 ? 33.134 -5.065 -31.705 1.00 94.69 336 MET A C 1
ATOM 2653 O O . MET A 1 336 ? 34.335 -5.043 -31.465 1.00 94.69 336 MET A O 1
ATOM 2657 N N . ALA A 1 337 ? 32.566 -4.154 -32.502 1.00 93.75 337 ALA A N 1
ATOM 2658 C CA . ALA A 1 337 ? 33.334 -3.192 -33.296 1.00 93.75 337 ALA A CA 1
ATOM 2659 C C . ALA A 1 337 ? 32.819 -1.751 -33.114 1.00 93.75 337 ALA A C 1
ATOM 2661 O O . ALA A 1 337 ? 32.562 -1.026 -34.077 1.00 93.75 337 ALA A O 1
ATOM 2662 N N . HIS A 1 338 ? 32.644 -1.335 -31.855 1.00 92.81 338 HIS A N 1
ATOM 2663 C CA . HIS A 1 338 ? 31.831 -0.169 -31.486 1.00 92.81 338 HIS A CA 1
ATOM 2664 C C . HIS A 1 338 ? 32.292 1.169 -32.108 1.00 92.81 338 HIS A C 1
ATOM 2666 O O . HIS A 1 338 ? 31.481 2.065 -32.341 1.00 92.81 338 HIS A O 1
ATOM 2672 N N . GLY A 1 339 ? 33.578 1.306 -32.455 1.00 92.25 339 GLY A N 1
ATOM 2673 C CA . GLY A 1 339 ? 34.079 2.453 -33.224 1.00 92.25 339 GLY A CA 1
ATOM 2674 C C . GLY A 1 339 ? 33.465 2.558 -34.628 1.00 92.25 339 GLY A C 1
ATOM 2675 O O . GLY A 1 339 ? 33.073 3.646 -35.046 1.00 92.25 339 GLY A O 1
ATOM 2676 N N . PHE A 1 340 ? 33.295 1.430 -35.326 1.00 92.62 340 PHE A N 1
ATOM 2677 C CA . PHE A 1 340 ? 32.634 1.389 -36.635 1.00 92.62 340 PHE A CA 1
ATOM 2678 C C . PHE A 1 340 ? 31.149 1.727 -36.535 1.00 92.62 340 PHE A C 1
ATOM 2680 O O . PHE A 1 340 ? 30.633 2.423 -37.405 1.00 92.62 340 PHE A O 1
ATOM 2687 N N . TYR A 1 341 ? 30.477 1.301 -35.459 1.00 93.38 341 TYR A N 1
ATOM 2688 C CA . TYR A 1 341 ? 29.105 1.725 -35.173 1.00 93.38 341 TYR A CA 1
ATOM 2689 C C . TYR A 1 341 ? 29.011 3.254 -35.066 1.00 93.38 341 TYR A C 1
ATOM 2691 O O . TYR A 1 341 ? 28.206 3.872 -35.761 1.00 93.38 341 TYR A O 1
ATOM 2699 N N . ARG A 1 342 ? 29.884 3.887 -34.269 1.00 92.12 342 ARG A N 1
ATOM 2700 C CA . ARG A 1 342 ? 29.893 5.353 -34.114 1.00 92.12 342 ARG A CA 1
ATOM 2701 C C . ARG A 1 342 ? 30.158 6.079 -35.426 1.00 92.12 342 ARG A C 1
ATOM 2703 O O . ARG A 1 342 ? 29.478 7.059 -35.707 1.00 92.12 342 ARG A O 1
ATOM 2710 N N . ASN A 1 343 ? 31.100 5.597 -36.235 1.00 91.88 343 ASN A N 1
ATOM 2711 C CA . ASN A 1 343 ? 31.392 6.193 -37.539 1.00 91.88 343 ASN A CA 1
ATOM 2712 C C . ASN A 1 343 ? 30.201 6.061 -38.497 1.00 91.88 343 ASN A C 1
ATOM 2714 O O . ASN A 1 343 ? 29.806 7.044 -39.119 1.00 91.88 343 ASN A O 1
ATOM 2718 N N . ALA A 1 344 ? 29.571 4.884 -38.551 1.00 90.81 344 ALA A N 1
ATOM 2719 C CA . ALA A 1 344 ? 28.400 4.649 -39.389 1.00 90.81 344 ALA A CA 1
ATOM 2720 C C . ALA A 1 344 ? 27.206 5.528 -38.983 1.00 90.81 344 ALA A C 1
ATOM 2722 O O . ALA A 1 344 ? 26.502 6.050 -39.852 1.00 90.81 344 ALA A O 1
ATOM 2723 N N . VAL A 1 345 ? 27.005 5.739 -37.674 1.00 91.12 345 VAL A N 1
ATOM 2724 C CA . VAL A 1 345 ? 25.999 6.682 -37.177 1.00 91.12 345 VAL A CA 1
ATOM 2725 C C . VAL A 1 345 ? 26.396 8.114 -37.517 1.00 91.12 345 VAL A C 1
ATOM 2727 O O . VAL A 1 345 ? 25.575 8.817 -38.089 1.00 91.12 345 VAL A O 1
ATOM 2730 N N . ARG A 1 346 ? 27.637 8.544 -37.253 1.00 89.81 346 ARG A N 1
ATOM 2731 C CA . ARG A 1 346 ? 28.130 9.908 -37.531 1.00 89.81 346 ARG A CA 1
ATOM 2732 C C . ARG A 1 346 ? 27.959 10.318 -38.992 1.00 89.81 346 ARG A C 1
ATOM 2734 O O . ARG A 1 346 ? 27.527 11.432 -39.260 1.00 89.81 346 ARG A O 1
ATOM 2741 N N . GLU A 1 347 ? 28.270 9.419 -39.919 1.00 89.38 347 GLU A N 1
ATOM 2742 C CA . GLU A 1 347 ? 28.186 9.667 -41.364 1.00 89.38 347 GLU A CA 1
ATOM 2743 C C . GLU A 1 347 ? 26.786 9.412 -41.946 1.00 89.38 347 GLU A C 1
ATOM 2745 O O . GLU A 1 347 ? 26.590 9.548 -43.150 1.00 89.38 347 GLU A O 1
ATOM 2750 N N . ALA A 1 348 ? 25.820 9.004 -41.116 1.00 86.44 348 ALA A N 1
ATOM 2751 C CA . ALA A 1 348 ? 24.456 8.646 -41.511 1.00 86.44 348 ALA A CA 1
ATOM 2752 C C . ALA A 1 348 ? 24.352 7.550 -42.599 1.00 86.44 348 ALA A C 1
ATOM 2754 O O . ALA A 1 348 ? 23.298 7.389 -43.214 1.00 86.44 348 ALA A O 1
ATOM 2755 N N . ARG A 1 349 ? 25.414 6.762 -42.832 1.00 81.56 349 ARG A N 1
ATOM 2756 C CA . ARG A 1 349 ? 25.492 5.784 -43.939 1.00 81.56 349 ARG A CA 1
ATOM 2757 C C . ARG A 1 349 ? 24.616 4.548 -43.728 1.00 81.56 349 ARG A C 1
ATOM 2759 O O . ARG A 1 349 ? 24.185 3.926 -44.693 1.00 81.56 349 ARG A O 1
ATOM 2766 N N . GLU A 1 350 ? 24.328 4.202 -42.475 1.00 82.31 350 GLU A N 1
ATOM 2767 C CA . GLU A 1 350 ? 23.573 2.995 -42.108 1.00 82.31 350 GLU A CA 1
ATOM 2768 C C . GLU A 1 350 ? 22.559 3.267 -40.987 1.00 82.31 350 GLU A C 1
ATOM 2770 O O . GLU A 1 350 ? 22.392 2.476 -40.058 1.00 82.31 350 GLU A O 1
ATOM 2775 N N . VAL A 1 351 ? 21.873 4.412 -41.058 1.00 84.81 351 VAL A N 1
ATOM 2776 C CA . VAL A 1 351 ? 20.827 4.740 -40.085 1.00 84.81 351 VAL A CA 1
ATOM 2777 C C . VAL A 1 351 ? 19.584 3.874 -40.276 1.00 84.81 351 VAL A C 1
ATOM 2779 O O . VAL A 1 351 ? 19.112 3.654 -41.393 1.00 84.81 351 VAL A O 1
ATOM 2782 N N . LEU A 1 352 ? 19.032 3.385 -39.165 1.00 91.19 352 LEU A N 1
ATOM 2783 C CA . LEU A 1 352 ? 17.905 2.453 -39.140 1.00 91.19 352 LEU A CA 1
ATOM 2784 C C . LEU A 1 352 ? 16.720 3.064 -38.381 1.00 91.19 352 LEU A C 1
ATOM 2786 O O . LEU A 1 352 ? 16.441 2.632 -37.262 1.00 91.19 352 LEU A O 1
ATOM 2790 N N . PRO A 1 353 ? 16.016 4.065 -38.946 1.00 91.69 353 PRO A N 1
ATOM 2791 C CA . PRO A 1 353 ? 14.941 4.757 -38.236 1.00 91.69 353 PRO A CA 1
ATOM 2792 C C . PRO A 1 353 ? 13.797 3.813 -37.849 1.00 91.69 353 PRO A C 1
ATOM 2794 O O . PRO A 1 353 ? 13.372 3.824 -36.698 1.00 91.69 353 PRO A O 1
ATOM 2797 N N . ILE A 1 354 ? 13.357 2.942 -38.764 1.00 94.19 354 ILE A N 1
ATOM 2798 C CA . ILE A 1 354 ? 12.254 1.998 -38.513 1.00 94.19 354 ILE A CA 1
ATOM 2799 C C . ILE A 1 354 ? 12.639 0.993 -37.421 1.00 94.19 354 ILE A C 1
ATOM 2801 O O . ILE A 1 354 ? 11.923 0.854 -36.436 1.00 94.19 354 ILE A O 1
ATOM 2805 N N . VAL A 1 355 ? 13.805 0.343 -37.548 1.00 94.75 355 VAL A N 1
ATOM 2806 C CA . VAL A 1 355 ? 14.273 -0.641 -36.553 1.00 94.75 355 VAL A CA 1
ATOM 2807 C C . VAL A 1 355 ? 14.503 0.023 -35.197 1.00 94.75 355 VAL A C 1
ATOM 2809 O O . VAL A 1 355 ? 14.119 -0.534 -34.180 1.00 94.75 355 VAL A O 1
ATOM 2812 N N . SER A 1 356 ? 15.079 1.226 -35.161 1.00 94.94 356 SER A N 1
ATOM 2813 C CA . SER A 1 356 ? 15.340 1.929 -33.896 1.00 94.94 356 SER A CA 1
ATOM 2814 C C . SER A 1 356 ? 14.053 2.407 -33.228 1.00 94.94 356 SER A C 1
ATOM 2816 O O . SER A 1 356 ? 13.953 2.345 -32.010 1.00 94.94 356 SER A O 1
ATOM 2818 N N . THR A 1 357 ? 13.044 2.815 -34.004 1.00 96.06 357 THR A N 1
ATOM 2819 C CA . THR A 1 357 ? 11.708 3.145 -33.476 1.00 96.06 357 THR A CA 1
ATOM 2820 C C . THR A 1 357 ? 11.009 1.898 -32.928 1.00 96.06 357 THR A C 1
ATOM 2822 O O . THR A 1 357 ? 10.417 1.940 -31.849 1.00 96.06 357 THR A O 1
ATOM 2825 N N . ALA A 1 358 ? 11.128 0.761 -33.620 1.00 96.25 358 ALA A N 1
ATOM 2826 C CA . ALA A 1 358 ? 10.604 -0.512 -33.135 1.00 96.25 358 ALA A CA 1
ATOM 2827 C C . ALA A 1 358 ? 11.309 -0.950 -31.840 1.00 96.25 358 ALA A C 1
ATOM 2829 O O . ALA A 1 358 ? 10.641 -1.259 -30.858 1.00 96.25 358 ALA A O 1
ATOM 2830 N N . LEU A 1 359 ? 12.644 -0.891 -31.788 1.00 95.50 359 LEU A N 1
ATOM 2831 C CA . LEU A 1 359 ? 13.420 -1.194 -30.582 1.00 95.50 359 LEU A CA 1
ATOM 2832 C C . LEU A 1 359 ? 13.111 -0.230 -29.431 1.00 95.50 359 LEU A C 1
ATOM 2834 O O . LEU A 1 359 ? 13.064 -0.669 -28.286 1.00 95.50 359 LEU A O 1
ATOM 2838 N N . LEU A 1 360 ? 12.861 1.053 -29.711 1.00 95.50 360 LEU A N 1
ATOM 2839 C CA . LEU A 1 360 ? 12.426 2.018 -28.702 1.00 95.50 360 LEU A CA 1
ATOM 2840 C C . LEU A 1 360 ? 11.094 1.574 -28.100 1.00 95.50 360 LEU A C 1
ATOM 2842 O O . LEU A 1 360 ? 10.987 1.480 -26.883 1.00 95.50 360 LEU A O 1
ATOM 2846 N N . THR A 1 361 ? 10.125 1.237 -28.953 1.00 96.75 361 THR A N 1
ATOM 2847 C CA . THR A 1 361 ? 8.790 0.776 -28.544 1.00 96.75 361 THR A CA 1
ATOM 2848 C C . THR A 1 361 ? 8.874 -0.501 -27.712 1.00 96.75 361 THR A C 1
ATOM 2850 O O . THR A 1 361 ? 8.331 -0.540 -26.613 1.00 96.75 361 THR A O 1
ATOM 2853 N N . ILE A 1 362 ? 9.618 -1.512 -28.176 1.00 97.06 362 ILE A N 1
ATOM 2854 C CA . ILE A 1 362 ? 9.845 -2.771 -27.443 1.00 97.06 362 ILE A CA 1
ATOM 2855 C C . ILE A 1 362 ? 10.460 -2.486 -26.072 1.00 97.06 362 ILE A C 1
ATOM 2857 O O . ILE A 1 362 ? 10.012 -3.029 -25.066 1.00 97.06 362 ILE A O 1
ATOM 2861 N N . THR A 1 363 ? 11.460 -1.605 -26.025 1.00 95.38 363 THR A N 1
ATOM 2862 C CA . THR A 1 363 ? 12.124 -1.206 -24.778 1.00 95.38 363 THR A CA 1
ATOM 2863 C C . THR A 1 363 ? 11.160 -0.477 -23.841 1.00 95.38 363 THR A C 1
ATOM 2865 O O . THR A 1 363 ? 11.173 -0.726 -22.641 1.00 95.38 363 THR A O 1
ATOM 2868 N N . GLY A 1 364 ? 10.295 0.387 -24.377 1.00 96.38 364 GLY A N 1
ATOM 2869 C CA . GLY A 1 364 ? 9.245 1.074 -23.628 1.00 96.38 364 GLY A CA 1
ATOM 2870 C C . GLY A 1 364 ? 8.250 0.108 -22.997 1.00 96.38 364 GLY A C 1
ATOM 2871 O O . GLY A 1 364 ? 7.989 0.200 -21.802 1.00 96.38 364 GLY A O 1
ATOM 2872 N N . VAL A 1 365 ? 7.752 -0.866 -23.765 1.00 97.31 365 VAL A N 1
ATOM 2873 C CA . VAL A 1 365 ? 6.855 -1.907 -23.235 1.00 97.31 365 VAL A CA 1
ATOM 2874 C C . VAL A 1 365 ? 7.581 -2.779 -22.208 1.00 97.31 365 VAL A C 1
ATOM 2876 O O . VAL A 1 365 ? 7.010 -3.064 -21.162 1.00 97.31 365 VAL A O 1
ATOM 2879 N N . ALA A 1 366 ? 8.849 -3.138 -22.435 1.00 97.06 366 ALA A N 1
ATOM 2880 C CA . ALA A 1 366 ? 9.646 -3.890 -21.461 1.00 97.06 366 ALA A CA 1
ATOM 2881 C C . ALA A 1 366 ? 9.826 -3.120 -20.139 1.00 97.06 366 ALA A C 1
ATOM 2883 O O . ALA A 1 366 ? 9.664 -3.698 -19.068 1.00 97.06 366 ALA A O 1
ATOM 2884 N N . VAL A 1 367 ? 10.091 -1.809 -20.200 1.00 96.75 367 VAL A N 1
ATOM 2885 C CA . VAL A 1 367 ? 10.103 -0.931 -19.016 1.00 96.75 367 VAL A CA 1
ATOM 2886 C C . VAL A 1 367 ? 8.734 -0.898 -18.345 1.00 96.75 367 VAL A C 1
ATOM 2888 O O . VAL A 1 367 ? 8.663 -0.992 -17.125 1.00 96.75 367 VAL A O 1
ATOM 2891 N N . GLY A 1 368 ? 7.654 -0.820 -19.124 1.00 97.31 368 GLY A N 1
ATOM 2892 C CA . GLY A 1 368 ? 6.288 -0.908 -18.614 1.00 97.31 368 GLY A CA 1
ATOM 2893 C C . GLY A 1 368 ? 6.025 -2.210 -17.857 1.00 97.31 368 GLY A C 1
ATOM 2894 O O . GLY A 1 368 ? 5.475 -2.177 -16.761 1.00 97.31 368 GLY A O 1
ATOM 2895 N N . MET A 1 369 ? 6.469 -3.348 -18.397 1.00 97.31 369 MET A N 1
ATOM 2896 C CA . MET A 1 369 ? 6.351 -4.663 -17.760 1.00 97.31 369 MET A CA 1
ATOM 2897 C C . MET A 1 369 ? 7.153 -4.753 -16.462 1.00 97.31 369 MET A C 1
ATOM 2899 O O . MET A 1 369 ? 6.599 -5.144 -15.438 1.00 97.31 369 MET A O 1
ATOM 2903 N N . ILE A 1 370 ? 8.426 -4.347 -16.481 1.00 96.38 370 ILE A N 1
ATOM 2904 C CA . ILE A 1 370 ? 9.285 -4.342 -15.287 1.00 96.38 370 ILE A CA 1
ATOM 2905 C C . ILE A 1 370 ? 8.698 -3.410 -14.220 1.00 96.38 370 ILE A C 1
ATOM 2907 O O . ILE A 1 370 ? 8.526 -3.819 -13.077 1.00 96.38 370 ILE A O 1
ATOM 2911 N N . GLY A 1 371 ? 8.334 -2.182 -14.595 1.00 95.50 371 GLY A N 1
ATOM 2912 C CA . GLY A 1 371 ? 7.763 -1.201 -13.676 1.00 95.50 371 GLY A CA 1
ATOM 2913 C C . GLY A 1 371 ? 6.412 -1.629 -13.103 1.00 95.50 371 GLY A C 1
ATOM 2914 O O . GLY A 1 371 ? 6.168 -1.414 -11.922 1.00 95.50 371 GLY A O 1
ATOM 2915 N N . THR A 1 372 ? 5.565 -2.293 -13.895 1.00 95.56 372 THR A N 1
ATOM 2916 C CA . THR A 1 372 ? 4.301 -2.870 -13.404 1.00 95.56 372 THR A CA 1
ATOM 2917 C C . THR A 1 372 ? 4.562 -3.968 -12.386 1.00 95.56 372 THR A C 1
ATOM 2919 O O . THR A 1 372 ? 3.902 -4.007 -11.357 1.00 95.56 372 THR A O 1
ATOM 2922 N N . GLN A 1 373 ? 5.545 -4.836 -12.631 1.00 93.75 373 GLN A N 1
ATOM 2923 C CA . GLN A 1 373 ? 5.883 -5.893 -11.684 1.00 93.75 373 GLN A CA 1
ATOM 2924 C C . GLN A 1 373 ? 6.412 -5.323 -10.360 1.00 93.75 373 GLN A C 1
ATOM 2926 O O . GLN A 1 373 ? 6.021 -5.791 -9.294 1.00 93.75 373 GLN A O 1
ATOM 2931 N N . VAL A 1 374 ? 7.252 -4.284 -10.424 1.00 93.38 374 VAL A N 1
ATOM 2932 C CA . VAL A 1 374 ? 7.713 -3.555 -9.233 1.00 93.38 374 VAL A CA 1
ATOM 2933 C C . VAL A 1 374 ? 6.526 -2.937 -8.499 1.00 93.38 374 VAL A C 1
ATOM 2935 O O . VAL A 1 374 ? 6.413 -3.108 -7.291 1.00 93.38 374 VAL A O 1
ATOM 2938 N N . PHE A 1 375 ? 5.624 -2.270 -9.225 1.00 93.25 375 PHE A N 1
ATOM 2939 C CA . PHE A 1 375 ? 4.418 -1.668 -8.662 1.00 93.25 375 PHE A CA 1
ATOM 2940 C C . PHE A 1 375 ? 3.550 -2.702 -7.938 1.00 93.25 375 PHE A C 1
ATOM 2942 O O . PHE A 1 375 ? 3.235 -2.501 -6.772 1.00 93.25 375 PHE A O 1
ATOM 2949 N N . LEU A 1 376 ? 3.230 -3.828 -8.581 1.00 89.94 376 LEU A N 1
ATOM 2950 C CA . LEU A 1 376 ? 2.427 -4.895 -7.976 1.00 89.94 376 LEU A CA 1
ATOM 2951 C C . LEU A 1 376 ? 3.091 -5.489 -6.729 1.00 89.94 376 LEU A C 1
ATOM 2953 O O . LEU A 1 376 ? 2.399 -5.805 -5.769 1.00 89.94 376 LEU A O 1
ATOM 2957 N N . ALA A 1 377 ? 4.420 -5.607 -6.717 1.00 89.62 377 ALA A N 1
ATOM 2958 C CA . ALA A 1 377 ? 5.138 -6.152 -5.572 1.00 89.62 377 ALA A CA 1
ATOM 2959 C C . ALA A 1 377 ? 5.154 -5.218 -4.357 1.00 89.62 377 ALA A C 1
ATOM 2961 O O . ALA A 1 377 ? 5.077 -5.692 -3.227 1.00 89.62 377 ALA A O 1
ATOM 2962 N N . ILE A 1 378 ? 5.254 -3.904 -4.575 1.00 89.75 378 ILE A N 1
ATOM 2963 C CA . ILE A 1 378 ? 5.285 -2.928 -3.477 1.00 89.75 378 ILE A CA 1
ATOM 2964 C C . ILE A 1 378 ? 3.890 -2.458 -3.060 1.00 89.75 378 ILE A C 1
ATOM 2966 O O . ILE A 1 378 ? 3.752 -1.925 -1.963 1.00 89.75 378 ILE A O 1
ATOM 2970 N N . HIS A 1 379 ? 2.872 -2.648 -3.904 1.00 87.56 379 HIS A N 1
ATOM 2971 C CA . HIS A 1 379 ? 1.521 -2.123 -3.709 1.00 87.56 379 HIS A CA 1
ATOM 2972 C C . HIS A 1 379 ? 0.944 -2.449 -2.325 1.00 87.56 379 HIS A C 1
ATOM 2974 O O . HIS A 1 379 ? 0.400 -1.583 -1.646 1.00 87.56 379 HIS A O 1
ATOM 2980 N N . ASP A 1 380 ? 1.109 -3.681 -1.854 1.00 83.19 380 ASP A N 1
ATOM 2981 C CA . ASP A 1 380 ? 0.496 -4.107 -0.591 1.00 83.19 380 ASP A CA 1
ATOM 2982 C C . ASP A 1 380 ? 1.359 -3.823 0.642 1.00 83.19 380 ASP A C 1
ATOM 2984 O O . ASP A 1 380 ? 0.922 -4.057 1.767 1.00 83.19 380 ASP A O 1
ATOM 2988 N N . THR A 1 381 ? 2.558 -3.268 0.452 1.00 86.62 381 THR A N 1
ATOM 2989 C CA . THR A 1 381 ? 3.480 -2.965 1.550 1.00 86.62 381 THR A CA 1
ATOM 2990 C C . THR A 1 381 ? 3.032 -1.732 2.340 1.00 86.62 381 THR A C 1
ATOM 2992 O O . THR A 1 381 ? 2.542 -0.749 1.774 1.00 86.62 381 THR A O 1
ATOM 2995 N N . SER A 1 382 ? 3.246 -1.745 3.658 1.00 86.62 382 SER A N 1
ATOM 2996 C CA . SER A 1 382 ? 2.903 -0.620 4.542 1.00 86.62 382 SER A CA 1
ATOM 2997 C C . SER A 1 382 ? 3.547 0.714 4.143 1.00 86.62 382 SER A C 1
ATOM 2999 O O . SER A 1 382 ? 2.827 1.716 4.125 1.00 86.62 382 SER A O 1
ATOM 3001 N N . PRO A 1 383 ? 4.835 0.775 3.739 1.00 89.62 383 PRO A N 1
ATOM 3002 C CA . PRO A 1 383 ? 5.439 2.018 3.256 1.00 89.62 383 PRO A CA 1
ATOM 3003 C C . PRO A 1 383 ? 4.720 2.602 2.033 1.00 89.62 383 PRO A C 1
ATOM 3005 O O . PRO A 1 383 ? 4.527 3.814 1.932 1.00 89.62 383 PRO A O 1
ATOM 3008 N N . PHE A 1 384 ? 4.288 1.754 1.097 1.00 89.44 384 PHE A N 1
ATOM 3009 C CA . PHE A 1 384 ? 3.595 2.220 -0.100 1.00 89.44 384 PHE A CA 1
ATOM 3010 C C . PHE A 1 384 ? 2.159 2.671 0.212 1.00 89.44 384 PHE A C 1
ATOM 3012 O O . PHE A 1 384 ? 1.762 3.754 -0.225 1.00 89.44 384 PHE A O 1
ATOM 3019 N N . LYS A 1 385 ? 1.418 1.913 1.038 1.00 86.38 385 LYS A N 1
ATOM 3020 C CA . LYS A 1 385 ? 0.094 2.312 1.559 1.00 86.38 385 LYS A CA 1
ATOM 3021 C C . LYS A 1 385 ? 0.160 3.682 2.247 1.00 86.38 385 LYS A C 1
ATOM 3023 O O . LYS A 1 385 ? -0.671 4.549 1.980 1.00 86.38 385 LYS A O 1
ATOM 3028 N N . TYR A 1 386 ? 1.192 3.905 3.062 1.00 88.06 386 TYR A N 1
ATOM 3029 C CA . TYR A 1 386 ? 1.458 5.184 3.715 1.00 88.06 386 TYR A CA 1
ATOM 3030 C C . TYR A 1 386 ? 1.662 6.327 2.712 1.00 88.06 386 TYR A C 1
ATOM 3032 O O . TYR A 1 386 ? 0.976 7.351 2.791 1.00 88.06 386 TYR A O 1
ATOM 3040 N N . LEU A 1 387 ? 2.568 6.154 1.740 1.00 88.44 387 LEU A N 1
ATOM 3041 C CA . LEU A 1 387 ? 2.842 7.163 0.709 1.00 88.44 387 LEU A CA 1
ATOM 3042 C C . LEU A 1 387 ? 1.590 7.518 -0.086 1.00 88.44 387 LEU A C 1
ATOM 3044 O O . LEU A 1 387 ? 1.345 8.697 -0.353 1.00 88.44 387 LEU A O 1
ATOM 3048 N N . LEU A 1 388 ? 0.811 6.503 -0.459 1.00 86.62 388 LEU A N 1
ATOM 3049 C CA . LEU A 1 388 ? -0.390 6.661 -1.262 1.00 86.62 388 LEU A CA 1
ATOM 3050 C C . LEU A 1 388 ? -1.531 7.325 -0.478 1.00 86.62 388 LEU A C 1
ATOM 3052 O O . LEU A 1 388 ? -2.254 8.158 -1.033 1.00 86.62 388 LEU A O 1
ATOM 3056 N N . GLY A 1 389 ? -1.649 7.031 0.819 1.00 82.00 389 GLY A N 1
ATOM 3057 C CA . GLY A 1 389 ? -2.601 7.679 1.725 1.00 82.00 389 GLY A CA 1
ATOM 3058 C C . GLY A 1 389 ? -2.413 9.199 1.820 1.00 82.00 389 GLY A C 1
ATOM 3059 O O . GLY A 1 389 ? -3.384 9.923 2.022 1.00 82.00 389 GLY A O 1
ATOM 3060 N N . HIS A 1 390 ? -1.193 9.692 1.585 1.00 83.81 390 HIS A N 1
ATOM 3061 C CA . HIS A 1 390 ? -0.870 11.124 1.562 1.00 83.81 390 HIS A CA 1
ATOM 3062 C C . HIS A 1 390 ? -1.096 11.797 0.196 1.00 83.81 390 HIS A C 1
ATOM 3064 O O . HIS A 1 390 ? -0.959 13.016 0.085 1.00 83.81 390 HIS A O 1
ATOM 3070 N N . GLN A 1 391 ? -1.430 11.037 -0.853 1.00 86.19 391 GLN A N 1
ATOM 3071 C CA . GLN A 1 391 ? -1.688 11.590 -2.186 1.00 86.19 391 GLN A CA 1
ATOM 3072 C C . GLN A 1 391 ? -3.146 12.028 -2.364 1.00 86.19 391 GLN A C 1
ATOM 3074 O O . GLN A 1 391 ? -4.029 11.698 -1.574 1.00 86.19 391 GLN A O 1
ATOM 3079 N N . SER A 1 392 ? -3.422 12.768 -3.443 1.00 85.50 392 SER A N 1
ATOM 3080 C CA . SER A 1 392 ? -4.795 13.143 -3.784 1.00 85.50 392 SER A CA 1
ATOM 3081 C C . SER A 1 392 ? -5.642 11.921 -4.163 1.00 85.50 392 SER A C 1
ATOM 3083 O O . SER A 1 392 ? -5.136 10.910 -4.656 1.00 85.50 392 SER A O 1
ATOM 3085 N N . ALA A 1 393 ? -6.966 12.047 -4.029 1.00 81.06 393 ALA A N 1
ATOM 3086 C CA . ALA A 1 393 ? -7.909 11.001 -4.430 1.00 81.06 393 ALA A CA 1
ATOM 3087 C C . ALA A 1 393 ? -7.764 10.589 -5.911 1.00 81.06 393 ALA A C 1
ATOM 3089 O O . ALA A 1 393 ? -8.043 9.443 -6.257 1.00 81.06 393 ALA A O 1
ATOM 3090 N N . GLN A 1 394 ? -7.299 11.492 -6.789 1.00 85.38 394 GLN A N 1
ATOM 3091 C CA . GLN A 1 394 ? -7.032 11.143 -8.189 1.00 85.38 394 GLN A CA 1
ATOM 3092 C C . GLN A 1 394 ? -5.849 10.180 -8.316 1.00 85.38 394 GLN A C 1
ATOM 3094 O O . GLN A 1 394 ? -5.929 9.215 -9.069 1.00 85.38 394 GLN A O 1
ATOM 3099 N N . VAL A 1 395 ? -4.766 10.414 -7.570 1.00 87.56 395 VAL A N 1
ATOM 3100 C CA . VAL A 1 395 ? -3.581 9.545 -7.593 1.00 87.56 395 VAL A CA 1
ATOM 3101 C C . VAL A 1 395 ? -3.910 8.173 -7.004 1.00 87.56 395 VAL A C 1
ATOM 3103 O O . VAL A 1 395 ? -3.546 7.164 -7.601 1.00 87.56 395 VAL A O 1
ATOM 3106 N N . GLN A 1 396 ? -4.669 8.132 -5.905 1.00 85.50 396 GLN A N 1
ATOM 3107 C CA . GLN A 1 396 ? -5.195 6.888 -5.324 1.00 85.50 396 GLN A CA 1
ATOM 3108 C C . GLN A 1 396 ? -6.027 6.100 -6.344 1.00 85.50 396 GLN A C 1
ATOM 3110 O O . GLN A 1 396 ? -5.785 4.918 -6.570 1.00 85.50 396 GLN A O 1
ATOM 3115 N N . SER A 1 397 ? -6.947 6.769 -7.048 1.00 84.75 397 SER A N 1
ATOM 3116 C CA . SER A 1 397 ? -7.756 6.132 -8.092 1.00 84.75 397 SER A CA 1
ATOM 3117 C C . SER A 1 397 ? -6.923 5.602 -9.262 1.00 84.75 397 SER A C 1
ATOM 3119 O O . SER A 1 397 ? -7.263 4.554 -9.807 1.00 84.75 397 SER A O 1
ATOM 3121 N N . ILE A 1 398 ? -5.859 6.305 -9.667 1.00 88.69 398 ILE A N 1
ATOM 3122 C CA . ILE A 1 398 ? -4.955 5.839 -10.729 1.00 88.69 398 ILE A CA 1
ATOM 3123 C C . ILE A 1 398 ? -4.186 4.602 -10.261 1.00 88.69 398 ILE A C 1
ATOM 3125 O O . ILE A 1 398 ? -4.105 3.635 -11.013 1.00 88.69 398 ILE A O 1
ATOM 3129 N N . ALA A 1 399 ? -3.667 4.605 -9.029 1.00 89.19 399 ALA A N 1
ATOM 3130 C CA . ALA A 1 399 ? -2.984 3.448 -8.452 1.00 89.19 399 ALA A CA 1
ATOM 3131 C C . ALA A 1 399 ? -3.910 2.219 -8.386 1.00 89.19 399 ALA A C 1
ATOM 3133 O O . ALA A 1 399 ? -3.511 1.134 -8.802 1.00 89.19 399 ALA A O 1
ATOM 3134 N N . ASN A 1 400 ? -5.173 2.405 -7.991 1.00 85.12 400 ASN A N 1
ATOM 3135 C CA . ASN A 1 400 ? -6.178 1.335 -7.999 1.00 85.12 400 ASN A CA 1
ATOM 3136 C C . ASN A 1 400 ? -6.430 0.783 -9.396 1.00 85.12 400 ASN A C 1
ATOM 3138 O O . ASN A 1 400 ? -6.321 -0.420 -9.614 1.00 85.12 400 ASN A O 1
ATOM 3142 N N . ALA A 1 401 ? -6.682 1.661 -10.370 1.00 87.12 401 ALA A N 1
ATOM 3143 C CA . ALA A 1 401 ? -6.893 1.246 -11.755 1.00 87.12 401 ALA A CA 1
ATOM 3144 C C . ALA A 1 401 ? -5.669 0.511 -12.333 1.00 87.12 401 ALA A C 1
ATOM 3146 O O . ALA A 1 401 ? -5.805 -0.407 -13.140 1.00 87.12 401 ALA A O 1
ATOM 3147 N N . MET A 1 402 ? -4.465 0.902 -11.910 1.00 90.38 402 MET A N 1
ATOM 3148 C CA . MET A 1 402 ? -3.210 0.245 -12.267 1.00 90.38 402 MET A CA 1
ATOM 3149 C C . MET A 1 402 ? -3.071 -1.156 -11.650 1.00 90.38 402 MET A C 1
ATOM 3151 O O . MET A 1 402 ? -2.560 -2.067 -12.309 1.00 90.38 402 MET A O 1
ATOM 3155 N N . HIS A 1 403 ? -3.522 -1.339 -10.410 1.00 88.19 403 HIS A N 1
ATOM 3156 C CA . HIS A 1 403 ? -3.509 -2.629 -9.722 1.00 88.19 403 HIS A CA 1
ATOM 3157 C C . HIS A 1 403 ? -4.560 -3.588 -10.298 1.00 88.19 403 HIS A C 1
ATOM 3159 O O . HIS A 1 403 ? -4.234 -4.725 -10.633 1.00 88.19 403 HIS A O 1
ATOM 3165 N N . GLU A 1 404 ? -5.791 -3.107 -10.497 1.00 85.00 404 GLU A N 1
ATOM 3166 C CA . GLU A 1 404 ? -6.895 -3.875 -11.092 1.00 85.00 404 GLU A CA 1
ATOM 3167 C C . GLU A 1 404 ? -6.635 -4.222 -12.567 1.00 85.00 404 GLU A C 1
ATOM 3169 O O . GLU A 1 404 ? -7.021 -5.289 -13.048 1.00 85.00 404 GLU A O 1
ATOM 3174 N N . GLY A 1 405 ? -5.949 -3.335 -13.295 1.00 89.38 405 GLY A N 1
ATOM 3175 C CA . GLY A 1 405 ? -5.587 -3.508 -14.697 1.00 89.38 405 GLY A CA 1
ATOM 3176 C C . GLY A 1 405 ? -4.076 -3.502 -14.931 1.00 89.38 405 GLY A C 1
ATOM 3177 O O . GLY A 1 405 ? -3.561 -2.535 -15.494 1.00 89.38 405 GLY A O 1
ATOM 3178 N N . PRO A 1 406 ? -3.338 -4.585 -14.632 1.00 90.94 406 PRO A N 1
ATOM 3179 C CA . PRO A 1 406 ? -1.889 -4.634 -14.840 1.00 90.94 406 PRO A CA 1
ATOM 3180 C C . PRO A 1 406 ? -1.439 -4.307 -16.275 1.00 90.94 406 PRO A C 1
ATOM 3182 O O . PRO A 1 406 ? -0.395 -3.695 -16.481 1.00 90.94 406 PRO A O 1
ATOM 3185 N N . LEU A 1 407 ? -2.238 -4.645 -17.295 1.00 93.19 407 LEU A N 1
ATOM 3186 C CA . LEU A 1 407 ? -1.945 -4.259 -18.680 1.00 93.19 407 LEU A CA 1
ATOM 3187 C C . LEU A 1 407 ? -1.984 -2.732 -18.881 1.00 93.19 407 LEU A C 1
ATOM 3189 O O . LEU A 1 407 ? -1.156 -2.188 -19.613 1.00 93.19 407 LEU A O 1
ATOM 3193 N N . LEU A 1 408 ? -2.916 -2.037 -18.220 1.00 93.06 408 LEU A N 1
ATOM 3194 C CA . LEU A 1 408 ? -2.986 -0.575 -18.230 1.00 93.06 408 LEU A CA 1
ATOM 3195 C C . LEU A 1 408 ? -1.720 0.023 -17.609 1.00 93.06 408 LEU A C 1
ATOM 3197 O O . LEU A 1 408 ? -1.159 0.959 -18.175 1.00 93.06 408 LEU A O 1
ATOM 3201 N N . SER A 1 409 ? -1.223 -0.561 -16.517 1.00 94.75 409 SER A N 1
ATOM 3202 C CA . SER A 1 409 ? 0.052 -0.173 -15.899 1.00 94.75 409 SER A CA 1
ATOM 3203 C C . SER A 1 409 ? 1.226 -0.311 -16.859 1.00 94.75 409 SER A C 1
ATOM 3205 O O . SER A 1 409 ? 2.022 0.623 -16.985 1.00 94.75 409 SER A O 1
ATOM 3207 N N . VAL A 1 410 ? 1.297 -1.417 -17.610 1.00 96.81 410 VAL A N 1
ATOM 3208 C CA . VAL A 1 410 ? 2.347 -1.626 -18.620 1.00 96.81 410 VAL A CA 1
ATOM 3209 C C . VAL A 1 410 ? 2.302 -0.526 -19.675 1.00 96.81 410 VAL A C 1
ATOM 3211 O O . VAL A 1 410 ? 3.338 0.052 -20.013 1.00 96.81 410 VAL A O 1
ATOM 3214 N N . ILE A 1 411 ? 1.107 -0.207 -20.174 1.00 96.19 411 ILE A N 1
ATOM 3215 C CA . ILE A 1 411 ? 0.914 0.831 -21.190 1.00 96.19 411 ILE A CA 1
ATOM 3216 C C . ILE A 1 411 ? 1.274 2.208 -20.630 1.00 96.19 411 ILE A C 1
ATOM 3218 O O . ILE A 1 411 ? 2.000 2.951 -21.290 1.00 96.19 411 ILE A O 1
ATOM 3222 N N . LEU A 1 412 ? 0.804 2.556 -19.431 1.00 95.62 412 LEU A N 1
ATOM 3223 C CA . LEU A 1 412 ? 1.012 3.871 -18.829 1.00 95.62 412 LEU A CA 1
ATOM 3224 C C . LEU A 1 412 ? 2.489 4.108 -18.497 1.00 95.62 412 LEU A C 1
ATOM 3226 O O . LEU A 1 412 ? 3.078 5.075 -18.983 1.00 95.62 412 LEU A O 1
ATOM 3230 N N . ILE A 1 413 ? 3.106 3.199 -17.734 1.00 96.25 413 ILE A N 1
ATOM 3231 C CA . ILE A 1 413 ? 4.523 3.285 -17.352 1.00 96.25 413 ILE A CA 1
ATOM 3232 C C . ILE A 1 413 ? 5.401 3.262 -18.608 1.00 96.25 413 ILE A C 1
ATOM 3234 O O . ILE A 1 413 ? 6.309 4.085 -18.748 1.00 96.25 413 ILE A O 1
ATOM 3238 N N . GLY A 1 414 ? 5.102 2.369 -19.556 1.00 96.62 414 GLY A N 1
ATOM 3239 C CA . GLY A 1 414 ? 5.827 2.283 -20.819 1.00 96.62 414 GLY A CA 1
ATOM 3240 C C . GLY A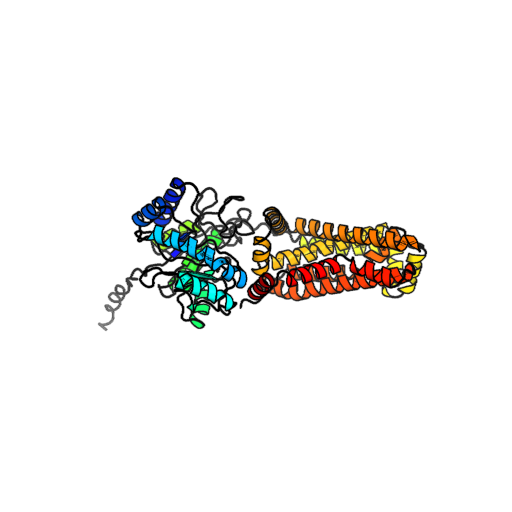 1 414 ? 5.711 3.559 -21.655 1.00 96.62 414 GLY A C 1
ATOM 3241 O O . GLY A 1 414 ? 6.715 4.048 -22.169 1.00 96.62 414 GLY A O 1
ATOM 3242 N N . SER A 1 415 ? 4.520 4.156 -21.743 1.00 97.06 415 SER A N 1
ATOM 3243 C CA . SER A 1 415 ? 4.286 5.404 -22.485 1.00 97.06 415 SER A CA 1
ATOM 3244 C C . SER A 1 415 ? 4.995 6.597 -21.849 1.00 97.06 415 SER A C 1
ATOM 3246 O O . SER A 1 415 ? 5.611 7.388 -22.564 1.00 97.06 415 SER A O 1
ATOM 3248 N N . ILE A 1 416 ? 4.977 6.707 -20.516 1.00 95.94 416 ILE A N 1
ATOM 3249 C CA . ILE A 1 416 ? 5.725 7.739 -19.783 1.00 95.94 416 ILE A CA 1
ATOM 3250 C C . ILE A 1 416 ? 7.226 7.579 -20.043 1.00 95.94 416 ILE A C 1
ATOM 3252 O O . ILE A 1 416 ? 7.899 8.557 -20.371 1.00 95.94 416 ILE A O 1
ATOM 3256 N N . ALA A 1 417 ? 7.749 6.351 -19.974 1.00 94.94 417 ALA A N 1
ATOM 3257 C CA . ALA A 1 417 ? 9.153 6.072 -20.259 1.00 94.94 417 ALA A CA 1
ATOM 3258 C C . ALA A 1 417 ? 9.530 6.435 -21.707 1.00 94.94 417 ALA A C 1
ATOM 3260 O O . ALA A 1 417 ? 10.565 7.066 -21.932 1.00 94.94 417 ALA A O 1
ATOM 3261 N N . LEU A 1 418 ? 8.683 6.096 -22.684 1.00 95.75 418 LEU A N 1
ATOM 3262 C CA . LEU A 1 418 ? 8.867 6.447 -24.096 1.00 95.75 418 LEU A CA 1
ATOM 3263 C C . LEU A 1 418 ? 8.859 7.959 -24.322 1.00 95.75 418 LEU A C 1
ATOM 3265 O O . LEU A 1 418 ? 9.727 8.477 -25.032 1.00 95.75 418 LEU A O 1
ATOM 3269 N N . LEU A 1 419 ? 7.908 8.671 -23.716 1.00 96.38 419 LEU A N 1
ATOM 3270 C CA . LEU A 1 419 ? 7.793 10.122 -23.819 1.00 96.38 419 LEU A CA 1
ATOM 3271 C C . LEU A 1 419 ? 9.008 10.808 -23.191 1.00 96.38 419 LEU A C 1
ATOM 3273 O O . LEU A 1 419 ? 9.644 11.635 -23.842 1.00 96.38 419 LEU A O 1
ATOM 3277 N N . ALA A 1 420 ? 9.381 10.420 -21.971 1.00 95.06 420 ALA A N 1
ATOM 3278 C CA . ALA A 1 420 ? 10.541 10.961 -21.271 1.00 95.06 420 ALA A CA 1
ATOM 3279 C C . ALA A 1 420 ? 11.837 10.723 -22.061 1.00 95.06 420 ALA A C 1
ATOM 3281 O O . ALA A 1 420 ? 12.648 11.635 -22.233 1.00 95.06 420 ALA A O 1
ATOM 3282 N N . MET A 1 421 ? 11.998 9.520 -22.619 1.00 94.06 421 MET A N 1
ATOM 3283 C CA . MET A 1 421 ? 13.112 9.191 -23.504 1.00 94.06 421 MET A CA 1
ATOM 3284 C C . MET A 1 421 ? 13.107 10.023 -24.785 1.00 94.06 421 MET A C 1
ATOM 3286 O O . MET A 1 421 ? 14.166 10.471 -25.213 1.00 94.06 421 MET A O 1
ATOM 3290 N N . SER A 1 422 ? 11.941 10.259 -25.383 1.00 94.31 422 SER A N 1
ATOM 3291 C CA . SER A 1 422 ? 11.801 11.064 -26.601 1.00 94.31 422 SER A CA 1
ATOM 3292 C C . SER A 1 422 ? 12.093 12.543 -26.349 1.00 94.31 422 SER A C 1
ATOM 3294 O O . SER A 1 422 ? 12.782 13.164 -27.151 1.00 94.31 422 SER A O 1
ATOM 3296 N N . ILE A 1 423 ? 11.651 13.097 -25.215 1.00 94.44 423 ILE A N 1
ATOM 3297 C CA . ILE A 1 423 ? 11.952 14.476 -24.794 1.00 94.44 423 ILE A CA 1
ATOM 3298 C C . ILE A 1 423 ? 13.446 14.633 -24.522 1.00 94.44 423 ILE A C 1
ATOM 3300 O O . ILE A 1 423 ? 14.075 15.551 -25.051 1.00 94.44 423 ILE A O 1
ATOM 3304 N N . TRP A 1 424 ? 14.042 13.710 -23.763 1.00 93.81 424 TRP A N 1
ATOM 3305 C CA . TRP A 1 424 ? 15.488 13.684 -23.555 1.00 93.81 424 TRP A CA 1
ATOM 3306 C C . TRP A 1 424 ? 16.231 13.584 -24.895 1.00 93.81 424 TRP A C 1
ATOM 3308 O O . TRP A 1 424 ? 17.201 14.312 -25.131 1.00 93.81 424 TRP A O 1
ATOM 3318 N N . MET A 1 425 ? 15.689 12.783 -25.824 1.00 92.75 425 MET A N 1
ATOM 3319 C CA . MET A 1 425 ? 16.159 12.708 -27.200 1.00 92.75 425 MET A CA 1
ATOM 3320 C C . MET A 1 425 ? 15.819 13.944 -28.081 1.00 92.75 425 MET A C 1
ATOM 3322 O O . MET A 1 425 ? 16.340 14.095 -29.181 1.00 92.75 425 MET A O 1
ATOM 3326 N N . GLY A 1 426 ? 14.982 14.875 -27.655 1.00 91.69 426 GLY A N 1
ATOM 3327 C CA . GLY A 1 426 ? 14.821 16.164 -28.334 1.00 91.69 426 GLY A CA 1
ATOM 3328 C C . GLY A 1 426 ? 15.883 17.155 -27.862 1.00 91.69 426 GLY A C 1
ATOM 3329 O O . GLY A 1 426 ? 16.548 17.817 -28.660 1.00 91.69 426 GLY A O 1
ATOM 3330 N N . LEU A 1 427 ? 16.097 17.200 -26.545 1.00 89.25 427 LEU A N 1
ATOM 3331 C CA . LEU A 1 427 ? 16.979 18.161 -25.882 1.00 89.25 427 LEU A CA 1
ATOM 3332 C C . LEU A 1 427 ? 18.430 18.068 -26.371 1.00 89.25 427 LEU A C 1
ATOM 3334 O O . LEU A 1 427 ? 19.031 19.076 -26.744 1.00 89.25 427 LEU A O 1
ATOM 3338 N N . TRP A 1 428 ? 18.995 16.864 -26.436 1.00 86.69 428 TRP A N 1
ATOM 3339 C CA . TRP A 1 428 ? 20.350 16.671 -26.968 1.00 86.69 428 TRP A CA 1
ATOM 3340 C C . TRP A 1 428 ? 20.479 17.006 -28.463 1.00 86.69 428 TRP A C 1
ATOM 3342 O O . TRP A 1 428 ? 21.525 17.514 -28.855 1.00 86.69 428 TRP A O 1
ATOM 3352 N N . MET A 1 429 ? 19.451 16.792 -29.297 1.00 90.00 429 MET A N 1
ATOM 3353 C CA . MET A 1 429 ? 19.488 17.191 -30.710 1.00 90.00 429 MET A CA 1
ATOM 3354 C C . MET A 1 429 ? 19.592 18.711 -30.830 1.00 90.00 429 MET A C 1
ATOM 3356 O O . MET A 1 429 ? 20.407 19.212 -31.604 1.00 90.00 429 MET A O 1
ATOM 3360 N N . ILE A 1 430 ? 18.832 19.444 -30.011 1.00 88.19 430 ILE A N 1
ATOM 3361 C CA . ILE A 1 430 ? 18.897 20.909 -29.934 1.00 88.19 430 ILE A CA 1
ATOM 3362 C C . ILE A 1 430 ? 20.296 21.355 -29.488 1.00 88.19 430 ILE A C 1
ATOM 3364 O O . ILE A 1 430 ? 20.892 22.233 -30.111 1.00 88.19 430 ILE A O 1
ATOM 3368 N N . ILE A 1 431 ? 20.863 20.723 -28.459 1.00 84.31 431 ILE A N 1
ATOM 3369 C CA . ILE A 1 431 ? 22.196 21.070 -27.942 1.00 84.31 431 ILE A CA 1
ATOM 3370 C C . ILE A 1 431 ? 23.300 20.752 -28.965 1.00 84.31 431 ILE A C 1
ATOM 3372 O O . ILE A 1 431 ? 24.200 21.570 -29.174 1.00 84.31 431 ILE A O 1
ATOM 3376 N N . ALA A 1 432 ? 23.219 19.605 -29.644 1.00 82.94 432 ALA A N 1
ATOM 3377 C CA . ALA A 1 432 ? 24.181 19.176 -30.659 1.00 82.94 432 ALA A CA 1
ATOM 3378 C C . ALA A 1 432 ? 24.102 20.011 -31.949 1.00 82.94 432 ALA A C 1
ATOM 3380 O O . ALA A 1 432 ? 25.138 20.271 -32.570 1.00 82.94 432 ALA A O 1
ATOM 3381 N N . SER A 1 433 ? 22.908 20.500 -32.314 1.00 78.81 433 SER A N 1
ATOM 3382 C CA . SER A 1 433 ? 22.664 21.265 -33.549 1.00 78.81 433 SER A CA 1
ATOM 3383 C C . SER A 1 433 ? 23.557 22.496 -33.717 1.00 78.81 433 SER A C 1
ATOM 3385 O O . SER A 1 433 ? 23.854 22.890 -34.841 1.00 78.81 433 SER A O 1
ATOM 3387 N N . ARG A 1 434 ? 24.065 23.059 -32.613 1.00 74.44 434 ARG A N 1
ATOM 3388 C CA . ARG A 1 434 ? 24.961 24.225 -32.623 1.00 74.44 434 ARG A CA 1
ATOM 3389 C C . ARG A 1 434 ? 26.363 23.939 -33.172 1.00 74.44 434 ARG A C 1
ATOM 3391 O O . ARG A 1 434 ? 27.089 24.885 -33.456 1.00 74.44 434 ARG A O 1
ATOM 3398 N N . ARG A 1 435 ? 26.780 22.670 -33.267 1.00 73.25 435 ARG A N 1
ATOM 3399 C CA . ARG A 1 435 ? 28.123 22.279 -33.746 1.00 73.25 435 ARG A CA 1
ATOM 3400 C C . ARG A 1 435 ? 28.097 21.189 -34.812 1.00 73.25 435 ARG A C 1
ATOM 3402 O O . ARG A 1 435 ? 28.899 21.238 -35.736 1.00 73.25 435 ARG A O 1
ATOM 3409 N N . ALA A 1 436 ? 27.199 20.217 -34.674 1.00 78.31 436 ALA A N 1
ATOM 3410 C CA . ALA A 1 436 ? 27.033 19.113 -35.609 1.00 78.31 436 ALA A CA 1
ATOM 3411 C C . ALA A 1 436 ? 25.559 18.670 -35.590 1.00 78.31 436 ALA A C 1
ATOM 3413 O O . ALA A 1 436 ? 25.150 17.992 -34.642 1.00 78.31 436 ALA A O 1
ATOM 3414 N N . PRO A 1 437 ? 24.737 19.069 -36.580 1.00 82.38 437 PRO A N 1
ATOM 3415 C CA . PRO A 1 437 ? 23.325 18.711 -36.599 1.00 82.38 437 PRO A CA 1
ATOM 3416 C C . PRO A 1 437 ? 23.165 17.194 -36.694 1.00 82.38 437 PRO A C 1
ATOM 3418 O O . PRO A 1 437 ? 23.656 16.559 -37.625 1.00 82.38 437 PRO A O 1
ATOM 3421 N N . LEU A 1 438 ? 22.476 16.623 -35.707 1.00 88.19 438 LEU A N 1
ATOM 3422 C CA . LEU A 1 438 ? 22.082 15.221 -35.706 1.00 88.19 438 LEU A CA 1
ATOM 3423 C C . LEU A 1 438 ? 20.729 15.073 -36.393 1.00 88.19 438 LEU A C 1
ATOM 3425 O O . LEU A 1 438 ? 19.775 15.781 -36.071 1.00 88.19 438 LEU A O 1
ATOM 3429 N N . LEU A 1 439 ? 20.630 14.108 -37.299 1.00 91.12 439 LEU A N 1
ATOM 3430 C CA . LEU A 1 439 ? 19.357 13.663 -37.846 1.00 91.12 439 LEU A CA 1
ATOM 3431 C C . LEU A 1 439 ? 18.566 12.893 -36.773 1.00 91.12 439 LEU A C 1
ATOM 3433 O O . LEU A 1 439 ? 19.172 12.164 -35.980 1.00 91.12 439 LEU A O 1
ATOM 3437 N N . PRO A 1 440 ? 17.220 12.943 -36.792 1.00 91.75 440 PRO A N 1
ATOM 3438 C CA . PRO A 1 440 ? 16.385 12.170 -35.868 1.00 91.75 440 PRO A CA 1
ATOM 3439 C C . PRO A 1 440 ? 16.711 10.668 -35.857 1.00 91.75 440 PRO A C 1
ATOM 3441 O O . PRO A 1 440 ? 16.660 10.014 -34.822 1.00 91.75 440 PRO A O 1
ATOM 3444 N N . SER A 1 441 ? 17.099 10.106 -37.003 1.00 92.44 441 SER A N 1
ATOM 3445 C CA . SER A 1 441 ? 17.467 8.693 -37.126 1.00 92.44 441 SER A CA 1
ATOM 3446 C C . SER A 1 441 ? 18.795 8.351 -36.438 1.00 92.44 441 SER A C 1
ATOM 3448 O O . SER A 1 441 ? 18.899 7.299 -35.809 1.00 92.44 441 SER A O 1
ATOM 3450 N N . GLN A 1 442 ? 19.791 9.243 -36.507 1.00 93.00 442 GLN A N 1
ATOM 3451 C CA . GLN A 1 442 ? 21.047 9.116 -35.757 1.00 93.00 442 GLN A CA 1
ATOM 3452 C C . GLN A 1 442 ? 20.772 9.234 -34.260 1.00 93.00 442 GLN A C 1
ATOM 3454 O O . GLN A 1 442 ? 21.307 8.460 -33.466 1.00 93.00 442 GLN A O 1
ATOM 3459 N N . ALA A 1 443 ? 19.891 10.169 -33.898 1.00 92.62 443 ALA A N 1
ATOM 3460 C CA . ALA A 1 443 ? 19.479 10.379 -32.529 1.00 92.62 443 ALA A CA 1
ATOM 3461 C C . ALA A 1 443 ? 18.835 9.105 -31.940 1.00 92.62 443 ALA A C 1
ATOM 3463 O O . ALA A 1 443 ? 19.304 8.545 -30.947 1.00 92.62 443 ALA A O 1
ATOM 3464 N N . LEU A 1 444 ? 17.827 8.561 -32.620 1.00 93.44 444 LEU A N 1
ATOM 3465 C CA . LEU A 1 444 ? 17.172 7.315 -32.223 1.00 93.44 444 LEU A CA 1
ATOM 3466 C C . LEU A 1 444 ? 18.161 6.155 -32.054 1.00 93.44 444 LEU A C 1
ATOM 3468 O O . LEU A 1 444 ? 18.052 5.394 -31.096 1.00 93.44 444 LEU A O 1
ATOM 3472 N N . MET A 1 445 ? 19.155 6.024 -32.936 1.00 94.75 445 MET A N 1
ATOM 3473 C CA . MET A 1 445 ? 20.152 4.960 -32.805 1.00 94.75 445 MET A CA 1
ATOM 3474 C C . MET A 1 445 ? 21.008 5.107 -31.544 1.00 94.75 445 MET A C 1
ATOM 3476 O O . MET A 1 445 ? 21.102 4.156 -30.767 1.00 94.75 445 MET A O 1
ATOM 3480 N N . LEU A 1 446 ? 21.598 6.281 -31.285 1.00 93.06 446 LEU A N 1
ATOM 3481 C CA . LEU A 1 446 ? 22.449 6.434 -30.095 1.00 93.06 446 LEU A CA 1
ATOM 3482 C C . LEU A 1 446 ? 21.627 6.385 -28.801 1.00 93.06 446 LEU A C 1
ATOM 3484 O O . LEU A 1 446 ? 22.149 5.939 -27.787 1.00 93.06 446 LEU A O 1
ATOM 3488 N N . GLY A 1 447 ? 20.356 6.795 -28.831 1.00 92.06 447 GLY A N 1
ATOM 3489 C CA . GLY A 1 447 ? 19.462 6.705 -27.679 1.00 92.06 447 GLY A CA 1
ATOM 3490 C C . GLY A 1 447 ? 18.998 5.277 -27.380 1.00 92.06 447 GLY A C 1
ATOM 3491 O O . GLY A 1 447 ? 18.992 4.853 -26.231 1.00 92.06 447 GLY A O 1
ATOM 3492 N N . VAL A 1 448 ? 18.614 4.492 -28.380 1.00 94.50 448 VAL A N 1
ATOM 3493 C CA . VAL A 1 448 ? 17.937 3.206 -28.130 1.00 94.50 448 VAL A CA 1
ATOM 3494 C C . VAL A 1 448 ? 18.923 2.058 -27.938 1.00 94.50 448 VAL A C 1
ATOM 3496 O O . VAL A 1 448 ? 18.748 1.227 -27.050 1.00 94.50 448 VAL A O 1
ATOM 3499 N N . TRP A 1 449 ? 19.985 2.008 -28.739 1.00 94.44 449 TRP A N 1
ATOM 3500 C CA . TRP A 1 449 ? 20.885 0.853 -28.785 1.00 94.44 449 TRP A CA 1
ATOM 3501 C C . TRP A 1 449 ? 21.629 0.579 -27.466 1.00 94.44 449 TRP A C 1
ATOM 3503 O O . TRP A 1 449 ? 21.780 -0.589 -27.113 1.00 94.44 449 TRP A O 1
ATOM 3513 N N . PRO A 1 450 ? 22.030 1.593 -26.671 1.00 94.81 450 PRO A N 1
ATOM 3514 C CA . PRO A 1 450 ? 22.601 1.391 -25.338 1.00 94.81 450 PRO A CA 1
ATOM 3515 C C . PRO A 1 450 ? 21.701 0.776 -24.277 1.00 94.81 450 PRO A C 1
ATOM 3517 O O . PRO A 1 450 ? 22.208 0.563 -23.180 1.00 94.81 450 PRO A O 1
ATOM 3520 N N . ARG A 1 451 ? 20.424 0.512 -24.578 1.00 94.00 451 ARG A N 1
ATOM 3521 C CA . ARG A 1 451 ? 19.404 0.042 -23.625 1.00 94.00 451 ARG A CA 1
ATOM 3522 C C . ARG A 1 451 ? 18.996 -1.421 -23.824 1.00 94.00 451 ARG A C 1
ATOM 3524 O O . ARG A 1 451 ? 18.028 -1.879 -23.226 1.00 94.00 451 ARG A O 1
ATOM 3531 N N . TRP A 1 452 ? 19.736 -2.172 -24.639 1.00 92.38 452 TRP A N 1
ATOM 3532 C CA . TRP A 1 452 ? 19.481 -3.592 -24.909 1.00 92.38 452 TRP A CA 1
ATOM 3533 C C . TRP A 1 452 ? 19.451 -4.468 -23.642 1.00 92.38 452 TRP A C 1
ATOM 3535 O O . TRP A 1 452 ? 18.806 -5.511 -23.639 1.00 92.38 452 TRP A O 1
ATOM 3545 N N . GLN A 1 453 ? 20.104 -4.043 -22.554 1.00 94.12 453 GLN A N 1
ATOM 3546 C CA . GLN A 1 453 ? 20.134 -4.754 -21.272 1.00 94.12 453 GLN A CA 1
ATOM 3547 C C . GLN A 1 453 ? 18.733 -4.890 -20.666 1.00 94.12 453 GLN A C 1
ATOM 3549 O O . GLN A 1 453 ? 18.466 -5.874 -19.989 1.00 94.12 453 GLN A O 1
ATOM 3554 N N . LEU A 1 454 ? 17.814 -3.960 -20.953 1.00 91.88 454 LEU A N 1
ATOM 3555 C CA . LEU A 1 454 ? 16.423 -4.047 -20.492 1.00 91.88 454 LEU A CA 1
ATOM 3556 C C . LEU A 1 454 ? 15.706 -5.279 -21.063 1.00 91.88 454 LEU A C 1
ATOM 3558 O O . LEU A 1 454 ? 14.857 -5.861 -20.395 1.00 91.88 454 LEU A O 1
ATOM 3562 N N . LEU A 1 455 ? 16.103 -5.734 -22.255 1.00 91.62 455 LEU A N 1
ATOM 3563 C CA . LEU A 1 455 ? 15.593 -6.973 -22.844 1.00 91.62 455 LEU A CA 1
ATOM 3564 C C . LEU A 1 455 ? 16.116 -8.219 -22.119 1.00 91.62 455 LEU A C 1
ATOM 3566 O O . LEU A 1 455 ? 15.443 -9.243 -22.137 1.00 91.62 455 LEU A O 1
ATOM 3570 N N . LEU A 1 456 ? 17.282 -8.142 -21.466 1.00 92.50 456 LEU A N 1
ATOM 3571 C CA . LEU A 1 456 ? 17.784 -9.224 -20.611 1.00 92.50 456 LEU A CA 1
ATOM 3572 C C . LEU A 1 456 ? 17.080 -9.266 -19.252 1.00 92.50 456 LEU A C 1
ATOM 3574 O O . LEU A 1 456 ? 16.948 -10.339 -18.669 1.00 92.50 456 LEU A O 1
ATOM 3578 N N . LEU A 1 457 ? 16.624 -8.115 -18.751 1.00 95.62 457 LEU A N 1
ATOM 3579 C CA . LEU A 1 457 ? 15.864 -8.043 -17.500 1.00 95.62 457 LEU A CA 1
ATOM 3580 C C . LEU A 1 457 ? 14.421 -8.523 -17.662 1.00 95.62 457 LEU A C 1
ATOM 3582 O O . LEU A 1 457 ? 13.809 -8.955 -16.690 1.00 95.62 457 LEU A O 1
ATOM 3586 N N . LEU A 1 458 ? 13.884 -8.491 -18.882 1.00 95.12 458 LEU A N 1
ATOM 3587 C CA . LEU A 1 458 ? 12.517 -8.915 -19.164 1.00 95.12 458 LEU A CA 1
ATOM 3588 C C . LEU A 1 458 ? 12.252 -10.396 -18.795 1.00 95.12 458 LEU A C 1
ATOM 3590 O O . LEU A 1 458 ? 11.306 -10.631 -18.044 1.00 95.12 458 LEU A O 1
ATOM 3594 N N . PRO A 1 459 ? 13.072 -11.391 -19.206 1.00 95.06 459 PRO A N 1
ATOM 3595 C CA . PRO A 1 459 ? 12.930 -12.771 -18.733 1.00 95.06 459 PRO A CA 1
ATOM 3596 C C . PRO A 1 459 ? 12.975 -12.913 -17.208 1.00 95.06 459 PRO A C 1
ATOM 3598 O O . PRO A 1 459 ? 12.238 -13.720 -16.648 1.00 95.06 459 PRO A O 1
ATOM 3601 N N . MET A 1 460 ? 13.808 -12.117 -16.529 1.00 94.44 460 MET A N 1
ATOM 3602 C CA . MET A 1 460 ? 13.881 -12.117 -15.067 1.00 94.44 460 MET A CA 1
ATOM 3603 C C . MET A 1 460 ? 12.571 -11.607 -14.452 1.00 94.44 460 MET A C 1
ATOM 3605 O O . MET A 1 460 ? 12.031 -12.253 -13.561 1.00 94.44 460 MET A O 1
ATOM 3609 N N . ALA A 1 461 ? 12.007 -10.511 -14.968 1.00 94.56 461 ALA A N 1
ATOM 3610 C CA . ALA A 1 461 ? 10.704 -10.010 -14.527 1.00 94.56 461 ALA A CA 1
ATOM 3611 C C . ALA A 1 461 ? 9.574 -11.027 -14.775 1.00 94.56 461 ALA A C 1
ATOM 3613 O O . ALA A 1 461 ? 8.719 -11.215 -13.913 1.00 94.56 461 ALA A O 1
ATOM 3614 N N . MET A 1 462 ? 9.596 -11.727 -15.917 1.00 94.38 462 MET A N 1
ATOM 3615 C CA . MET A 1 462 ? 8.648 -12.807 -16.227 1.00 94.38 462 MET A CA 1
ATOM 3616 C C . MET A 1 462 ? 8.766 -13.980 -15.251 1.00 94.38 462 MET A C 1
ATOM 3618 O O . MET A 1 462 ? 7.747 -14.509 -14.817 1.00 94.38 462 MET A O 1
ATOM 3622 N N . ALA A 1 463 ? 9.989 -14.378 -14.894 1.00 93.38 463 ALA A N 1
ATOM 3623 C CA . ALA A 1 463 ? 10.215 -15.439 -13.919 1.00 93.38 463 ALA A CA 1
ATOM 3624 C C . ALA A 1 463 ? 9.705 -15.031 -12.531 1.00 93.38 463 ALA A C 1
ATOM 3626 O O . ALA A 1 463 ? 9.006 -15.806 -11.885 1.00 93.38 463 ALA A O 1
ATOM 3627 N N . ILE A 1 464 ? 9.979 -13.795 -12.103 1.00 92.00 464 ILE A N 1
ATOM 3628 C CA . ILE A 1 464 ? 9.540 -13.303 -10.792 1.00 92.00 464 ILE A CA 1
ATOM 3629 C C . ILE A 1 464 ? 8.010 -13.220 -10.698 1.00 92.00 464 ILE A C 1
ATOM 3631 O O . ILE A 1 464 ? 7.457 -13.534 -9.651 1.00 92.00 464 ILE A O 1
ATOM 3635 N N . HIS A 1 465 ? 7.320 -12.889 -11.792 1.00 89.94 465 HIS A N 1
ATOM 3636 C CA . HIS A 1 465 ? 5.853 -12.881 -11.840 1.00 89.94 465 HIS A CA 1
ATOM 3637 C C . HIS A 1 465 ? 5.214 -14.247 -11.531 1.00 89.94 465 HIS A C 1
ATOM 3639 O O . HIS A 1 465 ? 4.062 -14.306 -11.123 1.00 89.94 465 HIS A O 1
ATOM 3645 N N . SER A 1 466 ? 5.951 -15.346 -11.716 1.00 87.38 466 SER A N 1
ATOM 3646 C CA . SER A 1 466 ? 5.464 -16.699 -11.413 1.00 87.38 466 SER A CA 1
ATOM 3647 C C . SER A 1 466 ? 5.698 -17.151 -9.965 1.00 87.38 466 SER A C 1
ATOM 3649 O O . SER A 1 466 ? 5.327 -18.270 -9.615 1.00 87.38 466 SER A O 1
ATOM 3651 N N . LEU A 1 467 ? 6.332 -16.318 -9.133 1.00 88.31 467 LEU A N 1
ATOM 3652 C CA . LEU A 1 467 ? 6.660 -16.636 -7.740 1.00 88.31 467 LEU A CA 1
ATOM 3653 C C . LEU A 1 467 ? 5.532 -16.222 -6.783 1.00 88.31 467 LEU A C 1
ATOM 3655 O O . LEU A 1 467 ? 4.677 -15.407 -7.123 1.00 88.31 467 LEU A O 1
ATOM 3659 N N . SER A 1 468 ? 5.557 -16.760 -5.559 1.00 82.94 468 SER A N 1
ATOM 3660 C CA . SER A 1 468 ? 4.693 -16.289 -4.469 1.00 82.94 468 SER A CA 1
ATOM 3661 C C . SER A 1 468 ? 5.037 -14.849 -4.066 1.00 82.94 468 SER A C 1
ATOM 3663 O O . SER A 1 468 ? 6.156 -14.385 -4.294 1.00 82.94 468 SER A O 1
ATOM 3665 N N . GLN A 1 469 ? 4.095 -14.141 -3.435 1.00 78.00 469 GLN A N 1
ATOM 3666 C CA . GLN A 1 469 ? 4.247 -12.724 -3.077 1.00 78.00 469 GLN A CA 1
ATOM 3667 C C . GLN A 1 469 ? 5.446 -12.451 -2.154 1.00 78.00 469 GLN A C 1
ATOM 3669 O O . GLN A 1 469 ? 6.211 -11.520 -2.406 1.00 78.00 469 GLN A O 1
ATOM 3674 N N . GLU A 1 470 ? 5.665 -13.299 -1.147 1.00 77.88 470 GLU A N 1
ATOM 3675 C CA . GLU A 1 470 ? 6.811 -13.185 -0.233 1.00 77.88 470 GLU A CA 1
ATOM 3676 C C . GLU A 1 470 ? 8.145 -13.291 -0.984 1.00 77.88 470 GLU A C 1
ATOM 3678 O O . GLU A 1 470 ? 9.031 -12.448 -0.850 1.00 77.88 470 GLU A O 1
ATOM 3683 N N . THR A 1 471 ? 8.269 -14.299 -1.853 1.00 86.00 471 THR A N 1
ATOM 3684 C CA . THR A 1 471 ? 9.498 -14.530 -2.626 1.00 86.00 471 THR A CA 1
ATOM 3685 C C . THR A 1 471 ? 9.681 -13.462 -3.709 1.00 86.00 471 THR A C 1
ATOM 3687 O O . THR A 1 471 ? 10.806 -13.059 -4.016 1.00 86.00 471 THR A O 1
ATOM 3690 N N . MET A 1 472 ? 8.580 -12.964 -4.276 1.00 86.81 472 MET A N 1
ATOM 3691 C CA . MET A 1 472 ? 8.574 -11.883 -5.256 1.00 86.81 472 MET A CA 1
ATOM 3692 C C . MET A 1 472 ? 9.234 -10.620 -4.694 1.00 86.81 472 MET A C 1
ATOM 3694 O O . MET A 1 472 ? 10.082 -10.043 -5.378 1.00 86.81 472 MET A O 1
ATOM 3698 N N . LEU A 1 473 ? 8.907 -10.214 -3.462 1.00 86.56 473 LEU A N 1
ATOM 3699 C CA . LEU A 1 473 ? 9.478 -9.014 -2.843 1.00 86.56 473 LEU A CA 1
ATOM 3700 C C . LEU A 1 473 ? 11.007 -9.116 -2.699 1.00 86.56 473 LEU A C 1
ATOM 3702 O O . LEU A 1 473 ? 11.727 -8.183 -3.065 1.00 86.56 473 LEU A O 1
ATOM 3706 N N . SER A 1 474 ? 11.526 -10.270 -2.266 1.00 89.06 474 SER A N 1
ATOM 3707 C CA . SER A 1 474 ? 12.975 -10.494 -2.154 1.00 89.06 474 SER A CA 1
ATOM 3708 C C . SER A 1 474 ? 13.690 -10.387 -3.504 1.00 89.06 474 SER A C 1
ATOM 3710 O O . SER A 1 474 ? 14.750 -9.770 -3.605 1.00 89.06 474 SER A O 1
ATOM 3712 N N . TRP A 1 475 ? 13.106 -10.931 -4.577 1.00 92.62 475 TRP A N 1
ATOM 3713 C CA . TRP A 1 475 ? 13.690 -10.804 -5.916 1.00 92.62 475 TRP A CA 1
ATOM 3714 C C . TRP A 1 475 ? 13.552 -9.398 -6.506 1.00 92.62 475 TRP A C 1
ATOM 3716 O O . TRP A 1 475 ? 14.404 -8.989 -7.302 1.00 92.62 475 TRP A O 1
ATOM 3726 N N . MET A 1 476 ? 12.542 -8.622 -6.101 1.00 90.62 476 MET A N 1
ATOM 3727 C CA . MET A 1 476 ? 12.437 -7.206 -6.473 1.00 90.62 476 MET A CA 1
ATOM 3728 C C . MET A 1 476 ? 13.584 -6.374 -5.898 1.00 90.62 476 MET A C 1
ATOM 3730 O O . MET A 1 476 ? 14.094 -5.498 -6.602 1.00 90.62 476 MET A O 1
ATOM 3734 N N . ALA A 1 477 ? 14.065 -6.698 -4.692 1.00 89.25 477 ALA A N 1
ATOM 3735 C CA . ALA A 1 477 ? 15.243 -6.056 -4.103 1.00 89.25 477 ALA A CA 1
ATOM 3736 C C . ALA A 1 477 ? 16.520 -6.250 -4.946 1.00 89.25 477 ALA A C 1
ATOM 3738 O O . ALA A 1 477 ? 17.449 -5.455 -4.841 1.00 89.25 477 ALA A O 1
ATOM 3739 N N . VAL A 1 478 ? 16.558 -7.258 -5.828 1.00 93.81 478 VAL A N 1
ATOM 3740 C CA . VAL A 1 478 ? 17.645 -7.477 -6.799 1.00 93.81 478 VAL A CA 1
ATOM 3741 C C . VAL A 1 478 ? 17.324 -6.850 -8.159 1.00 93.81 478 VAL A C 1
ATOM 3743 O O . VAL A 1 478 ? 18.177 -6.188 -8.758 1.00 93.81 478 VAL A O 1
ATOM 3746 N N . LEU A 1 479 ? 16.096 -7.035 -8.658 1.00 94.19 479 LEU A N 1
ATOM 3747 C CA . LEU A 1 479 ? 15.683 -6.550 -9.977 1.00 94.19 479 LEU A CA 1
ATOM 3748 C C . LEU A 1 479 ? 15.735 -5.019 -10.069 1.00 94.19 479 LEU A C 1
ATOM 3750 O O . LEU A 1 479 ? 16.205 -4.495 -11.078 1.00 94.19 479 LEU A O 1
ATOM 3754 N N . VAL A 1 480 ? 15.282 -4.302 -9.034 1.00 94.56 480 VAL A N 1
ATOM 3755 C CA . VAL A 1 480 ? 15.211 -2.832 -9.043 1.00 94.56 480 VAL A CA 1
ATOM 3756 C C . VAL A 1 480 ? 16.605 -2.192 -9.128 1.00 94.56 480 VAL A C 1
ATOM 3758 O O . VAL A 1 480 ? 16.821 -1.409 -10.059 1.00 94.56 480 VAL A O 1
ATOM 3761 N N . PRO A 1 481 ? 17.592 -2.532 -8.271 1.00 95.56 481 PRO A N 1
ATOM 3762 C CA . PRO A 1 481 ? 18.950 -2.008 -8.416 1.00 95.56 481 PRO A CA 1
ATOM 3763 C C . PRO A 1 481 ? 19.591 -2.364 -9.759 1.00 95.56 481 PRO A C 1
ATOM 3765 O O . PRO A 1 481 ? 20.261 -1.523 -10.362 1.00 95.56 481 PRO A O 1
ATOM 3768 N N . LEU A 1 482 ? 19.361 -3.580 -10.266 1.00 96.19 482 LEU A N 1
ATOM 3769 C CA . LEU A 1 482 ? 19.885 -4.006 -11.563 1.00 96.19 482 LEU A CA 1
ATOM 3770 C C . LEU A 1 482 ? 19.260 -3.205 -12.718 1.00 96.19 482 LEU A C 1
ATOM 3772 O O . LEU A 1 482 ? 19.960 -2.779 -13.642 1.00 96.19 482 LEU A O 1
ATOM 3776 N N . TRP A 1 483 ? 17.956 -2.938 -12.652 1.00 96.06 483 TRP A N 1
ATOM 3777 C CA . TRP A 1 483 ? 17.253 -2.089 -13.608 1.00 96.06 483 TRP A CA 1
ATOM 3778 C C . TRP A 1 483 ? 17.771 -0.646 -13.576 1.00 96.06 483 TRP A C 1
ATOM 3780 O O . TRP A 1 483 ? 18.142 -0.108 -14.622 1.00 96.06 483 TRP A O 1
ATOM 3790 N N . ILE A 1 484 ? 17.895 -0.044 -12.391 1.00 95.31 484 ILE A N 1
ATOM 3791 C CA . ILE A 1 484 ? 18.439 1.312 -12.229 1.00 95.31 484 ILE A CA 1
ATOM 3792 C C . ILE A 1 484 ? 19.884 1.377 -12.747 1.00 95.31 484 ILE A C 1
ATOM 3794 O O . ILE A 1 484 ? 20.218 2.252 -13.549 1.00 95.31 484 ILE A O 1
ATOM 3798 N N . GLY A 1 485 ? 20.733 0.427 -12.350 1.00 95.81 485 GLY A N 1
ATOM 3799 C CA . GLY A 1 485 ? 22.137 0.368 -12.755 1.00 95.81 485 GLY A CA 1
ATOM 3800 C C . GLY A 1 485 ? 22.311 0.221 -14.267 1.00 95.81 485 GLY A C 1
ATOM 3801 O O . GLY A 1 485 ? 23.088 0.958 -14.880 1.00 95.81 485 GLY A O 1
ATOM 3802 N N . THR A 1 486 ? 21.546 -0.672 -14.903 1.00 94.88 486 THR A N 1
ATOM 3803 C CA . THR A 1 486 ? 21.581 -0.845 -16.366 1.00 94.88 486 THR A CA 1
ATOM 3804 C C . THR A 1 486 ? 21.045 0.378 -17.111 1.00 94.88 486 THR A C 1
ATOM 3806 O O . THR A 1 486 ? 21.614 0.759 -18.139 1.00 94.88 486 THR A O 1
ATOM 3809 N N . ALA A 1 487 ? 20.015 1.049 -16.588 1.00 93.88 487 ALA A N 1
ATOM 3810 C CA . ALA A 1 487 ? 19.477 2.269 -17.181 1.00 93.88 487 ALA A CA 1
ATOM 3811 C C . ALA A 1 487 ? 20.453 3.458 -17.074 1.00 93.88 487 ALA A C 1
ATOM 3813 O O . ALA A 1 487 ? 20.653 4.190 -18.054 1.00 93.88 487 ALA A O 1
ATOM 3814 N N . LEU A 1 488 ? 21.123 3.625 -15.928 1.00 94.31 488 LEU A N 1
ATOM 3815 C CA . LEU A 1 488 ? 22.183 4.623 -15.747 1.00 94.31 488 LEU A CA 1
ATOM 3816 C C . LEU A 1 488 ? 23.373 4.337 -16.664 1.00 94.31 488 LEU A C 1
ATOM 3818 O O . LEU A 1 488 ? 23.840 5.242 -17.359 1.00 94.31 488 LEU A O 1
ATOM 3822 N N . TRP A 1 489 ? 23.812 3.080 -16.745 1.00 94.81 489 TRP A N 1
ATOM 3823 C CA . TRP A 1 489 ? 24.884 2.664 -17.648 1.00 94.81 489 TRP A CA 1
ATOM 3824 C C . TRP A 1 489 ? 24.550 2.947 -19.117 1.00 94.81 489 TRP A C 1
ATOM 3826 O O . TRP A 1 489 ? 25.356 3.544 -19.836 1.00 94.81 489 TRP A O 1
ATOM 3836 N N . GLY A 1 490 ? 23.341 2.592 -19.563 1.00 93.56 490 GLY A N 1
ATOM 3837 C CA . GLY A 1 490 ? 22.864 2.907 -20.911 1.00 93.56 490 GLY A CA 1
ATOM 3838 C C . GLY A 1 490 ? 22.864 4.415 -21.187 1.00 93.56 490 GLY A C 1
ATOM 3839 O O . GLY A 1 490 ? 23.215 4.855 -22.286 1.00 93.56 490 GLY A O 1
ATOM 3840 N N . SER A 1 491 ? 22.556 5.225 -20.175 1.00 92.44 491 SER A N 1
ATOM 3841 C CA . SER A 1 491 ? 22.554 6.690 -20.259 1.00 92.44 491 SER A CA 1
ATOM 3842 C C . SER A 1 491 ? 23.965 7.278 -20.338 1.00 92.44 491 SER A C 1
ATOM 3844 O O . SER A 1 491 ? 24.217 8.123 -21.199 1.00 92.44 491 SER A O 1
ATOM 3846 N N . VAL A 1 492 ? 24.905 6.790 -19.520 1.00 92.69 492 VAL A N 1
ATOM 3847 C CA . VAL A 1 492 ? 26.334 7.152 -19.597 1.00 92.69 492 VAL A CA 1
ATOM 3848 C C . VAL A 1 492 ? 26.895 6.796 -20.972 1.00 92.69 492 VAL A C 1
ATOM 3850 O O . VAL A 1 492 ? 27.535 7.624 -21.621 1.00 92.69 492 VAL A O 1
ATOM 3853 N N . ARG A 1 493 ? 26.600 5.587 -21.464 1.00 92.81 493 ARG A N 1
ATOM 3854 C CA . ARG A 1 493 ? 27.046 5.138 -22.786 1.00 92.81 493 ARG A CA 1
ATOM 3855 C C . ARG A 1 493 ? 26.479 6.006 -23.906 1.00 92.81 493 ARG A C 1
ATOM 3857 O O . ARG A 1 493 ? 27.232 6.399 -24.790 1.00 92.81 493 ARG A O 1
ATOM 3864 N N . THR A 1 494 ? 25.197 6.362 -23.835 1.00 92.44 494 THR A N 1
ATOM 3865 C CA . THR A 1 494 ? 24.573 7.281 -24.802 1.00 92.44 494 THR A CA 1
ATOM 3866 C C . THR A 1 494 ? 25.283 8.640 -24.815 1.00 92.44 494 THR A C 1
ATOM 3868 O O . THR A 1 494 ? 25.618 9.149 -25.883 1.00 92.44 494 THR A O 1
ATOM 3871 N N . ALA A 1 495 ? 25.558 9.221 -23.640 1.00 90.88 495 ALA A N 1
ATOM 3872 C CA . ALA A 1 495 ? 26.247 10.507 -23.528 1.00 90.88 495 ALA A CA 1
ATOM 3873 C C . ALA A 1 495 ? 27.688 10.442 -24.066 1.00 90.88 495 ALA A C 1
ATOM 3875 O O . ALA A 1 495 ? 28.147 11.360 -24.749 1.00 90.88 495 ALA A O 1
ATOM 3876 N N . PHE A 1 496 ? 28.390 9.334 -23.819 1.00 91.56 496 PHE A N 1
ATOM 3877 C CA . PHE A 1 496 ? 29.734 9.108 -24.345 1.00 91.56 496 PHE A CA 1
ATOM 3878 C C . PHE A 1 496 ? 29.750 8.924 -25.869 1.00 91.56 496 PHE A C 1
ATOM 3880 O O . PHE A 1 496 ? 30.604 9.492 -26.556 1.00 91.56 496 PHE A O 1
ATOM 3887 N N . ASP A 1 497 ? 28.797 8.166 -26.415 1.00 91.19 497 ASP A N 1
ATOM 3888 C CA . ASP A 1 497 ? 28.652 7.979 -27.859 1.00 91.19 497 ASP A CA 1
ATOM 3889 C C . ASP A 1 497 ? 28.321 9.306 -28.549 1.00 91.19 497 ASP A C 1
ATOM 3891 O O . ASP A 1 497 ? 28.940 9.651 -29.557 1.00 91.19 497 ASP A O 1
ATOM 3895 N N . LEU A 1 498 ? 27.425 10.097 -27.956 1.00 88.00 498 LEU A N 1
ATOM 3896 C CA . LEU A 1 498 ? 27.100 11.443 -28.413 1.00 88.00 498 LEU A CA 1
ATOM 3897 C C . LEU A 1 498 ? 28.333 12.351 -28.446 1.00 88.00 498 LEU A C 1
ATOM 3899 O O . LEU A 1 498 ? 28.590 12.995 -29.467 1.00 88.00 498 LEU A O 1
ATOM 3903 N N . TYR A 1 499 ? 29.105 12.378 -27.356 1.00 89.25 499 TYR A N 1
ATOM 3904 C CA . TYR A 1 499 ? 30.345 13.147 -27.257 1.00 89.25 499 TYR A CA 1
ATOM 3905 C C . TYR A 1 499 ? 31.307 12.815 -28.402 1.00 89.25 499 TYR A C 1
ATOM 3907 O O . TYR A 1 499 ? 31.830 13.713 -29.065 1.00 89.25 499 TYR A O 1
ATOM 3915 N N . LYS A 1 500 ? 31.484 11.523 -28.697 1.00 90.12 500 LYS A N 1
ATOM 3916 C CA . LYS A 1 500 ? 32.373 11.054 -29.768 1.00 90.12 500 LYS A CA 1
ATOM 3917 C C . LYS A 1 500 ? 31.832 11.297 -31.178 1.00 90.12 500 LYS A C 1
ATOM 3919 O O . LYS A 1 500 ? 32.626 11.509 -32.088 1.00 90.12 500 LYS A O 1
ATOM 3924 N N . VAL A 1 501 ? 30.516 11.254 -31.378 1.00 89.50 501 VAL A N 1
ATOM 3925 C CA . VAL A 1 501 ? 29.893 11.441 -32.700 1.00 89.50 501 VAL A CA 1
ATOM 3926 C C . VAL A 1 501 ? 29.806 12.921 -33.082 1.00 89.50 501 VAL A C 1
ATOM 3928 O O . VAL A 1 501 ? 30.062 13.270 -34.234 1.00 89.50 501 VAL A O 1
ATOM 3931 N N . THR A 1 502 ? 29.478 13.793 -32.127 1.00 86.69 502 THR A N 1
ATOM 3932 C CA . THR A 1 502 ? 29.226 15.225 -32.384 1.00 86.69 502 THR A CA 1
ATOM 3933 C C . THR A 1 502 ? 30.408 16.137 -32.075 1.00 86.69 502 THR A C 1
ATOM 3935 O O . THR A 1 502 ? 30.355 17.319 -32.407 1.00 86.69 502 THR A O 1
ATOM 3938 N N . ASN A 1 503 ? 31.470 15.623 -31.440 1.00 83.75 503 ASN A N 1
ATOM 3939 C CA . ASN A 1 503 ? 32.570 16.428 -30.894 1.00 83.75 503 ASN A CA 1
ATOM 3940 C C . ASN A 1 503 ? 32.072 17.572 -29.984 1.00 83.75 503 ASN A C 1
ATOM 3942 O O . ASN A 1 503 ?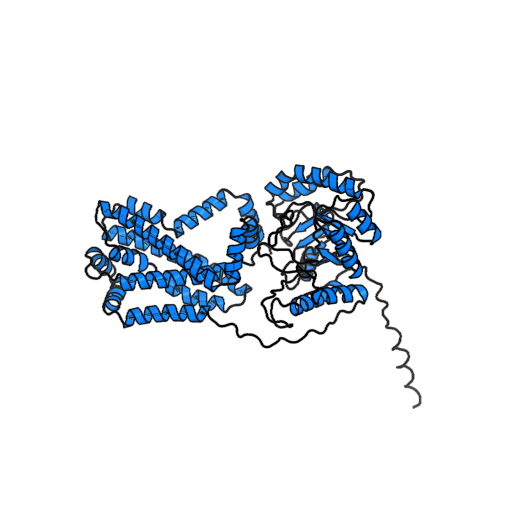 32.666 18.656 -29.933 1.00 83.75 503 ASN A O 1
ATOM 3946 N N . CYS A 1 504 ? 30.952 17.370 -29.277 1.00 82.44 504 CYS A N 1
ATOM 3947 C CA . CYS A 1 504 ? 30.505 18.331 -28.278 1.00 82.44 504 CYS A CA 1
ATOM 3948 C C . CYS A 1 504 ? 31.547 18.427 -27.148 1.00 82.44 504 CYS A C 1
ATOM 3950 O O . CYS A 1 504 ? 32.314 17.499 -26.911 1.00 82.44 504 CYS A O 1
ATOM 3952 N N . GLY A 1 505 ? 31.612 19.556 -26.439 1.00 83.31 505 GLY A N 1
ATOM 3953 C CA . GLY A 1 505 ? 32.456 19.634 -25.242 1.00 83.31 505 GLY A CA 1
ATOM 3954 C C . GLY A 1 505 ? 32.000 18.629 -24.174 1.00 83.31 505 GLY A C 1
ATOM 3955 O O . GLY A 1 505 ? 30.833 18.233 -24.156 1.00 83.31 505 GLY A O 1
ATOM 3956 N N . LEU A 1 506 ? 32.898 18.256 -23.255 1.00 85.81 506 LEU A N 1
ATOM 3957 C CA . LEU A 1 506 ? 32.574 17.371 -22.127 1.00 85.81 506 LEU A CA 1
ATOM 3958 C C . LEU A 1 506 ? 31.455 17.960 -21.248 1.00 85.81 506 LEU A C 1
ATOM 3960 O O . LEU A 1 506 ? 30.539 17.250 -20.854 1.00 85.81 506 LEU A O 1
ATOM 3964 N N . VAL A 1 507 ? 31.491 19.275 -21.006 1.00 87.56 507 VAL A N 1
ATOM 3965 C CA . VAL A 1 507 ? 30.511 19.975 -20.159 1.00 87.56 507 VAL A CA 1
ATOM 3966 C C . VAL A 1 507 ? 29.073 19.838 -20.697 1.00 87.56 507 VAL A C 1
ATOM 3968 O O . VAL A 1 507 ? 28.226 19.341 -19.957 1.00 87.56 507 VAL A O 1
ATOM 3971 N N . PRO A 1 508 ? 28.764 20.162 -21.973 1.00 83.88 508 PRO A N 1
ATOM 3972 C CA . PRO A 1 508 ? 27.451 19.873 -22.554 1.00 83.88 508 PRO A CA 1
ATOM 3973 C C . PRO A 1 508 ? 27.021 18.404 -22.458 1.00 83.88 508 PRO A C 1
ATOM 3975 O O . PRO A 1 508 ? 25.848 18.139 -22.215 1.00 83.88 508 PRO A O 1
ATOM 3978 N N . ALA A 1 509 ? 27.948 17.452 -22.623 1.00 83.88 509 ALA A N 1
ATOM 3979 C CA . ALA A 1 509 ? 27.630 16.026 -22.520 1.00 83.88 509 ALA A CA 1
ATOM 3980 C C . ALA A 1 509 ? 27.208 15.632 -21.093 1.00 83.88 509 ALA A C 1
ATOM 3982 O O . ALA A 1 509 ? 26.241 14.890 -20.926 1.00 83.88 509 ALA A O 1
ATOM 3983 N N . VAL A 1 510 ? 27.885 16.170 -20.072 1.00 88.44 510 VAL A N 1
ATOM 3984 C CA . VAL A 1 510 ? 27.536 15.960 -18.656 1.00 88.44 510 VAL A CA 1
ATOM 3985 C C . VAL A 1 510 ? 26.189 16.597 -18.317 1.00 88.44 510 VAL A C 1
ATOM 3987 O O . VAL A 1 510 ? 25.354 15.944 -17.697 1.00 88.44 510 VAL A O 1
ATOM 3990 N N . ILE A 1 511 ? 25.934 17.829 -18.775 1.00 87.19 511 ILE A N 1
ATOM 3991 C CA . ILE A 1 511 ? 24.639 18.499 -18.569 1.00 87.19 511 ILE A CA 1
ATOM 3992 C C . ILE A 1 511 ? 23.510 17.658 -19.177 1.00 87.19 511 ILE A C 1
ATOM 3994 O O . ILE A 1 511 ? 22.525 17.367 -18.507 1.00 87.19 511 ILE A O 1
ATOM 3998 N N . VAL A 1 512 ? 23.666 17.186 -20.415 1.00 82.19 512 VAL A N 1
ATOM 3999 C CA . VAL A 1 512 ? 22.660 16.337 -21.077 1.00 82.19 512 VAL A CA 1
ATOM 4000 C C . VAL A 1 512 ? 22.455 15.011 -20.348 1.00 82.19 512 VAL A C 1
ATOM 4002 O O . VAL A 1 512 ? 21.316 14.564 -20.205 1.00 82.19 512 VAL A O 1
ATOM 4005 N N . TRP A 1 513 ? 23.529 14.380 -19.869 1.00 89.50 513 TRP A N 1
ATOM 4006 C CA . TRP A 1 513 ? 23.424 13.174 -19.051 1.00 89.50 513 TRP A CA 1
ATOM 4007 C C . TRP A 1 513 ? 22.634 13.433 -17.762 1.00 89.50 513 TRP A C 1
ATOM 4009 O O . TRP A 1 513 ? 21.749 12.646 -17.436 1.00 89.50 513 TRP A O 1
ATOM 4019 N N . SER A 1 514 ? 22.864 14.567 -17.094 1.00 90.56 514 SER A N 1
ATOM 4020 C CA . SER A 1 514 ? 22.124 14.944 -15.880 1.00 90.56 514 SER A CA 1
ATOM 4021 C C . SER A 1 514 ? 20.638 15.239 -16.125 1.00 90.56 514 SER A C 1
ATOM 4023 O O . SER A 1 514 ? 19.840 15.177 -15.200 1.00 90.56 514 SER A O 1
ATOM 4025 N N . LEU A 1 515 ? 20.236 15.502 -17.373 1.00 90.75 515 LEU A N 1
ATOM 4026 C CA . LEU A 1 515 ? 18.829 15.658 -17.762 1.00 90.75 515 LEU A CA 1
ATOM 4027 C C . LEU A 1 515 ? 18.145 14.323 -18.095 1.00 90.75 515 LEU A C 1
ATOM 4029 O O . LEU A 1 515 ? 16.995 14.309 -18.534 1.00 90.75 515 LEU A O 1
ATOM 4033 N N . ASN A 1 516 ? 18.842 13.194 -17.950 1.00 93.00 516 ASN A N 1
ATOM 4034 C CA . ASN A 1 516 ? 18.247 11.886 -18.167 1.00 93.00 516 ASN A CA 1
ATOM 4035 C C . ASN A 1 516 ? 17.120 11.628 -17.149 1.00 93.00 516 ASN A C 1
ATOM 4037 O O . ASN A 1 516 ? 17.326 11.864 -15.958 1.00 93.00 516 ASN A O 1
ATOM 4041 N N . PRO A 1 517 ? 15.961 11.091 -17.571 1.00 92.00 517 PRO A N 1
ATOM 4042 C CA . PRO A 1 517 ? 14.816 10.916 -16.680 1.00 92.00 517 PRO A CA 1
ATOM 4043 C C . PRO A 1 517 ? 15.100 10.007 -15.479 1.00 92.00 517 PRO A C 1
ATOM 4045 O O . PRO A 1 517 ? 14.571 10.260 -14.401 1.00 92.00 517 PRO A O 1
ATOM 4048 N N . VAL A 1 518 ? 15.961 8.992 -15.620 1.00 92.12 518 VAL A N 1
ATOM 4049 C CA . VAL A 1 518 ? 16.331 8.109 -14.500 1.00 92.12 518 VAL A CA 1
ATOM 4050 C C . VAL A 1 518 ? 17.172 8.868 -13.480 1.00 92.12 518 VAL A C 1
ATOM 4052 O O . VAL A 1 518 ? 16.894 8.802 -12.288 1.00 92.12 518 VAL A O 1
ATOM 4055 N N . TRP A 1 519 ? 18.157 9.642 -13.942 1.00 93.69 519 TRP A N 1
ATOM 4056 C CA . TRP A 1 519 ? 18.980 10.468 -13.057 1.00 93.69 519 TRP A CA 1
ATOM 4057 C C . TRP A 1 519 ? 18.149 11.538 -12.342 1.00 93.69 519 TRP A C 1
ATOM 4059 O O . TRP A 1 519 ? 18.240 11.672 -11.126 1.00 93.69 519 TRP A O 1
ATOM 4069 N N . LEU A 1 520 ? 17.288 12.251 -13.075 1.00 94.06 520 LEU A N 1
ATOM 4070 C CA . LEU A 1 520 ? 16.391 13.254 -12.496 1.00 94.06 520 LEU A CA 1
ATOM 4071 C C . LEU A 1 520 ? 15.440 12.646 -11.461 1.00 94.06 520 LEU A C 1
ATOM 4073 O O . LEU A 1 520 ? 15.230 13.250 -10.414 1.00 94.06 520 LEU A O 1
ATOM 4077 N N . SER A 1 521 ? 14.914 11.445 -11.719 1.00 91.44 521 SER A N 1
ATOM 4078 C CA . SER A 1 521 ? 14.058 10.738 -10.760 1.00 91.44 521 SER A CA 1
ATOM 4079 C C . SER A 1 521 ? 14.828 10.381 -9.487 1.00 91.44 521 SER A C 1
ATOM 4081 O O . SER A 1 521 ? 14.334 10.632 -8.396 1.00 91.44 521 SER A O 1
ATOM 4083 N N . LEU A 1 522 ? 16.061 9.873 -9.602 1.00 93.38 522 LEU A N 1
ATOM 4084 C CA . LEU A 1 522 ? 16.905 9.548 -8.444 1.00 93.38 522 LEU A CA 1
ATOM 4085 C C . LEU A 1 522 ? 17.281 10.781 -7.620 1.00 93.38 522 LEU A C 1
ATOM 4087 O O . LEU A 1 522 ? 17.230 10.730 -6.391 1.00 93.38 522 LEU A O 1
ATOM 4091 N N . VAL A 1 523 ? 17.630 11.891 -8.275 1.00 94.56 523 VAL A N 1
ATOM 4092 C CA . VAL A 1 523 ? 17.911 13.160 -7.589 1.00 94.56 523 VAL A CA 1
ATOM 4093 C C . VAL A 1 523 ? 16.645 13.680 -6.915 1.00 94.56 523 VAL A C 1
ATOM 4095 O O . VAL A 1 523 ? 16.701 14.048 -5.748 1.00 94.56 523 VAL A O 1
ATOM 4098 N N . GLY A 1 524 ? 15.504 13.664 -7.608 1.00 93.81 524 GLY A N 1
ATOM 4099 C CA . GLY A 1 524 ? 14.220 14.096 -7.058 1.00 93.81 524 GLY A CA 1
ATOM 4100 C C . GLY A 1 524 ? 13.801 13.279 -5.838 1.00 93.81 524 GLY A C 1
ATOM 4101 O O . GLY A 1 524 ? 13.445 13.859 -4.819 1.00 93.81 524 GLY A O 1
ATOM 4102 N N . ILE A 1 525 ? 13.925 11.952 -5.911 1.00 90.88 525 ILE A N 1
ATOM 4103 C CA . ILE A 1 525 ? 13.656 11.033 -4.798 1.00 90.88 525 ILE A CA 1
ATOM 4104 C C . ILE A 1 525 ? 14.605 11.315 -3.626 1.00 90.88 525 ILE A C 1
ATOM 4106 O O . ILE A 1 525 ? 14.151 11.467 -2.499 1.00 90.88 525 ILE A O 1
ATOM 4110 N N . THR A 1 526 ? 15.909 11.461 -3.880 1.00 92.62 526 THR A N 1
ATOM 4111 C CA . THR A 1 526 ? 16.897 11.780 -2.833 1.00 92.62 526 THR A CA 1
ATOM 4112 C C . THR A 1 526 ? 16.608 13.125 -2.164 1.00 92.62 526 THR A C 1
ATOM 4114 O O . THR A 1 526 ? 16.619 13.221 -0.941 1.00 92.62 526 THR A O 1
ATOM 4117 N N . VAL A 1 527 ? 16.319 14.169 -2.947 1.00 94.19 527 VAL A N 1
ATOM 4118 C CA . VAL A 1 527 ? 15.958 15.494 -2.417 1.00 94.19 527 VAL A CA 1
ATOM 4119 C C . VAL A 1 527 ? 14.666 15.412 -1.612 1.00 94.19 527 VAL A C 1
ATOM 4121 O O . VAL A 1 527 ? 14.595 15.996 -0.536 1.00 94.19 527 VAL A O 1
ATOM 4124 N N . TRP A 1 528 ? 13.669 14.667 -2.093 1.00 92.06 528 TRP A N 1
ATOM 4125 C CA . TRP A 1 528 ? 12.423 14.447 -1.367 1.00 92.06 528 TRP A CA 1
ATOM 4126 C C . TRP A 1 528 ? 12.672 13.767 -0.015 1.00 92.06 528 TRP A C 1
ATOM 4128 O O . TRP A 1 528 ? 12.200 14.281 0.994 1.00 92.06 528 TRP A O 1
ATOM 4138 N N . PHE A 1 529 ? 13.489 12.709 0.031 1.00 90.81 529 PHE A N 1
ATOM 4139 C CA . PHE A 1 529 ? 13.871 12.036 1.279 1.00 90.81 529 PHE A CA 1
ATOM 4140 C C . PHE A 1 529 ? 14.617 12.968 2.253 1.00 90.81 529 PHE A C 1
ATOM 4142 O O . PHE A 1 529 ? 14.390 12.924 3.458 1.00 90.81 529 PHE A O 1
ATOM 4149 N N . ILE A 1 530 ? 15.480 13.857 1.749 1.00 91.94 530 ILE A N 1
ATOM 4150 C CA . ILE A 1 530 ? 16.193 14.831 2.594 1.00 91.94 530 ILE A CA 1
ATOM 4151 C C . ILE A 1 530 ? 15.233 15.886 3.158 1.00 91.94 530 ILE A C 1
ATOM 4153 O O . ILE A 1 530 ? 15.321 16.232 4.333 1.00 91.94 530 ILE A O 1
ATOM 4157 N N . VAL A 1 531 ? 14.333 16.416 2.326 1.00 92.81 531 VAL A N 1
ATOM 4158 C CA . VAL A 1 531 ? 13.383 17.468 2.725 1.00 92.81 531 VAL A CA 1
ATOM 4159 C C . VAL A 1 531 ? 12.300 16.919 3.656 1.00 92.81 531 VAL A C 1
ATOM 4161 O O . VAL A 1 531 ? 11.856 17.628 4.552 1.00 92.81 531 VAL A O 1
ATOM 4164 N N . GLN A 1 532 ? 11.888 15.666 3.464 1.00 91.94 532 GLN A N 1
ATOM 4165 C CA . GLN A 1 532 ? 10.854 14.986 4.245 1.00 91.94 532 GLN A CA 1
ATOM 4166 C C . GLN A 1 532 ? 11.479 13.981 5.222 1.00 91.94 532 GLN A C 1
ATOM 4168 O O . GLN A 1 532 ? 11.079 12.816 5.264 1.00 91.94 532 GLN A O 1
ATOM 4173 N N . SER A 1 533 ? 12.486 14.410 5.992 1.00 91.06 533 SER A N 1
ATOM 4174 C CA . SER A 1 533 ? 13.273 13.520 6.860 1.00 91.06 533 SER A CA 1
ATOM 4175 C C . SER A 1 533 ? 12.413 12.707 7.827 1.00 91.06 533 SER A C 1
ATOM 4177 O O . SER A 1 533 ? 12.646 11.515 7.992 1.00 91.06 533 SER A O 1
ATOM 4179 N N . ASP A 1 534 ? 11.385 13.324 8.410 1.00 91.81 534 ASP A N 1
ATOM 4180 C CA . ASP A 1 534 ? 10.531 12.669 9.405 1.00 91.81 534 ASP A CA 1
ATOM 4181 C C . ASP A 1 534 ? 9.664 11.577 8.753 1.00 91.81 534 ASP A C 1
ATOM 4183 O O . ASP A 1 534 ? 9.582 10.454 9.243 1.00 91.81 534 ASP A O 1
ATOM 4187 N N . HIS A 1 535 ? 9.087 11.860 7.579 1.00 92.00 535 HIS A N 1
ATOM 4188 C CA . HIS A 1 535 ? 8.372 10.852 6.787 1.00 92.00 535 HIS A CA 1
ATOM 4189 C C . HIS A 1 535 ? 9.305 9.739 6.303 1.00 92.00 535 HIS A C 1
ATOM 4191 O O . HIS A 1 535 ? 8.897 8.589 6.200 1.00 92.00 535 HIS A O 1
ATOM 4197 N N . THR A 1 536 ? 10.560 10.070 6.002 1.00 91.50 536 THR A N 1
ATOM 4198 C CA . THR A 1 536 ? 11.576 9.109 5.555 1.00 91.50 536 THR A CA 1
ATOM 4199 C C . THR A 1 536 ? 11.946 8.130 6.657 1.00 91.50 536 THR A C 1
ATOM 4201 O O . THR A 1 536 ? 12.031 6.932 6.400 1.00 91.50 536 THR A O 1
ATOM 4204 N N . GLN A 1 537 ? 12.144 8.634 7.875 1.00 93.06 537 GLN A N 1
ATOM 4205 C CA . GLN A 1 537 ? 12.380 7.803 9.053 1.00 93.06 537 GLN A CA 1
ATOM 4206 C C . GLN A 1 537 ? 11.183 6.897 9.313 1.00 93.06 537 GLN A C 1
ATOM 4208 O O . GLN A 1 537 ? 11.358 5.688 9.429 1.00 93.06 537 GLN A O 1
ATOM 4213 N N . TYR A 1 538 ? 9.968 7.445 9.258 1.00 93.94 538 TYR A N 1
ATOM 4214 C CA . TYR A 1 538 ? 8.779 6.628 9.454 1.00 93.94 538 TYR A CA 1
ATOM 4215 C C . TYR A 1 538 ? 8.625 5.547 8.365 1.00 93.94 538 TYR A C 1
ATOM 4217 O O . TYR A 1 538 ? 8.335 4.391 8.660 1.00 93.94 538 TYR A O 1
ATOM 4225 N N . LEU A 1 539 ? 8.896 5.877 7.097 1.00 92.75 539 LEU A N 1
ATOM 4226 C CA . LEU A 1 539 ? 8.917 4.900 6.002 1.00 92.75 539 LEU A CA 1
ATOM 4227 C C . LEU A 1 539 ? 9.949 3.798 6.213 1.00 92.75 539 LEU A C 1
ATOM 4229 O O . LEU A 1 539 ? 9.679 2.646 5.876 1.00 92.75 539 LEU A O 1
ATOM 4233 N N . TRP A 1 540 ? 11.120 4.155 6.738 1.00 92.94 540 TRP A N 1
ATOM 4234 C CA . TRP A 1 540 ? 12.153 3.194 7.086 1.00 92.94 540 TRP A CA 1
ATOM 4235 C C . TRP A 1 540 ? 11.663 2.251 8.185 1.00 92.94 540 TRP A C 1
ATOM 4237 O O . TRP A 1 540 ? 11.684 1.044 7.967 1.00 92.94 540 TRP A O 1
ATOM 4247 N N . HIS A 1 541 ? 11.115 2.781 9.282 1.00 93.38 541 HIS A N 1
ATOM 4248 C CA . HIS A 1 541 ? 10.542 1.974 10.362 1.00 93.38 541 HIS A CA 1
ATOM 4249 C C . HIS A 1 541 ? 9.420 1.051 9.859 1.00 93.38 541 HIS A C 1
ATOM 4251 O O . HIS A 1 541 ? 9.403 -0.137 10.167 1.00 93.38 541 HIS A O 1
ATOM 4257 N N . LEU A 1 542 ? 8.520 1.546 9.001 1.00 91.06 542 LEU A N 1
ATOM 4258 C CA . LEU A 1 542 ? 7.475 0.720 8.380 1.00 91.06 542 LEU A CA 1
ATOM 4259 C C . LEU A 1 542 ? 8.036 -0.383 7.473 1.00 91.06 542 LEU A C 1
ATOM 4261 O O . LEU A 1 542 ? 7.401 -1.427 7.332 1.00 91.06 542 LEU A O 1
ATOM 4265 N N . ALA A 1 543 ? 9.172 -0.143 6.815 1.00 88.94 543 ALA A N 1
ATOM 4266 C CA . ALA A 1 543 ? 9.809 -1.105 5.921 1.00 88.94 543 ALA A CA 1
ATOM 4267 C C . ALA A 1 543 ? 10.621 -2.165 6.676 1.00 88.94 543 ALA A C 1
ATOM 4269 O O . ALA A 1 543 ? 10.777 -3.272 6.165 1.00 88.94 543 ALA A O 1
ATOM 4270 N N . THR A 1 544 ? 11.143 -1.825 7.856 1.00 88.00 544 THR A N 1
ATOM 4271 C CA . THR A 1 544 ? 11.961 -2.717 8.686 1.00 88.00 544 THR A CA 1
ATOM 4272 C C . THR A 1 544 ? 11.202 -3.359 9.835 1.00 88.00 544 THR A C 1
ATOM 4274 O O . THR A 1 544 ? 11.836 -4.082 10.593 1.00 88.00 544 THR A O 1
ATOM 4277 N N . ARG A 1 545 ? 9.890 -3.111 9.966 1.00 82.19 545 ARG A N 1
ATOM 4278 C CA . ARG A 1 545 ? 9.063 -3.734 11.004 1.00 82.19 545 ARG A CA 1
ATOM 4279 C C . ARG A 1 545 ? 9.255 -5.262 10.965 1.00 82.19 545 ARG A C 1
ATOM 4281 O O . ARG A 1 545 ? 8.995 -5.874 9.924 1.00 82.19 545 ARG A O 1
ATOM 4288 N N . GLY A 1 546 ? 9.790 -5.812 12.057 1.00 54.88 546 GLY A N 1
ATOM 4289 C CA . GLY A 1 546 ? 9.939 -7.250 12.304 1.00 54.88 546 GLY A CA 1
ATOM 4290 C C . GLY A 1 546 ? 8.602 -7.901 12.596 1.00 54.88 546 GLY A C 1
ATOM 4291 O O . GLY A 1 546 ? 7.848 -7.310 13.409 1.00 54.88 546 GLY A O 1
#

Radius of gyration: 30.4 Å; chains: 1; bounding box: 65×90×83 Å

pLDDT: mean 88.11, std 13.31, range [34.69, 98.0]

Sequence (546 aa):
MRFFLPLLFVLSISSASVRASQEKNIGVVWESPESSILAVSDLESIRASGITYVRTGAIVSQAILDMADSLGLTLYRELPIFHLPARQLLDSTAYAVNLLEELLEAGRNHPSAGPIGLAVNSDVSDPTACTFFQDVQRQIPKDTPQQFYYVGSFVEDDACSETVDFVLLDVLDEPTPVRYLEDWVSIRSTRVGLANVGWMVDPTKNQGLGSSNSSEEQARSLENTMVALADHDGSTIVFIYRWKDQIPGSSEPRRLKEPYNRRYGLHTSDRIPRASKDVLSTYLQTGQNVFAFPPVQSSRFDFPWFVLLGWLLITLVAVLYASSPRFRTMLPRYFMAHGFYRNAVREAREVLPIVSTALLTITGVAVGMIGTQVFLAIHDTSPFKYLLGHQSAQVQSIANAMHEGPLLSVILIGSIALLAMSIWMGLWMIIASRRAPLLPSQALMLGVWPRWQLLLLLPMAMAIHSLSQETMLSWMAVLVPLWIGTALWGSVRTAFDLYKVTNCGLVPAVIVWSLNPVWLSLVGITVWFIVQSDHTQYLWHLATRG

Foldseek 3Di:
DPDDPDPPPVVPPPPPPPPPPLPAQEAFEDEQDPDPVVNLVLLVVRLLLLHAEYEYEQDLDLSSLVSNQVSNHAYAYEYLAEAAFLVVLQVCLVVLLVSVVSLCVSCVPGPSSAAYASYEAYPQLDLSNLVSLQSSVVSDPPPRPHFYEYEHQFQPRGNRLVSGQAYAYEQDQPLAQVVSVVSNVVRDDHHYAHDEDFAFADPPWFAACPIHNHLNVRQVSLLVNVVVCVPDDSRYRYYYYHAEQDDPPDPGRNPQCQLLSTGGHCAYNVRHGTSNSVSSSCCSPPVDRDDDIDHTDDDDPPDLVLLVLLVVLVVVLVCLCVVDPLCVVLVCCVVPVVVVNLVCLLVVVRQDQPSLVSLLLSLLLLQLLLVLLLLLLCVPAPLNSSVSSPDDSVSSVVSNCCNVCVVVSSVVSSVVLSVLLVVLLVVLQVVLCVQRHHDSRSSSCLSRVLLCVSSVLSVVSSVLVPDDSVVSNVSSVVSVVVNLVSLLRSLLSSLVSSCVSRVDDPVVSVVSSCSRPSNVVVVVVVVCCVVPVSSVVSSVCSVPRD

Secondary structure (DSSP, 8-state):
----SSSSSSSSSS-----------EEEE----SSHHHHHHHHHHHHHTT--EEEES----HHHHHHHHHHT-EEEEE-S-BS--HHHHHHTHHHHHHHHHHHHHHHTT-TTEEEEEEEES--TTSTHHHHHHHHHHHTS-TT----EEEEES-SSS-S-GGGSSEEEEE-TT-S-HHHHHHHHHHH--SEEEEEEE-----TTSPPSTTSTT-HHHHHHHHHHHHHHHHTS-TT--EEES-SBPPPTT-----S---TT-----SB-TT-PBPHHHHHHHHHHHH-------PPPP-PPP---HHHHHHHHHHHHHHHHHHH-HHHHHHHHHHHT-HHHHHHHHHTTTT--HHHHHHHHHHHHHHHHHHHHHHHHHHHTSHHHHHHHHTS-HHHHHHHHHHHH-HHHHHHHHHHHHHHHHHHHHHHHHHHHHTTSPPPHHHHHHHHHGGGTHHHHHHHHHHHHHTS-HHHHHHHHHHHHHHHHHHHHHHHHHHHHHHHHHH---HHHHHHHHHT-HHHHHHHHHHHHHHHTHHHHHHHHHHHH--